Protein 1DBQ (pdb70)

Solvent-accessible surface area: 23986 Å² total; per-residue (Å²): 124,1,0,0,0,0,0,22,12,6,94,34,49,51,16,23,46,0,5,94,0,0,13,80,18,0,22,127,117,28,29,3,0,0,0,0,1,2,123,74,68,40,90,58,5,108,51,11,4,43,25,1,24,143,35,182,9,46,0,4,0,0,0,4,71,88,28,61,124,71,1,16,58,19,0,97,132,50,79,138,12,38,8,0,1,1,22,43,43,134,87,135,117,41,20,11,0,12,5,60,34,25,19,98,62,0,0,57,54,0,0,79,26,0,20,80,48,1,6,96,76,1,0,1,0,12,11,104,86,32,30,51,44,0,0,61,95,0,2,132,74,24,143,8,172,24,58,134,56,18,49,44,126,9,73,62,98,16,84,19,0,34,138,3,0,72,98,0,4,71,57,128,147,107,3,36,0,0,2,0,1,3,0,59,0,0,10,0,0,7,1,1,0,63,76,72,64,24,153,20,18,122,68,1,2,0,0,0,0,18,38,22,196,40,0,77,29,4,29,12,4,0,2,0,0,37,3,14,9,72,59,1,0,79,48,1,2,74,18,0,34,59,17,28,99,92,178,54,110,103,60,73,70,16,93,17,108,10,155,58,36,106,64,108,0,7,31,70,9,89,127,57,120,136,181,255,125,3,0,0,0,0,0,19,12,5,111,35,37,64,14,24,48,0,5,61,0,0,12,75,8,0,13,112,102,34,23,12,0,0,0,0,4,6,176,87,56,50,113,65,18,87,54,6,2,41,33,1,29,125,29,181,10,49,0,2,0,0,0,11,76,97,15,60,145,60,2,27,60,6,0,103,122,26,108,137,16,44,12,0,1,0,6,46,48,108,84,50,113,86,45,17,0,15,0,59,34,28,18,98,62,0,0,65,54,0,0,70,29,0,11,99,48,2,5,71,46,0,0,1,0,8,14,107,94,32,33,53,46,0,0,58,89,0,2,125,82,22,170,11,174,30,37,144,69,11,44,28,115,7,76,54,81,12,95,15,0,31,159,2,0,80,111,0,1,72,41,149,103,90,2,33,0,0,3,0,4,2,0,41,0,0,8,0,0,8,1,1,0,52,57,65,59,19,114,14,28,108,65,0,1,0,0,0,0,26,34,24,165,37,0,72,33,6,24,18,4,0,1,0,0,44,12,24,22,40,50,7,0,93,53,0,2,77,17,0,33,49,25,41,83,106,169,46,141,129,72,96,64,12,87,19,113,10,136,46,26,105,46,156,0,13,29,83,7,91,72,78,128,90,164,248

Structure (mmCIF, N/CA/C/O backbone):
data_1DBQ
#
_entry.id   1DBQ
#
_cell.length_a   38.040
_cell.length_b   125.260
_cell.length_c   61.290
_cell.angle_alpha   90.00
_cell.angle_beta   100.17
_cell.angle_gamma   90.00
#
_symmetry.space_group_name_H-M   'P 1 21 1'
#
loop_
_entity.id
_entity.type
_entity.pdbx_description
1 polymer 'PURINE REPRESSOR'
2 non-polymer 'MAGNESIUM ION'
3 water water
#
loop_
_atom_site.group_PDB
_atom_site.id
_atom_site.type_symbol
_atom_site.label_atom_id
_atom_site.label_alt_id
_atom_site.label_comp_id
_atom_site.label_asym_id
_atom_site.label_entity_id
_atom_site.label_seq_id
_atom_site.pdbx_PDB_ins_code
_atom_site.Cartn_x
_atom_site.Cartn_y
_atom_site.Cartn_z
_atom_site.occupancy
_atom_site.B_iso_or_equiv
_atom_site.auth_seq_id
_atom_site.auth_comp_id
_atom_site.auth_asym_id
_atom_site.auth_atom_id
_atom_site.pdbx_PDB_model_num
ATOM 1 N N . LYS A 1 8 ? 18.654 -7.516 33.754 1.00 27.41 60 LYS A N 1
ATOM 2 C CA . LYS A 1 8 ? 18.373 -8.697 34.611 1.00 27.09 60 LYS A CA 1
ATOM 3 C C . LYS A 1 8 ? 17.450 -8.432 35.832 1.00 22.72 60 LYS A C 1
ATOM 4 O O . LYS A 1 8 ? 17.679 -7.487 36.618 1.00 24.33 60 LYS A O 1
ATOM 10 N N . SER A 1 9 ? 16.417 -9.277 35.942 1.00 6.20 61 SER A N 1
ATOM 11 C CA . SER A 1 9 ? 15.398 -9.237 36.971 1.00 5.52 61 SER A CA 1
ATOM 12 C C . SER A 1 9 ? 15.510 -10.561 37.763 1.00 18.82 61 SER A C 1
ATOM 13 O O . SER A 1 9 ? 15.622 -11.662 37.208 1.00 25.70 61 SER A O 1
ATOM 16 N N . ILE A 1 10 ? 15.477 -10.451 39.062 1.00 5.66 62 ILE A N 1
ATOM 17 C CA . ILE A 1 10 ? 15.541 -11.600 39.901 1.00 8.48 62 ILE A CA 1
ATOM 18 C C . ILE A 1 10 ? 14.342 -11.599 40.815 1.00 18.84 62 ILE A C 1
ATOM 19 O O . ILE A 1 10 ? 13.904 -10.549 41.309 1.00 17.15 62 ILE A O 1
ATOM 24 N N . GLY A 1 11 ? 13.768 -12.781 40.968 1.00 15.49 63 GLY A N 1
ATOM 25 C CA . GLY A 1 11 ? 12.583 -12.939 41.767 1.00 13.68 63 GLY A CA 1
ATOM 26 C C . GLY A 1 11 ? 12.936 -13.602 43.108 1.00 22.02 63 GLY A C 1
ATOM 27 O O . GLY A 1 11 ? 13.860 -14.452 43.194 1.00 14.97 63 GLY A O 1
ATOM 28 N N . LEU A 1 12 ? 12.207 -13.181 44.149 1.00 21.29 64 LEU A N 1
ATOM 29 C CA . LEU A 1 12 ? 12.413 -13.718 45.493 1.00 17.54 64 LEU A CA 1
ATOM 30 C C . LEU A 1 12 ? 11.164 -14.033 46.199 1.00 12.38 64 LEU A C 1
ATOM 31 O O . LEU A 1 12 ? 10.401 -13.173 46.587 1.00 13.19 64 LEU A O 1
ATOM 36 N N . LEU A 1 13 ? 10.934 -15.315 46.372 1.00 19.10 65 LEU A N 1
ATOM 37 C CA . LEU A 1 13 ? 9.749 -15.686 47.106 1.00 20.62 65 LEU A CA 1
ATOM 38 C C . LEU A 1 13 ? 10.244 -16.065 48.507 1.00 26.34 65 LEU A C 1
ATOM 39 O O . LEU A 1 13 ? 11.230 -16.799 48.668 1.00 28.75 65 LEU A O 1
ATOM 44 N N . ALA A 1 14 ? 9.559 -15.527 49.506 1.00 24.73 66 ALA A N 1
ATOM 45 C CA . ALA A 1 14 ? 9.859 -15.756 50.942 1.00 23.51 66 ALA A CA 1
ATOM 46 C C . ALA A 1 14 ? 8.592 -15.712 51.734 1.00 34.33 66 ALA A C 1
ATOM 47 O O . ALA A 1 14 ? 7.640 -15.019 51.355 1.00 26.02 66 ALA A O 1
ATOM 49 N N . THR A 1 15 ? 8.597 -16.4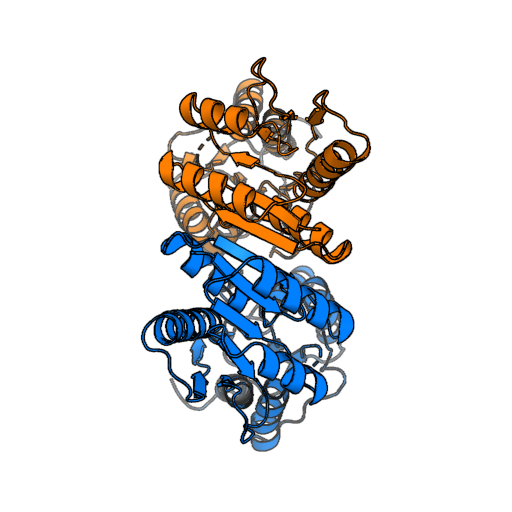61 52.845 1.00 46.27 67 THR A N 1
ATOM 50 C CA . THR A 1 15 ? 7.457 -16.516 53.769 1.00 51.25 67 THR A CA 1
ATOM 51 C C . THR A 1 15 ? 7.291 -15.057 54.289 1.00 59.65 67 THR A C 1
ATOM 52 O O . THR A 1 15 ? 6.196 -14.440 54.146 1.00 54.22 67 THR A O 1
ATOM 56 N N . SER A 1 16 ? 8.416 -14.536 54.835 1.00 57.54 68 SER A N 1
ATOM 57 C CA . SER A 1 16 ? 8.547 -13.189 55.385 1.00 58.39 68 SER A CA 1
ATOM 58 C C . SER A 1 16 ? 9.949 -12.539 55.280 1.00 59.97 68 SER A C 1
ATOM 59 O O . SER A 1 16 ? 10.916 -13.092 55.790 1.00 55.93 68 SER A O 1
ATOM 62 N N . SER A 1 17 ? 10.001 -11.357 54.644 1.00 59.73 69 SER A N 1
ATOM 63 C CA . SER A 1 17 ? 11.215 -10.560 54.428 1.00 60.73 69 SER A CA 1
ATOM 64 C C . SER A 1 17 ? 11.698 -9.969 55.748 1.00 74.38 69 SER A C 1
ATOM 65 O O . SER A 1 17 ? 12.900 -9.723 55.960 1.00 75.49 69 SER A O 1
ATOM 68 N N . GLU A 1 18 ? 10.731 -9.752 56.633 1.00 74.71 70 GLU A N 1
ATOM 69 C CA . GLU A 1 18 ? 10.987 -9.178 57.939 1.00 76.86 70 GLU A CA 1
ATOM 70 C C . GLU A 1 18 ? 11.096 -10.158 59.090 1.00 81.30 70 GLU A C 1
ATOM 71 O O . GLU A 1 18 ? 10.926 -9.756 60.240 1.00 83.10 70 GLU A O 1
ATOM 77 N N . ALA A 1 19 ? 11.348 -11.433 58.796 1.00 73.44 71 ALA A N 1
ATOM 78 C CA . ALA A 1 19 ? 11.486 -12.443 59.855 1.00 70.71 71 ALA A CA 1
ATOM 79 C C . ALA A 1 19 ? 12.936 -12.491 60.284 1.00 66.75 71 ALA A C 1
ATOM 80 O O . ALA A 1 19 ? 13.825 -12.298 59.415 1.00 62.75 71 ALA A O 1
ATOM 82 N N . ALA A 1 20 ? 13.152 -12.624 61.594 1.00 60.46 72 ALA A N 1
ATOM 83 C CA . ALA A 1 20 ? 14.477 -12.546 62.218 1.00 58.37 72 ALA A CA 1
ATOM 84 C C . ALA A 1 20 ? 15.560 -13.208 61.400 1.00 51.06 72 ALA A C 1
ATOM 85 O O . ALA A 1 20 ? 16.471 -12.551 60.914 1.00 49.00 72 ALA A O 1
ATOM 87 N N . TYR A 1 21 ? 15.412 -14.519 61.233 1.00 40.02 73 TYR A N 1
ATOM 88 C CA . TYR A 1 21 ? 16.366 -15.336 60.468 1.00 36.96 73 TYR A CA 1
ATOM 89 C C . TYR A 1 21 ? 16.599 -14.898 59.055 1.00 36.55 73 TYR A C 1
ATOM 90 O O . TYR A 1 21 ? 17.742 -14.723 58.637 1.00 37.45 73 TYR A O 1
ATOM 99 N N . PHE A 1 22 ? 15.509 -14.768 58.312 1.00 29.26 74 PHE A N 1
ATOM 100 C CA . PHE A 1 22 ? 15.592 -14.359 56.915 1.00 30.57 74 PHE A CA 1
ATOM 101 C C . PHE A 1 22 ? 16.108 -12.941 56.674 1.00 35.89 74 PHE A C 1
ATOM 102 O O . PHE A 1 22 ? 16.928 -12.753 55.785 1.00 33.81 74 PHE A O 1
ATOM 110 N N . ALA A 1 23 ? 15.627 -11.991 57.485 1.00 33.88 75 ALA A N 1
ATOM 111 C CA . ALA A 1 23 ? 15.997 -10.570 57.409 1.00 31.97 75 ALA A CA 1
ATOM 112 C C . ALA A 1 23 ? 17.415 -10.296 56.946 1.00 29.29 75 ALA A C 1
ATOM 113 O O . ALA A 1 23 ? 17.626 -9.693 55.884 1.00 33.96 75 ALA A O 1
ATOM 115 N N . GLU A 1 24 ? 18.381 -10.774 57.706 1.00 23.00 76 GLU A N 1
ATOM 116 C CA . GLU A 1 24 ? 19.806 -10.628 57.387 1.00 24.27 76 GLU A CA 1
ATOM 117 C C . GLU A 1 24 ? 20.199 -11.339 56.068 1.00 24.68 76 GLU A C 1
ATOM 118 O O . GLU A 1 24 ? 21.184 -10.975 55.467 1.00 27.42 76 GLU A O 1
ATOM 124 N N . ILE A 1 25 ? 19.443 -12.363 55.646 1.00 19.43 77 ILE A N 1
ATOM 125 C CA . ILE A 1 25 ? 19.731 -13.147 54.426 1.00 24.09 77 ILE A CA 1
ATOM 126 C C . ILE A 1 25 ? 19.241 -12.415 53.173 1.00 24.45 77 ILE A C 1
ATOM 127 O O . ILE A 1 25 ? 19.967 -12.340 52.183 1.00 22.69 77 ILE A O 1
ATOM 132 N N . ILE A 1 26 ? 18.026 -11.863 53.267 1.00 14.19 78 ILE A N 1
ATOM 133 C CA . ILE A 1 26 ? 17.410 -11.109 52.214 1.00 15.56 78 ILE A CA 1
ATOM 134 C C . ILE A 1 26 ? 18.206 -9.839 51.901 1.00 19.32 78 ILE A C 1
ATOM 135 O O . ILE A 1 26 ? 18.417 -9.459 50.736 1.00 24.18 78 ILE A O 1
ATOM 140 N N . GLU A 1 27 ? 18.704 -9.188 52.924 1.00 13.62 79 GLU A N 1
ATOM 141 C CA . GLU A 1 27 ? 19.501 -7.994 52.663 1.00 11.87 79 GLU A CA 1
ATOM 142 C C . GLU A 1 27 ? 20.827 -8.345 51.957 1.00 16.20 79 GLU A C 1
ATOM 143 O O . GLU A 1 27 ? 21.365 -7.562 51.166 1.00 20.20 79 GLU A O 1
ATOM 149 N N . ALA A 1 28 ? 21.398 -9.495 52.224 1.00 8.19 80 ALA A N 1
ATOM 150 C CA . ALA A 1 28 ? 22.630 -9.785 51.547 1.00 9.94 80 ALA A CA 1
ATOM 151 C C . ALA A 1 28 ? 22.290 -9.957 50.086 1.00 14.80 80 ALA A C 1
ATOM 152 O O . ALA A 1 28 ? 23.039 -9.497 49.224 1.00 17.83 80 ALA A O 1
ATOM 154 N N . VAL A 1 29 ? 21.172 -10.623 49.812 1.00 9.62 81 VAL A N 1
ATOM 155 C CA . VAL A 1 29 ? 20.736 -10.860 48.422 1.00 10.38 81 VAL A CA 1
ATOM 156 C C . VAL A 1 29 ? 20.621 -9.493 47.723 1.00 14.46 81 VAL A C 1
ATOM 157 O O . VAL A 1 29 ? 21.357 -9.210 46.751 1.00 12.07 81 VAL A O 1
ATOM 161 N N . GLU A 1 30 ? 19.714 -8.671 48.277 1.00 15.12 82 GLU A N 1
ATOM 162 C CA . GLU A 1 30 ? 19.449 -7.308 47.809 1.00 15.73 82 GLU A CA 1
ATOM 163 C C . GLU A 1 30 ? 20.761 -6.630 47.507 1.00 24.87 82 GLU A C 1
ATOM 164 O O . GLU A 1 30 ? 20.969 -6.106 46.438 1.00 25.15 82 GLU A O 1
ATOM 170 N N . LYS A 1 31 ? 21.671 -6.682 48.479 1.00 19.34 83 LYS A N 1
ATOM 171 C CA . LYS A 1 31 ? 22.954 -6.028 48.302 1.00 11.90 83 LYS A CA 1
ATOM 172 C C . LYS A 1 31 ? 23.736 -6.538 47.170 1.00 7.98 83 LYS A C 1
ATOM 173 O O . LYS A 1 31 ? 24.452 -5.798 46.522 1.00 12.48 83 LYS A O 1
ATOM 179 N N . ASN A 1 32 ? 23.603 -7.815 46.907 1.00 3.00 84 ASN A N 1
ATOM 180 C CA . ASN A 1 32 ? 24.335 -8.374 45.804 1.00 7.26 84 ASN A CA 1
ATOM 181 C C . ASN A 1 32 ? 23.640 -7.986 44.481 1.00 11.97 84 ASN A C 1
ATOM 182 O O . ASN A 1 32 ? 24.293 -7.809 43.477 1.00 10.16 84 ASN A O 1
ATOM 187 N N . CYS A 1 33 ? 22.324 -7.890 44.501 1.00 8.27 85 CYS A N 1
ATOM 188 C CA . CYS A 1 33 ? 21.584 -7.540 43.314 1.00 15.78 85 CYS A CA 1
ATOM 189 C C . CYS A 1 33 ? 22.006 -6.198 42.781 1.00 20.46 85 CYS A C 1
ATOM 190 O O . CYS A 1 33 ? 22.597 -6.100 41.696 1.00 15.31 85 CYS A O 1
ATOM 193 N N . PHE A 1 34 ? 21.690 -5.170 43.548 1.00 18.75 86 PHE A N 1
ATOM 194 C CA . PHE A 1 34 ? 22.045 -3.804 43.171 1.00 24.33 86 PHE A CA 1
ATOM 195 C C . PHE A 1 34 ? 23.517 -3.674 42.738 1.00 30.67 86 PHE A C 1
ATOM 196 O O . PHE A 1 34 ? 23.877 -2.893 41.825 1.00 29.13 86 PHE A O 1
ATOM 204 N N . GLN A 1 35 ? 24.382 -4.457 43.354 1.00 25.95 87 GLN A N 1
ATOM 205 C CA . GLN A 1 35 ? 25.779 -4.398 42.979 1.00 29.03 87 GLN A CA 1
ATOM 206 C C . GLN A 1 35 ? 25.987 -4.773 41.520 1.00 42.53 87 GLN A C 1
ATOM 207 O O . GLN A 1 35 ? 26.833 -4.190 40.863 1.00 46.88 87 GLN A O 1
ATOM 213 N N . LYS A 1 36 ? 25.234 -5.759 41.022 1.00 39.20 88 LYS A N 1
ATOM 214 C CA . LYS A 1 36 ? 25.364 -6.202 39.628 1.00 38.10 88 LYS A CA 1
ATOM 215 C C . LYS A 1 36 ? 24.468 -5.348 38.725 1.00 38.10 88 LYS A C 1
ATOM 216 O O . LYS A 1 36 ? 24.671 -5.233 37.525 1.00 42.30 88 LYS A O 1
ATOM 222 N N . GLY A 1 37 ? 23.465 -4.732 39.305 1.00 25.33 89 GLY A N 1
ATOM 223 C CA . GLY A 1 37 ? 22.590 -3.895 38.525 1.00 20.38 89 GLY A CA 1
ATOM 224 C C . GLY A 1 37 ? 21.276 -4.571 38.334 1.00 22.38 89 GLY A C 1
ATOM 225 O O . GLY A 1 37 ? 20.400 -4.066 37.636 1.00 17.44 89 GLY A O 1
ATOM 226 N N . TYR A 1 38 ? 21.114 -5.722 38.972 1.00 17.68 90 TYR A N 1
ATOM 227 C CA . TYR A 1 38 ? 19.870 -6.462 38.845 1.00 15.21 90 TYR A CA 1
ATOM 228 C C . TYR A 1 38 ? 18.751 -5.824 39.610 1.00 23.94 90 TYR A C 1
ATOM 229 O O . TYR A 1 38 ? 18.953 -5.094 40.580 1.00 28.65 90 TYR A O 1
ATOM 238 N N . THR A 1 39 ? 17.545 -6.128 39.168 1.00 19.76 91 THR A N 1
ATOM 239 C CA . THR A 1 39 ? 16.341 -5.619 39.759 1.00 20.23 91 THR A CA 1
ATOM 240 C C . THR A 1 39 ? 15.776 -6.773 40.612 1.00 31.32 91 THR A C 1
ATOM 241 O O . THR A 1 39 ? 15.976 -7.942 40.289 1.00 35.94 91 THR A O 1
ATOM 245 N N . LEU A 1 40 ? 15.092 -6.462 41.708 1.00 21.40 92 LEU A N 1
ATOM 246 C CA . LEU A 1 40 ? 14.553 -7.534 42.529 1.00 20.20 92 LEU A CA 1
ATOM 247 C C . LEU A 1 40 ? 13.032 -7.532 42.636 1.00 21.68 92 LEU A C 1
ATOM 248 O O . LEU A 1 40 ? 12.390 -6.536 42.941 1.00 29.69 92 LEU A O 1
ATOM 253 N N . ILE A 1 41 ? 12.451 -8.667 42.376 1.00 11.58 93 ILE A N 1
ATOM 254 C CA . ILE A 1 41 ? 11.002 -8.793 42.428 1.00 15.96 93 ILE A CA 1
ATOM 255 C C . ILE A 1 41 ? 10.610 -9.589 43.673 1.00 20.54 93 ILE A C 1
ATOM 256 O O . ILE A 1 41 ? 10.627 -10.830 43.717 1.00 25.31 93 ILE A O 1
ATOM 261 N N . LEU A 1 42 ? 10.291 -8.831 44.684 1.00 15.77 94 LEU A N 1
ATOM 262 C CA . LEU A 1 42 ? 9.954 -9.314 45.981 1.00 20.23 94 LEU A CA 1
ATOM 263 C C . LEU A 1 42 ? 8.511 -9.708 46.282 1.00 28.37 94 LEU A C 1
ATOM 264 O O . LEU A 1 42 ? 7.570 -8.944 46.046 1.00 29.64 94 LEU A O 1
ATOM 269 N N . GLY A 1 43 ? 8.346 -10.908 46.843 1.00 24.21 95 GLY A N 1
ATOM 270 C CA . GLY A 1 43 ? 7.034 -11.371 47.198 1.00 21.00 95 GLY A CA 1
ATOM 271 C C . GLY A 1 43 ? 7.069 -12.168 48.490 1.00 30.49 95 GLY A C 1
ATOM 272 O O . GLY A 1 43 ? 7.907 -13.028 48.648 1.00 25.27 95 GLY A O 1
ATOM 273 N N . ASN A 1 44 ? 6.147 -11.875 49.410 1.00 37.72 96 ASN A N 1
ATOM 274 C CA . ASN A 1 44 ? 6.049 -12.611 50.693 1.00 40.18 96 ASN A CA 1
ATOM 275 C C . ASN A 1 44 ? 4.691 -13.252 50.661 1.00 52.23 96 ASN A C 1
ATOM 276 O O . ASN A 1 44 ? 3.662 -12.570 50.645 1.00 50.07 96 ASN A O 1
ATOM 281 N N . ALA A 1 45 ? 4.739 -14.579 50.618 1.00 59.31 97 ALA A N 1
ATOM 282 C CA . ALA A 1 45 ? 3.589 -15.477 50.538 1.00 65.43 97 ALA A CA 1
ATOM 283 C C . ALA A 1 45 ? 2.999 -16.033 51.835 1.00 81.81 97 ALA A C 1
ATOM 284 O O . ALA A 1 45 ? 1.792 -16.342 51.924 1.00 83.53 97 ALA A O 1
ATOM 286 N N . TRP A 1 46 ? 3.814 -16.185 52.851 1.00 83.38 98 TRP A N 1
ATOM 287 C CA . TRP A 1 46 ? 3.261 -16.687 54.097 1.00 86.94 98 TRP A CA 1
ATOM 288 C C . TRP A 1 46 ? 2.615 -18.067 54.293 1.00 81.15 98 TRP A C 1
ATOM 289 O O . TRP A 1 46 ? 2.186 -18.313 55.408 1.00 84.88 98 TRP A O 1
ATOM 300 N N . ASN A 1 47 ? 2.538 -18.934 53.282 1.00 66.25 99 ASN A N 1
ATOM 301 C CA . ASN A 1 47 ? 1.941 -20.299 53.380 1.00 62.31 99 ASN A CA 1
ATOM 302 C C . ASN A 1 47 ? 0.638 -20.569 52.720 1.00 55.73 99 ASN A C 1
ATOM 303 O O . ASN A 1 47 ? -0.027 -21.583 53.011 1.00 54.98 99 ASN A O 1
ATOM 308 N N . ASN A 1 48 ? 0.251 -19.685 51.821 1.00 44.43 100 ASN A N 1
ATOM 309 C CA . ASN A 1 48 ? -0.989 -19.920 51.150 1.00 39.93 100 ASN A CA 1
ATOM 310 C C . ASN A 1 48 ? -0.620 -20.423 49.814 1.00 37.01 100 ASN A C 1
ATOM 311 O O . ASN A 1 48 ? -0.093 -19.647 49.019 1.00 29.24 100 ASN A O 1
ATOM 316 N N . LEU A 1 49 ? -0.891 -21.717 49.607 1.00 34.20 101 LEU A N 1
ATOM 317 C CA . LEU A 1 49 ? -0.607 -22.415 48.358 1.00 34.60 101 LEU A CA 1
ATOM 318 C C . LEU A 1 49 ? -1.004 -21.534 47.188 1.00 33.34 101 LEU A C 1
ATOM 319 O O . LEU A 1 49 ? -0.261 -21.332 46.244 1.00 36.54 101 LEU A O 1
ATOM 324 N N . GLU A 1 50 ? -2.186 -20.966 47.314 1.00 25.89 102 GLU A N 1
ATOM 325 C CA . GLU A 1 50 ? -2.772 -20.086 46.345 1.00 25.80 102 GLU A CA 1
ATOM 326 C C . GLU A 1 50 ? -2.001 -18.773 46.127 1.00 32.05 102 GLU A C 1
ATOM 327 O O . GLU A 1 50 ? -1.678 -18.402 44.994 1.00 38.31 102 GLU A O 1
ATOM 333 N N . LYS A 1 51 ? -1.691 -18.067 47.201 1.00 23.71 103 LYS A N 1
ATOM 334 C CA . LYS A 1 51 ? -0.955 -16.829 47.076 1.00 24.64 103 LYS A CA 1
ATOM 335 C C . LYS A 1 51 ? 0.434 -17.016 46.503 1.00 33.09 103 LYS A C 1
ATOM 336 O O . LYS A 1 51 ? 0.887 -16.200 45.742 1.00 40.98 103 LYS A O 1
ATOM 342 N N . GLN A 1 52 ? 1.125 -18.080 46.900 1.00 27.75 104 GLN A N 1
ATOM 343 C CA . GLN A 1 52 ? 2.481 -18.359 46.405 1.00 25.04 104 GLN A CA 1
ATOM 344 C C . GLN A 1 52 ? 2.313 -18.813 44.977 1.00 32.59 104 GLN A C 1
ATOM 345 O O . GLN A 1 52 ? 3.125 -18.548 44.105 1.00 36.95 104 GLN A O 1
ATOM 351 N N . ARG A 1 53 ? 1.211 -19.506 44.749 1.00 30.51 105 ARG A N 1
ATOM 352 C CA . ARG A 1 53 ? 0.889 -19.995 43.433 1.00 31.01 105 ARG A CA 1
ATOM 353 C C . ARG A 1 53 ? 0.582 -18.797 42.536 1.00 37.65 105 ARG A C 1
ATOM 354 O O . ARG A 1 53 ? 0.632 -18.901 41.323 1.00 37.46 105 ARG A O 1
ATOM 362 N N . ALA A 1 54 ? 0.262 -17.653 43.149 1.00 32.21 106 ALA A N 1
ATOM 363 C CA . ALA A 1 54 ? -0.029 -16.421 42.403 1.00 25.82 106 ALA A CA 1
ATOM 364 C C . ALA A 1 54 ? 1.277 -15.672 42.148 1.00 29.75 106 ALA A C 1
ATOM 365 O O . ALA A 1 54 ? 1.509 -15.106 41.069 1.00 36.45 106 ALA A O 1
ATOM 367 N N . TYR A 1 55 ? 2.157 -15.640 43.132 1.00 20.24 107 TYR A N 1
ATOM 368 C CA . TYR A 1 55 ? 3.389 -14.932 42.902 1.00 21.61 107 TYR A CA 1
ATOM 369 C C . TYR A 1 55 ? 4.179 -15.700 41.845 1.00 16.59 107 TYR A C 1
ATOM 370 O O . TYR A 1 55 ? 4.965 -15.141 41.077 1.00 24.55 107 TYR A O 1
ATOM 379 N N . LEU A 1 56 ? 3.981 -16.992 41.797 1.00 7.40 108 LEU A N 1
ATOM 380 C CA . LEU A 1 56 ? 4.744 -17.788 40.847 1.00 10.07 108 LEU A CA 1
ATOM 381 C C . LEU A 1 56 ? 4.419 -17.492 39.436 1.00 15.04 108 LEU A C 1
ATOM 382 O O . LEU A 1 56 ? 5.300 -17.234 38.647 1.00 11.04 108 LEU A O 1
ATOM 387 N N . SER A 1 57 ? 3.134 -17.558 39.136 1.00 16.72 109 SER A N 1
ATOM 388 C CA . SER A 1 57 ? 2.646 -17.319 37.788 1.00 19.89 109 SER A CA 1
ATOM 389 C C . SER A 1 57 ? 3.060 -15.968 37.271 1.00 29.21 109 SER A C 1
ATOM 390 O O . SER A 1 57 ? 3.435 -15.827 36.096 1.00 26.60 109 SER A O 1
ATOM 393 N N . MET A 1 58 ? 2.994 -14.977 38.154 1.00 32.27 110 MET A N 1
ATOM 394 C CA . MET A 1 58 ? 3.324 -13.624 37.785 1.00 36.57 110 MET A CA 1
ATOM 395 C C . MET A 1 58 ? 4.791 -13.439 37.535 1.00 26.28 110 MET A C 1
ATOM 396 O O . MET A 1 58 ? 5.219 -12.645 36.710 1.00 22.02 110 MET A O 1
ATOM 401 N N . MET A 1 59 ? 5.604 -14.153 38.273 1.00 22.07 111 MET A N 1
ATOM 402 C CA . MET A 1 59 ? 7.017 -13.985 38.064 1.00 18.62 111 MET A CA 1
ATOM 403 C C . MET A 1 59 ? 7.443 -14.608 36.743 1.00 16.77 111 MET A C 1
ATOM 404 O O . MET A 1 59 ? 8.418 -14.177 36.087 1.00 11.24 111 MET A O 1
ATOM 409 N N . ALA A 1 60 ? 6.706 -15.643 36.377 1.00 10.33 112 ALA A N 1
ATOM 410 C CA . ALA A 1 60 ? 6.929 -16.371 35.160 1.00 16.21 112 ALA A CA 1
ATOM 411 C C . ALA A 1 60 ? 6.426 -15.352 34.120 1.00 24.83 112 ALA A C 1
ATOM 412 O O . ALA A 1 60 ? 7.079 -15.084 33.093 1.00 17.87 112 ALA A O 1
ATOM 414 N N . GLN A 1 61 ? 5.266 -14.765 34.430 1.00 21.10 113 GLN A N 1
ATOM 415 C CA . GLN A 1 61 ? 4.687 -13.777 33.548 1.00 22.09 113 GLN A CA 1
ATOM 416 C C . GLN A 1 61 ? 5.587 -12.579 33.343 1.00 32.05 113 GLN A C 1
ATOM 417 O O . GLN A 1 61 ? 5.561 -11.989 32.265 1.00 40.74 113 GLN A O 1
ATOM 423 N N . LYS A 1 62 ? 6.391 -12.213 34.349 1.00 20.69 114 LYS A N 1
ATOM 424 C CA . LYS A 1 62 ? 7.256 -11.060 34.187 1.00 15.31 114 LYS A CA 1
ATOM 425 C C . LYS A 1 62 ? 8.554 -11.535 33.663 1.00 18.55 114 LYS A C 1
ATOM 426 O O . LYS A 1 62 ? 9.525 -10.795 33.551 1.00 22.46 114 LYS A O 1
ATOM 432 N N . ARG A 1 63 ? 8.605 -12.797 33.359 1.00 17.95 115 ARG A N 1
ATOM 433 C CA . ARG A 1 63 ? 9.844 -13.283 32.817 1.00 20.70 115 ARG A CA 1
ATOM 434 C C . ARG A 1 63 ? 11.160 -13.036 33.595 1.00 22.81 115 ARG A C 1
ATOM 435 O O . ARG A 1 63 ? 12.209 -12.639 33.008 1.00 24.05 115 ARG A O 1
ATOM 443 N N . VAL A 1 64 ? 11.121 -13.282 34.901 1.00 7.21 116 VAL A N 1
ATOM 444 C CA . VAL A 1 64 ? 12.316 -13.111 35.680 1.00 7.38 116 VAL A CA 1
ATOM 445 C C . VAL A 1 64 ? 13.328 -14.087 35.126 1.00 11.38 116 VAL A C 1
ATOM 446 O O . VAL A 1 64 ? 13.005 -15.232 34.727 1.00 17.36 116 VAL A O 1
ATOM 450 N N . ASP A 1 65 ? 14.555 -13.642 35.109 1.00 4.80 117 ASP A N 1
ATOM 451 C CA . ASP A 1 65 ? 15.676 -14.464 34.674 1.00 5.78 117 ASP A CA 1
ATOM 452 C C . ASP A 1 65 ? 16.005 -15.609 35.634 1.00 17.22 117 ASP A C 1
ATOM 453 O O . ASP A 1 65 ? 16.608 -16.617 35.246 1.00 20.87 117 ASP A O 1
ATOM 458 N N . GLY A 1 66 ? 15.641 -15.439 36.900 1.00 12.13 118 GLY A N 1
ATOM 459 C CA . GLY A 1 66 ? 15.929 -16.439 37.907 1.00 10.76 118 GLY A CA 1
ATOM 460 C C . GLY A 1 66 ? 15.115 -16.251 39.164 1.00 14.52 118 GLY A C 1
ATOM 461 O O . GLY A 1 66 ? 14.606 -15.163 39.430 1.00 17.34 118 GLY A O 1
ATOM 462 N N . LEU A 1 67 ? 15.013 -17.327 39.937 1.00 9.56 119 LEU A N 1
ATOM 463 C CA . LEU A 1 67 ? 14.243 -17.343 41.172 1.00 10.05 119 LEU A CA 1
ATOM 464 C C . LEU A 1 67 ? 14.946 -17.860 42.420 1.00 14.51 119 LEU A C 1
ATOM 465 O O . LEU A 1 67 ? 15.587 -18.928 42.401 1.00 9.42 119 LEU A O 1
ATOM 470 N N . LEU A 1 68 ? 14.780 -17.110 43.519 1.00 15.83 120 LEU A N 1
ATOM 471 C CA . LEU A 1 68 ? 15.321 -17.508 44.839 1.00 11.20 120 LEU A CA 1
ATOM 472 C C . LEU A 1 68 ? 14.103 -17.837 45.675 1.00 7.30 120 LEU A C 1
ATOM 473 O O . LEU A 1 68 ? 13.181 -17.073 45.751 1.00 12.26 120 LEU A O 1
ATOM 478 N N . VAL A 1 69 ? 14.081 -19.028 46.245 1.00 5.43 121 VAL A N 1
ATOM 479 C CA . VAL A 1 69 ? 12.997 -19.472 47.101 1.00 5.34 121 VAL A CA 1
ATOM 480 C C . VAL A 1 69 ? 13.540 -19.893 48.475 1.00 12.83 121 VAL A C 1
ATOM 481 O O . VAL A 1 69 ? 14.467 -20.659 48.610 1.00 17.47 121 VAL A O 1
ATOM 485 N N . MET A 1 70 ? 12.935 -19.363 49.504 1.00 11.95 122 MET A N 1
ATOM 486 C CA . MET A 1 70 ? 13.302 -19.675 50.886 1.00 16.56 122 MET A CA 1
ATOM 487 C C . MET A 1 70 ? 11.953 -19.739 51.630 1.00 24.26 122 MET A C 1
ATOM 488 O O . MET A 1 70 ? 11.286 -18.716 51.770 1.00 25.55 122 MET A O 1
ATOM 493 N N . CYS A 1 71 ? 11.527 -20.906 52.104 1.00 27.04 123 CYS A N 1
ATOM 494 C CA . CYS A 1 71 ? 10.206 -20.967 52.768 1.00 28.91 123 CYS A CA 1
ATOM 495 C C . CYS A 1 71 ? 9.933 -21.629 54.142 1.00 27.49 123 CYS A C 1
ATOM 496 O O . CYS A 1 71 ? 8.799 -21.882 54.465 1.00 29.88 123 CYS A O 1
ATOM 499 N N . SER A 1 72 ? 10.928 -21.928 54.939 1.00 27.34 124 SER A N 1
ATOM 500 C CA . SER A 1 72 ? 10.623 -22.566 56.267 1.00 29.14 124 SER A CA 1
ATOM 501 C C . SER A 1 72 ? 9.932 -23.957 56.257 1.00 29.76 124 SER A C 1
ATOM 502 O O . SER A 1 72 ? 10.157 -24.802 57.128 1.00 33.27 124 SER A O 1
ATOM 505 N N . GLU A 1 73 ? 9.083 -24.152 55.256 1.00 23.62 125 GLU A N 1
ATOM 506 C CA . GLU A 1 73 ? 8.339 -25.389 55.035 1.00 25.33 125 GLU A CA 1
ATOM 507 C C . GLU A 1 73 ? 7.970 -25.482 53.566 1.00 27.62 125 GLU A C 1
ATOM 508 O O . GLU A 1 73 ? 7.535 -24.501 52.975 1.00 29.82 125 GLU A O 1
ATOM 514 N N . TYR A 1 74 ? 8.129 -26.679 53.001 1.00 19.19 126 TYR A N 1
ATOM 515 C CA . TYR A 1 74 ? 7.824 -26.941 51.605 1.00 15.84 126 TYR A CA 1
ATOM 516 C C . TYR A 1 74 ? 6.932 -28.171 51.543 1.00 25.79 126 TYR A C 1
ATOM 517 O O . TYR A 1 74 ? 7.417 -29.299 51.423 1.00 24.60 126 TYR A O 1
ATOM 526 N N . PRO A 1 75 ? 5.625 -27.990 51.624 1.00 21.22 127 PRO A N 1
ATOM 527 C CA . PRO A 1 75 ? 4.730 -29.162 51.525 1.00 18.02 127 PRO A CA 1
ATOM 528 C C . PRO A 1 75 ? 4.696 -29.585 50.070 1.00 19.79 127 PRO A C 1
ATOM 529 O O . PRO A 1 75 ? 4.912 -28.764 49.168 1.00 22.33 127 PRO A O 1
ATOM 533 N N . GLU A 1 76 ? 4.447 -30.869 49.891 1.00 9.96 128 GLU A N 1
ATOM 534 C CA . GLU A 1 76 ? 4.370 -31.531 48.618 1.00 12.45 128 GLU A CA 1
ATOM 535 C C . GLU A 1 76 ? 3.725 -30.688 47.574 1.00 23.13 128 GLU A C 1
ATOM 536 O O . GLU A 1 76 ? 4.191 -30.569 46.418 1.00 21.38 128 GLU A O 1
ATOM 542 N N . PRO A 1 77 ? 2.634 -30.066 47.961 1.00 23.01 129 PRO A N 1
ATOM 543 C CA . PRO A 1 77 ? 1.954 -29.254 46.976 1.00 23.66 129 PRO A CA 1
ATOM 544 C C . PRO A 1 77 ? 2.748 -28.020 46.519 1.00 25.67 129 PRO A C 1
ATOM 545 O O . PRO A 1 77 ? 2.597 -27.563 45.403 1.00 25.93 129 PRO A O 1
ATOM 549 N N . LEU A 1 78 ? 3.619 -27.495 47.362 1.00 18.27 130 LEU A N 1
ATOM 550 C CA . LEU A 1 78 ? 4.409 -26.317 46.983 1.00 13.63 130 LEU A CA 1
ATOM 551 C C . LEU A 1 78 ? 5.445 -26.768 45.999 1.00 10.51 130 LEU A C 1
ATOM 552 O O . LEU A 1 78 ? 5.747 -26.122 44.961 1.00 7.24 130 LEU A O 1
ATOM 557 N N . LEU A 1 79 ? 6.034 -27.880 46.384 1.00 3.07 131 LEU A N 1
ATOM 558 C CA . LEU A 1 79 ? 7.078 -28.534 45.620 1.00 12.16 131 LEU A CA 1
ATOM 559 C C . LEU A 1 79 ? 6.563 -28.910 44.202 1.00 16.33 131 LEU A C 1
ATOM 560 O O . LEU A 1 79 ? 7.240 -28.742 43.225 1.00 15.39 131 LEU A O 1
ATOM 565 N N . ALA A 1 80 ? 5.353 -29.419 44.129 1.00 16.75 132 ALA A N 1
ATOM 566 C CA . ALA A 1 80 ? 4.770 -29.788 42.856 1.00 20.71 132 ALA A CA 1
ATOM 567 C C . ALA A 1 80 ? 4.652 -28.550 41.985 1.00 27.42 132 ALA A C 1
ATOM 568 O O . ALA A 1 80 ? 5.152 -28.553 40.840 1.00 31.25 132 ALA A O 1
ATOM 570 N N . MET A 1 81 ? 4.016 -27.491 42.502 1.00 19.61 133 MET A N 1
ATOM 571 C CA . MET A 1 81 ? 3.929 -26.304 41.669 1.00 21.29 133 MET A CA 1
ATOM 572 C C . MET A 1 81 ? 5.287 -25.804 41.264 1.00 20.70 133 MET A C 1
ATOM 573 O O . MET A 1 81 ? 5.457 -25.395 40.131 1.00 20.31 133 MET A O 1
ATOM 578 N N . LEU A 1 82 ? 6.272 -25.866 42.156 1.00 11.67 134 LEU A N 1
ATOM 579 C CA . LEU A 1 82 ? 7.601 -25.409 41.768 1.00 7.50 134 LEU A CA 1
ATOM 580 C C . LEU A 1 82 ? 8.076 -26.236 40.626 1.00 22.68 134 LEU A C 1
ATOM 581 O O . LEU A 1 82 ? 8.755 -25.680 39.728 1.00 28.51 134 LEU A O 1
ATOM 586 N N . GLU A 1 83 ? 7.754 -27.547 40.628 1.00 13.01 135 GLU A N 1
ATOM 587 C CA . GLU A 1 83 ? 8.204 -28.383 39.512 1.00 13.43 135 GLU A CA 1
ATOM 588 C C . GLU A 1 83 ? 7.678 -27.944 38.159 1.00 18.49 135 GLU A C 1
ATOM 589 O O . GLU A 1 83 ? 8.285 -28.157 37.143 1.00 15.53 135 GLU A O 1
ATOM 595 N N . GLU A 1 84 ? 6.546 -27.296 38.130 1.00 21.63 136 GLU A N 1
ATOM 596 C CA . GLU A 1 84 ? 6.071 -26.845 36.832 1.00 24.36 136 GLU A CA 1
ATOM 597 C C . GLU A 1 84 ? 6.957 -25.737 36.274 1.00 27.16 136 GLU A C 1
ATOM 598 O O . GLU A 1 84 ? 7.149 -25.670 35.061 1.00 33.19 136 GLU A O 1
ATOM 604 N N . TYR A 1 85 ? 7.494 -24.881 37.155 1.00 16.71 137 TYR A N 1
ATOM 605 C CA . TYR A 1 85 ? 8.352 -23.756 36.766 1.00 8.67 137 TYR A CA 1
ATOM 606 C C . TYR A 1 85 ? 9.795 -23.969 36.640 1.00 11.41 137 TYR A C 1
ATOM 607 O O . TYR A 1 85 ? 10.593 -22.993 36.657 1.00 12.35 137 TYR A O 1
ATOM 616 N N . ARG A 1 86 ? 10.171 -25.220 36.474 1.00 5.86 138 ARG A N 1
ATOM 617 C CA . ARG A 1 86 ? 11.590 -25.532 36.354 1.00 6.85 138 ARG A CA 1
ATOM 618 C C . ARG A 1 86 ? 12.336 -25.065 35.133 1.00 15.73 138 ARG A C 1
ATOM 619 O O . ARG A 1 86 ? 13.535 -25.305 35.031 1.00 10.99 138 ARG A O 1
ATOM 627 N N . HIS A 1 87 ? 11.637 -24.400 34.206 1.00 13.89 139 HIS A N 1
ATOM 628 C CA . HIS A 1 87 ? 12.329 -23.883 33.011 1.00 10.52 139 HIS A CA 1
ATOM 629 C C . HIS A 1 87 ? 12.998 -22.620 33.463 1.00 12.39 139 HIS A C 1
ATOM 630 O O . HIS A 1 87 ? 13.874 -22.122 32.773 1.00 12.86 139 HIS A O 1
ATOM 637 N N . ILE A 1 88 ? 12.568 -22.100 34.635 1.00 12.27 140 ILE A N 1
ATOM 638 C CA . ILE A 1 88 ? 13.183 -20.907 35.182 1.00 10.95 140 ILE A CA 1
ATOM 639 C C . ILE A 1 88 ? 14.200 -21.299 36.276 1.00 16.72 140 ILE A C 1
ATOM 640 O O . ILE A 1 88 ? 13.879 -21.961 37.267 1.00 21.47 140 ILE A O 1
ATOM 645 N N . PRO A 1 89 ? 15.441 -20.897 36.068 1.00 10.61 141 PRO A N 1
ATOM 646 C CA . PRO A 1 89 ? 16.547 -21.177 36.999 1.00 9.25 141 PRO A CA 1
ATOM 647 C C . PRO A 1 89 ? 16.191 -20.696 38.393 1.00 10.39 141 PRO A C 1
ATOM 648 O O . PRO A 1 89 ? 15.757 -19.537 38.604 1.00 1.97 141 PRO A O 1
ATOM 652 N N . MET A 1 90 ? 16.335 -21.632 39.328 1.00 10.72 142 MET A N 1
ATOM 653 C CA . MET A 1 90 ? 16.012 -21.420 40.742 1.00 8.27 142 MET A CA 1
ATOM 654 C C . MET A 1 90 ? 16.947 -22.044 41.763 1.00 11.39 142 MET A C 1
ATOM 655 O O . MET A 1 90 ? 17.685 -22.974 41.472 1.00 7.05 142 MET A O 1
ATOM 660 N N . VAL A 1 91 ? 16.874 -21.474 42.966 1.00 7.64 143 VAL A N 1
ATOM 661 C CA . VAL A 1 91 ? 17.620 -21.911 44.168 1.00 2.04 143 VAL A CA 1
ATOM 662 C C . VAL A 1 91 ? 16.447 -21.939 45.168 1.00 9.07 143 VAL A C 1
ATOM 663 O O . VAL A 1 91 ? 15.803 -20.941 45.433 1.00 8.16 143 VAL A O 1
ATOM 667 N N . VAL A 1 92 ? 16.117 -23.140 45.631 1.00 10.23 144 VAL A N 1
ATOM 668 C CA . VAL A 1 92 ? 15.023 -23.365 46.588 1.00 11.49 144 VAL A CA 1
ATOM 669 C C . VAL A 1 92 ? 15.722 -23.903 47.897 1.00 15.11 144 VAL A C 1
ATOM 670 O O . VAL A 1 92 ? 16.082 -25.085 48.062 1.00 11.97 144 VAL A O 1
ATOM 674 N N . MET A 1 93 ? 15.973 -22.954 48.782 1.00 8.30 145 MET A N 1
ATOM 675 C CA . MET A 1 93 ? 16.672 -23.204 50.037 1.00 6.90 145 MET A CA 1
ATOM 676 C C . MET A 1 93 ? 15.830 -23.923 51.011 1.00 3.82 145 MET A C 1
ATOM 677 O O . MET A 1 93 ? 14.723 -23.515 51.331 1.00 3.55 145 MET A O 1
ATOM 682 N N . ASP A 1 94 ? 16.350 -25.037 51.494 1.00 8.96 146 ASP A N 1
ATOM 683 C CA . ASP A 1 94 ? 15.595 -25.837 52.451 1.00 6.10 146 ASP A CA 1
ATOM 684 C C . ASP A 1 94 ? 16.366 -26.045 53.751 1.00 8.45 146 ASP A C 1
ATOM 685 O O . ASP A 1 94 ? 17.425 -26.677 53.753 1.00 2.90 146 ASP A O 1
ATOM 690 N N . TRP A 1 95 ? 15.842 -25.503 54.860 1.00 10.34 147 TRP A N 1
ATOM 691 C CA . TRP A 1 95 ? 16.516 -25.702 56.148 1.00 12.49 147 TRP A CA 1
ATOM 692 C C . TRP A 1 95 ? 15.871 -27.044 56.486 1.00 22.81 147 TRP A C 1
ATOM 693 O O . TRP A 1 95 ? 14.993 -27.537 55.748 1.00 32.41 147 TRP A O 1
ATOM 704 N N . GLY A 1 96 ? 16.228 -27.731 57.508 1.00 14.08 148 GLY A N 1
ATOM 705 C CA . GLY A 1 96 ? 15.420 -28.950 57.509 1.00 16.81 148 GLY A CA 1
ATOM 706 C C . GLY A 1 96 ? 16.200 -30.082 56.857 1.00 14.16 148 GLY A C 1
ATOM 707 O O . GLY A 1 96 ? 17.140 -29.890 56.086 1.00 14.70 148 GLY A O 1
ATOM 708 N N . GLU A 1 97 ? 15.778 -31.249 57.256 1.00 12.16 149 GLU A N 1
ATOM 709 C CA . GLU A 1 97 ? 16.281 -32.570 56.916 1.00 16.60 149 GLU A CA 1
ATOM 710 C C . GLU A 1 97 ? 16.369 -32.741 55.427 1.00 12.76 149 GLU A C 1
ATOM 711 O O . GLU A 1 97 ? 15.355 -32.613 54.732 1.00 3.80 149 GLU A O 1
ATOM 717 N N . ALA A 1 98 ? 17.585 -33.015 54.970 1.00 4.69 150 ALA A N 1
ATOM 718 C CA . ALA A 1 98 ? 17.823 -33.197 53.536 1.00 8.56 150 ALA A CA 1
ATOM 719 C C . ALA A 1 98 ? 16.972 -34.354 52.986 1.00 15.85 150 ALA A C 1
ATOM 720 O O . ALA A 1 98 ? 16.969 -35.429 53.540 1.00 19.07 150 ALA A O 1
ATOM 722 N N . LYS A 1 99 ? 16.252 -34.097 51.894 1.00 16.08 151 LYS A N 1
ATOM 723 C CA . LYS A 1 99 ? 15.366 -35.065 51.203 1.00 9.64 151 LYS A CA 1
ATOM 724 C C . LYS A 1 99 ? 15.914 -35.303 49.852 1.00 7.19 151 LYS A C 1
ATOM 725 O O . LYS A 1 99 ? 16.796 -34.603 49.423 1.00 10.06 151 LYS A O 1
ATOM 731 N N . ALA A 1 100 ? 15.428 -36.325 49.201 1.00 9.99 152 ALA A N 1
ATOM 732 C CA . ALA A 1 100 ? 15.898 -36.661 47.863 1.00 16.90 152 ALA A CA 1
ATOM 733 C C . ALA A 1 100 ? 14.924 -36.009 46.861 1.00 21.53 152 ALA A C 1
ATOM 734 O O . ALA A 1 100 ? 14.121 -36.700 46.295 1.00 20.17 152 ALA A O 1
ATOM 736 N N . ASP A 1 101 ? 15.002 -34.677 46.691 1.00 16.39 153 ASP A N 1
ATOM 737 C CA . ASP A 1 101 ? 14.141 -33.912 45.773 1.00 12.15 153 ASP A CA 1
ATOM 738 C C . ASP A 1 101 ? 15.076 -32.929 45.173 1.00 11.60 153 ASP A C 1
ATOM 739 O O . ASP A 1 101 ? 16.238 -33.093 45.364 1.00 11.13 153 ASP A O 1
ATOM 744 N N . PHE A 1 102 ? 14.591 -31.897 44.478 1.00 6.91 154 PHE A N 1
ATOM 745 C CA . PHE A 1 102 ? 15.494 -30.904 43.863 1.00 6.86 154 PHE A CA 1
ATOM 746 C C . PHE A 1 102 ? 15.833 -29.695 44.803 1.00 8.53 154 PHE A C 1
ATOM 747 O O . PHE A 1 102 ? 16.551 -28.777 44.401 1.00 4.32 154 PHE A O 1
ATOM 755 N N . THR A 1 103 ? 15.347 -29.682 46.043 1.00 6.54 155 THR A N 1
ATOM 756 C CA . THR A 1 103 ? 15.681 -28.544 46.957 1.00 7.77 155 THR A CA 1
ATOM 757 C C . THR A 1 103 ? 17.177 -28.476 47.327 1.00 14.95 155 THR A C 1
ATOM 758 O O . THR A 1 103 ? 17.832 -29.498 47.444 1.00 17.95 155 THR A O 1
ATOM 762 N N . ASP A 1 104 ? 17.710 -27.267 47.533 1.00 8.10 156 ASP A N 1
ATOM 763 C CA . ASP A 1 104 ? 19.123 -27.080 47.980 1.00 2.69 156 ASP A CA 1
ATOM 764 C C . ASP A 1 104 ? 19.050 -27.157 49.501 1.00 7.23 156 ASP A C 1
ATOM 765 O O . ASP A 1 104 ? 18.111 -26.658 50.154 1.00 6.30 156 ASP A O 1
ATOM 770 N N . ALA A 1 105 ? 20.024 -27.801 50.087 1.00 3.10 157 ALA A N 1
ATOM 771 C CA . ALA A 1 105 ? 19.963 -27.944 51.514 1.00 4.93 157 ALA A CA 1
ATOM 772 C C . ALA A 1 105 ? 20.681 -26.887 52.280 1.00 2.72 157 ALA A C 1
ATOM 773 O O . ALA A 1 105 ? 21.791 -26.517 51.976 1.00 6.64 157 ALA A O 1
ATOM 775 N N . VAL A 1 106 ? 20.040 -26.420 53.306 1.00 1.02 158 VAL A N 1
ATOM 776 C CA . VAL A 1 106 ? 20.744 -25.459 54.120 1.00 8.60 158 VAL A CA 1
ATOM 777 C C . VAL A 1 106 ? 21.071 -25.981 55.525 1.00 9.15 158 VAL A C 1
ATOM 778 O O . VAL A 1 106 ? 20.199 -26.372 56.274 1.00 1.00 158 VAL A O 1
ATOM 782 N N . ILE A 1 107 ? 22.348 -25.990 55.835 1.00 7.93 159 ILE A N 1
ATOM 783 C CA . ILE A 1 107 ? 22.783 -26.400 57.126 1.00 10.69 159 ILE A CA 1
ATOM 784 C C . ILE A 1 107 ? 23.506 -25.312 57.928 1.00 8.44 159 ILE A C 1
ATOM 785 O O . ILE A 1 107 ? 24.679 -24.968 57.729 1.00 1.00 159 ILE A O 1
ATOM 790 N N . ASP A 1 108 ? 22.759 -24.775 58.862 1.00 12.15 160 ASP A N 1
ATOM 791 C CA . ASP A 1 108 ? 23.302 -23.768 59.730 1.00 17.08 160 ASP A CA 1
ATOM 792 C C . ASP A 1 108 ? 23.662 -24.666 60.905 1.00 30.24 160 ASP A C 1
ATOM 793 O O . ASP A 1 108 ? 22.966 -25.666 61.215 1.00 36.01 160 ASP A O 1
ATOM 798 N N . ASN A 1 109 ? 24.735 -24.413 61.567 1.00 20.38 161 ASN A N 1
ATOM 799 C CA . ASN A 1 109 ? 24.994 -25.382 62.609 1.00 15.23 161 ASN A CA 1
ATOM 800 C C . ASN A 1 109 ? 24.622 -24.749 63.953 1.00 13.77 161 ASN A C 1
ATOM 801 O O . ASN A 1 109 ? 25.464 -24.455 64.739 1.00 16.85 161 ASN A O 1
ATOM 806 N N . ALA A 1 110 ? 23.336 -24.530 64.175 1.00 11.41 162 ALA A N 1
ATOM 807 C CA . ALA A 1 110 ? 22.823 -23.873 65.395 1.00 14.93 162 ALA A CA 1
ATOM 808 C C . ALA A 1 110 ? 23.064 -24.599 66.701 1.00 23.14 162 ALA A C 1
ATOM 809 O O . ALA A 1 110 ? 23.446 -23.974 67.706 1.00 23.15 162 ALA A O 1
ATOM 811 N N . PHE A 1 111 ? 22.857 -25.914 66.676 1.00 16.45 163 PHE A N 1
ATOM 812 C CA . PHE A 1 111 ? 23.051 -26.736 67.843 1.00 16.37 163 PHE A CA 1
ATOM 813 C C . PHE A 1 111 ? 24.503 -26.543 68.229 1.00 18.55 163 PHE A C 1
ATOM 814 O O . PHE A 1 111 ? 24.830 -26.473 69.405 1.00 18.20 163 PHE A O 1
ATOM 822 N N . GLU A 1 112 ? 25.382 -26.423 67.233 1.00 12.99 164 GLU A N 1
ATOM 823 C CA . GLU A 1 112 ? 26.783 -26.195 67.568 1.00 8.92 164 GLU A CA 1
ATOM 824 C C . GLU A 1 112 ? 27.064 -24.814 68.177 1.00 17.57 164 GLU A C 1
ATOM 825 O O . GLU A 1 112 ? 27.906 -24.712 69.103 1.00 20.91 164 GLU A O 1
ATOM 831 N N . GLY A 1 113 ? 26.356 -23.773 67.690 1.00 6.16 165 GLY A N 1
ATOM 832 C CA . GLY A 1 113 ? 26.559 -22.421 68.221 1.00 4.54 165 GLY A CA 1
ATOM 833 C C . GLY A 1 113 ? 26.073 -22.392 69.676 1.00 5.89 165 GLY A C 1
ATOM 834 O O . GLY A 1 113 ? 26.774 -21.903 70.551 1.00 2.94 165 GLY A O 1
ATOM 835 N N . GLY A 1 114 ? 24.872 -22.920 69.902 1.00 6.01 166 GLY A N 1
ATOM 836 C CA . GLY A 1 114 ? 24.253 -22.997 71.231 1.00 10.10 166 GLY A CA 1
ATOM 837 C C . GLY A 1 114 ? 25.255 -23.610 72.285 1.00 23.00 166 GLY A C 1
ATOM 838 O O . GLY A 1 114 ? 25.486 -23.067 73.401 1.00 26.56 166 GLY A O 1
ATOM 839 N N . TYR A 1 115 ? 25.835 -24.742 71.910 1.00 19.78 167 TYR A N 1
ATOM 840 C CA . TYR A 1 115 ? 26.795 -25.525 72.721 1.00 14.70 167 TYR A CA 1
ATOM 841 C C . TYR A 1 115 ? 28.019 -24.696 73.019 1.00 15.31 167 TYR A C 1
ATOM 842 O O . TYR A 1 115 ? 28.450 -24.639 74.176 1.00 14.86 167 TYR A O 1
ATOM 851 N N . MET A 1 116 ? 28.586 -24.061 71.981 1.00 9.50 168 MET A N 1
ATOM 852 C CA . MET A 1 116 ? 29.780 -23.253 72.168 1.00 12.73 168 MET A CA 1
ATOM 853 C C . MET A 1 116 ? 29.467 -22.135 73.193 1.00 14.24 168 MET A C 1
ATOM 854 O O . MET A 1 116 ? 30.264 -21.713 74.013 1.00 8.93 168 MET A O 1
ATOM 859 N N . ALA A 1 117 ? 28.259 -21.651 73.107 1.00 8.32 169 ALA A N 1
ATOM 860 C CA . ALA A 1 117 ? 27.848 -20.620 73.972 1.00 7.28 169 ALA A CA 1
ATOM 861 C C . ALA A 1 117 ? 27.879 -21.142 75.419 1.00 18.93 169 ALA A C 1
ATOM 862 O O . ALA A 1 117 ? 28.538 -20.533 76.274 1.00 23.57 169 ALA A O 1
ATOM 864 N N . GLY A 1 118 ? 27.152 -22.250 75.674 1.00 13.67 170 GLY A N 1
ATOM 865 C CA . GLY A 1 118 ? 27.061 -22.880 77.010 1.00 10.22 170 GLY A CA 1
ATOM 866 C C . GLY A 1 118 ? 28.458 -23.154 77.562 1.00 12.49 170 GLY A C 1
ATOM 867 O O . GLY A 1 118 ? 28.847 -22.739 78.656 1.00 8.39 170 GLY A O 1
ATOM 868 N N . ARG A 1 119 ? 29.232 -23.831 76.758 1.00 8.62 171 ARG A N 1
ATOM 869 C CA . ARG A 1 119 ? 30.582 -24.207 77.109 1.00 7.55 171 ARG A CA 1
ATOM 870 C C . ARG A 1 119 ? 31.460 -23.038 77.486 1.00 15.75 171 ARG A C 1
ATOM 871 O O . ARG A 1 119 ? 32.287 -23.115 78.441 1.00 16.85 171 ARG A O 1
ATOM 879 N N . TYR A 1 120 ? 31.325 -21.946 76.729 1.00 4.23 172 TYR A N 1
ATOM 880 C CA . TYR A 1 120 ? 32.149 -20.793 77.017 1.00 3.90 172 TYR A CA 1
ATOM 881 C C . TYR A 1 120 ? 31.800 -20.272 78.399 1.00 10.56 172 TYR A C 1
ATOM 882 O O . TYR A 1 120 ? 32.663 -19.899 79.186 1.00 7.24 172 TYR A O 1
ATOM 891 N N . LEU A 1 121 ? 30.506 -20.230 78.662 1.00 9.41 173 LEU A N 1
ATOM 892 C CA . LEU A 1 121 ? 30.043 -19.723 79.946 1.00 12.53 173 LEU A CA 1
ATOM 893 C C . LEU A 1 121 ? 30.641 -20.572 81.069 1.00 18.78 173 LEU A C 1
ATOM 894 O O . LEU A 1 121 ? 31.220 -20.053 82.036 1.00 14.18 173 LEU A O 1
ATOM 899 N N . ILE A 1 122 ? 30.509 -21.875 80.913 1.00 19.82 174 ILE A N 1
ATOM 900 C CA . ILE A 1 122 ? 30.978 -22.841 81.872 1.00 18.36 174 ILE A CA 1
ATOM 901 C C . ILE A 1 122 ? 32.455 -22.781 82.069 1.00 24.29 174 ILE A C 1
ATOM 902 O O . ILE A 1 122 ? 32.950 -23.009 83.198 1.00 30.44 174 ILE A O 1
ATOM 907 N N . GLU A 1 123 ? 33.168 -22.479 80.998 1.00 10.69 175 GLU A N 1
ATOM 908 C CA . GLU A 1 123 ? 34.635 -22.401 81.046 1.00 10.66 175 GLU A CA 1
ATOM 909 C C . GLU A 1 123 ? 35.065 -21.104 81.803 1.00 20.21 175 GLU A C 1
ATOM 910 O O . GLU A 1 123 ? 36.073 -21.045 82.518 1.00 18.96 175 GLU A O 1
ATOM 916 N N . ARG A 1 124 ? 34.296 -20.042 81.599 1.00 15.04 176 ARG A N 1
ATOM 917 C CA . ARG A 1 124 ? 34.599 -18.762 82.214 1.00 13.78 176 ARG A CA 1
ATOM 918 C C . ARG A 1 124 ? 34.270 -18.766 83.694 1.00 17.54 176 ARG A C 1
ATOM 919 O O . ARG A 1 124 ? 34.397 -17.745 84.363 1.00 18.31 176 ARG A O 1
ATOM 927 N N . GLY A 1 125 ? 33.821 -19.912 84.195 1.00 9.83 177 GLY A N 1
ATOM 928 C CA . GLY A 1 125 ? 33.519 -19.995 85.598 1.00 9.62 177 GLY A CA 1
ATOM 929 C C . GLY A 1 125 ? 32.125 -19.772 86.061 1.00 16.99 177 GLY A C 1
ATOM 930 O O . GLY A 1 125 ? 31.905 -19.653 87.245 1.00 22.02 177 GLY A O 1
ATOM 931 N N . HIS A 1 126 ? 31.140 -19.740 85.191 1.00 10.04 178 HIS A N 1
ATOM 932 C CA . HIS A 1 126 ? 29.824 -19.544 85.785 1.00 6.63 178 HIS A CA 1
ATOM 933 C C . HIS A 1 126 ? 29.139 -20.854 85.970 1.00 9.58 178 HIS A C 1
ATOM 934 O O . HIS A 1 126 ? 29.480 -21.772 85.258 1.00 16.29 178 HIS A O 1
ATOM 941 N N . ARG A 1 127 ? 28.187 -20.938 86.923 1.00 4.65 179 ARG A N 1
ATOM 942 C CA . ARG A 1 127 ? 27.448 -22.159 87.191 1.00 2.61 179 ARG A CA 1
ATOM 943 C C . ARG A 1 127 ? 25.972 -21.854 87.425 1.00 7.83 179 ARG A C 1
ATOM 944 O O . ARG A 1 127 ? 25.111 -22.707 87.305 1.00 12.81 179 ARG A O 1
ATOM 952 N N . GLU A 1 128 ? 25.675 -20.615 87.757 1.00 6.29 180 GLU A N 1
ATOM 953 C CA . GLU A 1 128 ? 24.276 -20.234 87.925 1.00 9.07 180 GLU A CA 1
ATOM 954 C C . GLU A 1 128 ? 24.003 -19.329 86.710 1.00 16.53 180 GLU A C 1
ATOM 955 O O . GLU A 1 128 ? 24.341 -18.120 86.709 1.00 15.63 180 GLU A O 1
ATOM 961 N N . ILE A 1 129 ? 23.414 -19.976 85.690 1.00 12.58 181 ILE A N 1
ATOM 962 C CA . ILE A 1 129 ? 23.081 -19.418 84.381 1.00 9.17 181 ILE A CA 1
ATOM 963 C C . ILE A 1 129 ? 21.611 -19.221 84.118 1.00 13.58 181 ILE A C 1
ATOM 964 O O . ILE A 1 129 ? 20.748 -19.981 84.570 1.00 17.09 181 ILE A O 1
ATOM 969 N N . GLY A 1 130 ? 21.303 -18.172 83.385 1.00 8.43 182 GLY A N 1
ATOM 970 C CA . GLY A 1 130 ? 19.922 -17.901 83.056 1.00 6.87 182 GLY A CA 1
ATOM 971 C C . GLY A 1 130 ? 19.754 -17.979 81.542 1.00 5.05 182 GLY A C 1
ATOM 972 O O . GLY A 1 130 ? 20.735 -17.923 80.763 1.00 1.90 182 GLY A O 1
ATOM 973 N N . VAL A 1 131 ? 18.507 -18.089 81.110 1.00 8.39 183 VAL A N 1
ATOM 974 C CA . VAL A 1 131 ? 18.244 -18.147 79.660 1.00 3.49 183 VAL A CA 1
ATOM 975 C C . VAL A 1 131 ? 17.078 -17.353 79.120 1.00 5.54 183 VAL A C 1
ATOM 976 O O . VAL A 1 131 ? 15.967 -17.255 79.747 1.00 4.51 183 VAL A O 1
ATOM 980 N N . ILE A 1 132 ? 17.349 -16.777 77.945 1.00 3.67 184 ILE A N 1
ATOM 981 C CA . ILE A 1 132 ? 16.376 -15.994 77.184 1.00 9.85 184 ILE A CA 1
ATOM 982 C C . ILE A 1 132 ? 16.423 -16.515 75.763 1.00 21.05 184 ILE A C 1
ATOM 983 O O . ILE A 1 132 ? 17.132 -16.042 74.826 1.00 17.89 184 ILE A O 1
ATOM 988 N N . PRO A 1 133 ? 15.666 -17.559 75.656 1.00 16.08 185 PRO A N 1
ATOM 989 C CA . PRO A 1 133 ? 15.502 -18.269 74.439 1.00 10.88 185 PRO A CA 1
ATOM 990 C C . PRO A 1 133 ? 14.563 -17.479 73.528 1.00 13.62 185 PRO A C 1
ATOM 991 O O . PRO A 1 133 ? 13.753 -16.657 73.997 1.00 15.23 185 PRO A O 1
ATOM 995 N N . GLY A 1 134 ? 14.679 -17.767 72.238 1.00 11.38 186 GLY A N 1
ATOM 996 C CA . GLY A 1 134 ? 13.887 -17.163 71.170 1.00 14.17 186 GLY A CA 1
ATOM 997 C C . GLY A 1 134 ? 12.618 -17.959 71.132 1.00 23.76 186 GLY A C 1
ATOM 998 O O . GLY A 1 134 ? 12.446 -18.872 71.935 1.00 19.67 186 GLY A O 1
ATOM 999 N N . PRO A 1 135 ? 11.692 -17.660 70.225 1.00 29.93 187 PRO A N 1
ATOM 1000 C CA . PRO A 1 135 ? 10.464 -18.474 70.258 1.00 31.77 187 PRO A CA 1
ATOM 1001 C C . PRO A 1 135 ? 10.763 -19.895 69.831 1.00 46.06 187 PRO A C 1
ATOM 1002 O O . PRO A 1 135 ? 11.636 -20.095 68.974 1.00 53.03 187 PRO A O 1
ATOM 1006 N N . ALA A 1 142 ? 16.100 -22.724 70.202 1.00 90.21 194 ALA A N 1
ATOM 1007 C CA . ALA A 1 142 ? 15.846 -23.704 69.149 1.00 92.36 194 ALA A CA 1
ATOM 1008 C C . ALA A 1 142 ? 16.627 -24.993 69.392 1.00 78.02 194 ALA A C 1
ATOM 1009 O O . ALA A 1 142 ? 16.465 -25.679 70.406 1.00 79.07 194 ALA A O 1
ATOM 1011 N N . GLY A 1 143 ? 17.464 -25.276 68.381 1.00 56.35 195 GLY A N 1
ATOM 1012 C CA . GLY A 1 143 ? 18.395 -26.376 68.231 1.00 45.17 195 GLY A CA 1
ATOM 1013 C C . GLY A 1 143 ? 19.627 -25.750 68.881 1.00 29.01 195 GLY A C 1
ATOM 1014 O O . GLY A 1 143 ? 20.509 -26.427 69.344 1.00 24.56 195 GLY A O 1
ATOM 1015 N N . ARG A 1 144 ? 19.660 -24.409 68.927 1.00 18.41 196 ARG A N 1
ATOM 1016 C CA . ARG A 1 144 ? 20.772 -23.709 69.565 1.00 16.79 196 ARG A CA 1
ATOM 1017 C C . ARG A 1 144 ? 20.493 -23.867 71.057 1.00 12.10 196 ARG A C 1
ATOM 1018 O O . ARG A 1 144 ? 21.382 -24.122 71.801 1.00 19.12 196 ARG A O 1
ATOM 1026 N N . LEU A 1 145 ? 19.240 -23.689 71.454 1.00 4.50 197 LEU A N 1
ATOM 1027 C CA . LEU A 1 145 ? 18.823 -23.795 72.854 1.00 6.20 197 LEU A CA 1
ATOM 1028 C C . LEU A 1 145 ? 19.133 -25.140 73.331 1.00 16.55 197 LEU A C 1
ATOM 1029 O O . LEU A 1 145 ? 19.548 -25.324 74.447 1.00 18.90 197 LEU A O 1
ATOM 1034 N N . ALA A 1 146 ? 18.910 -26.072 72.427 1.00 16.71 198 ALA A N 1
ATOM 1035 C CA . ALA A 1 146 ? 19.116 -27.494 72.654 1.00 16.17 198 ALA A CA 1
ATOM 1036 C C . ALA A 1 146 ? 20.562 -27.816 72.779 1.00 18.48 198 ALA A C 1
ATOM 1037 O O . ALA A 1 146 ? 20.961 -28.700 73.549 1.00 17.64 198 ALA A O 1
ATOM 1039 N N . GLY A 1 147 ? 21.384 -27.135 71.987 1.00 10.01 199 GLY A N 1
ATOM 1040 C CA . GLY A 1 147 ? 22.793 -27.421 72.033 1.00 7.94 199 GLY A CA 1
ATOM 1041 C C . GLY A 1 147 ? 23.356 -26.738 73.295 1.00 18.28 199 GLY A C 1
ATOM 1042 O O . GLY A 1 147 ? 24.424 -27.115 73.822 1.00 17.50 199 GLY A O 1
ATOM 1043 N N . PHE A 1 148 ? 22.630 -25.717 73.759 1.00 12.61 200 PHE A N 1
ATOM 1044 C CA . PHE A 1 148 ? 23.006 -24.963 74.930 1.00 11.90 200 PHE A CA 1
ATOM 1045 C C . PHE A 1 148 ? 22.782 -25.849 76.186 1.00 17.21 200 PHE A C 1
ATOM 1046 O O . PHE A 1 148 ? 23.627 -25.996 77.079 1.00 17.92 200 PHE A O 1
ATOM 1054 N N . MET A 1 149 ? 21.594 -26.408 76.237 1.00 11.47 201 MET A N 1
ATOM 1055 C CA . MET A 1 149 ? 21.213 -27.295 77.320 1.00 15.22 201 MET A CA 1
ATOM 1056 C C . MET A 1 149 ? 22.156 -28.539 77.382 1.00 21.01 201 MET A C 1
ATOM 1057 O O . MET A 1 149 ? 22.404 -29.091 78.455 1.00 20.14 201 MET A O 1
ATOM 1062 N N . LYS A 1 150 ? 22.710 -28.987 76.254 1.00 19.44 202 LYS A N 1
ATOM 1063 C CA . LYS A 1 150 ? 23.588 -30.149 76.357 1.00 17.94 202 LYS A CA 1
ATOM 1064 C C . LYS A 1 150 ? 24.871 -29.797 77.039 1.00 20.26 202 LYS A C 1
ATOM 1065 O O . LYS A 1 150 ? 25.368 -30.597 77.837 1.00 24.27 202 LYS A O 1
ATOM 1071 N N . ALA A 1 151 ? 25.420 -28.610 76.762 1.00 9.99 203 ALA A N 1
ATOM 1072 C CA . ALA A 1 151 ? 26.673 -28.225 77.441 1.00 13.51 203 ALA A CA 1
ATOM 1073 C C . ALA A 1 151 ? 26.321 -28.093 78.989 1.00 17.84 203 ALA A C 1
ATOM 1074 O O . ALA A 1 151 ? 27.132 -28.391 79.838 1.00 16.60 203 ALA A O 1
ATOM 1076 N N . MET A 1 152 ? 25.092 -27.697 79.298 1.00 10.65 204 MET A N 1
ATOM 1077 C CA . MET A 1 152 ? 24.641 -27.572 80.697 1.00 19.33 204 MET A CA 1
ATOM 1078 C C . MET A 1 152 ? 24.545 -28.953 81.378 1.00 23.07 204 MET A C 1
ATOM 1079 O O . MET A 1 152 ? 25.195 -29.233 82.361 1.00 14.04 204 MET A O 1
ATOM 1084 N N . GLU A 1 153 ? 23.696 -29.785 80.812 1.00 24.53 205 GLU A N 1
ATOM 1085 C CA . GLU A 1 153 ? 23.483 -31.134 81.282 1.00 26.88 205 GLU A CA 1
ATOM 1086 C C . GLU A 1 153 ? 24.815 -31.838 81.430 1.00 31.38 205 GLU A C 1
ATOM 1087 O O . GLU A 1 153 ? 25.032 -32.559 82.408 1.00 41.15 205 GLU A O 1
ATOM 1093 N N . GLU A 1 154 ? 25.718 -31.651 80.479 1.00 18.58 206 GLU A N 1
ATOM 1094 C CA . GLU A 1 154 ? 26.998 -32.316 80.584 1.00 18.18 206 GLU A CA 1
ATOM 1095 C C . GLU A 1 154 ? 27.959 -31.862 81.711 1.00 38.03 206 GLU A C 1
ATOM 1096 O O . GLU A 1 154 ? 28.862 -32.616 82.116 1.00 39.68 206 GLU A O 1
ATOM 1102 N N . ALA A 1 155 ? 27.744 -30.644 82.235 1.00 37.63 207 ALA A N 1
ATOM 1103 C CA . ALA A 1 155 ? 28.553 -30.084 83.338 1.00 36.32 207 ALA A CA 1
ATOM 1104 C C . ALA A 1 155 ? 27.750 -30.149 84.663 1.00 41.01 207 ALA A C 1
ATOM 1105 O O . ALA A 1 155 ? 28.043 -29.442 85.616 1.00 42.46 207 ALA A O 1
ATOM 1107 N N . MET A 1 156 ? 26.734 -31.003 84.690 1.00 37.04 208 MET A N 1
ATOM 1108 C CA . MET A 1 156 ? 25.867 -31.201 85.819 1.00 37.61 208 MET A CA 1
ATOM 1109 C C . MET A 1 156 ? 25.034 -29.996 86.217 1.00 37.34 208 MET A C 1
ATOM 1110 O O . MET A 1 156 ? 24.268 -30.060 87.193 1.00 41.66 208 MET A O 1
ATOM 1115 N N . ILE A 1 157 ? 25.157 -28.897 85.461 1.00 21.04 209 ILE A N 1
ATOM 1116 C CA . ILE A 1 157 ? 24.385 -27.706 85.795 1.00 17.12 209 ILE A CA 1
ATOM 1117 C C . ILE A 1 157 ? 22.879 -27.863 85.519 1.00 26.21 209 ILE A C 1
ATOM 1118 O O . ILE A 1 157 ? 22.445 -28.379 84.500 1.00 32.90 209 ILE A O 1
ATOM 1123 N N . LYS A 1 158 ? 22.095 -27.393 86.447 1.00 17.66 210 LYS A N 1
ATOM 1124 C CA . LYS A 1 158 ? 20.659 -27.411 86.359 1.00 21.22 210 LYS A CA 1
ATOM 1125 C C . LYS A 1 158 ? 20.161 -25.952 86.204 1.00 24.73 210 LYS A C 1
ATOM 1126 O O . LYS A 1 158 ? 20.521 -25.068 86.967 1.00 25.32 210 LYS A O 1
ATOM 1132 N N . VAL A 1 159 ? 19.329 -25.677 85.223 1.00 18.27 211 VAL A N 1
ATOM 1133 C CA . VAL A 1 159 ? 18.907 -24.332 85.146 1.00 18.35 211 VAL A CA 1
ATOM 1134 C C . VAL A 1 159 ? 17.460 -24.224 85.530 1.00 17.41 211 VAL A C 1
ATOM 1135 O O . VAL A 1 159 ? 16.609 -24.671 84.840 1.00 19.55 211 VAL A O 1
ATOM 1139 N N . PRO A 1 160 ? 17.194 -23.620 86.671 1.00 13.68 212 PRO A N 1
ATOM 1140 C CA . PRO A 1 160 ? 15.811 -23.457 87.155 1.00 12.21 212 PRO A CA 1
ATOM 1141 C C . PRO A 1 160 ? 14.844 -22.733 86.189 1.00 16.79 212 PRO A C 1
ATOM 1142 O O . PRO A 1 160 ? 15.250 -21.896 85.413 1.00 16.47 212 PRO A O 1
ATOM 1146 N N . GLU A 1 161 ? 13.550 -23.040 86.293 1.00 11.87 213 GLU A N 1
ATOM 1147 C CA . GLU A 1 161 ? 12.532 -22.432 85.448 1.00 14.36 213 GLU A CA 1
ATOM 1148 C C . GLU A 1 161 ? 12.414 -20.938 85.637 1.00 24.06 213 GLU A C 1
ATOM 1149 O O . GLU A 1 161 ? 12.127 -20.180 84.706 1.00 24.27 213 GLU A O 1
ATOM 1155 N N . SER A 1 162 ? 12.620 -20.524 86.877 1.00 21.08 214 SER A N 1
ATOM 1156 C CA . SER A 1 162 ? 12.529 -19.118 87.220 1.00 22.88 214 SER A CA 1
ATOM 1157 C C . SER A 1 162 ? 13.646 -18.351 86.515 1.00 21.04 214 SER A C 1
ATOM 1158 O O . SER A 1 162 ? 13.653 -17.147 86.517 1.00 18.15 214 SER A O 1
ATOM 1161 N N . TRP A 1 163 ? 14.598 -19.062 85.940 1.00 17.71 215 TRP A N 1
ATOM 1162 C CA . TRP A 1 163 ? 15.686 -18.360 85.279 1.00 17.26 215 TRP A CA 1
ATOM 1163 C C . TRP A 1 163 ? 15.625 -18.517 83.803 1.00 18.43 215 TRP A C 1
ATOM 1164 O O . TRP A 1 163 ? 16.623 -18.169 83.112 1.00 9.52 215 TRP A O 1
ATOM 1175 N N . ILE A 1 164 ? 14.483 -19.038 83.321 1.00 12.32 216 ILE A N 1
ATOM 1176 C CA . ILE A 1 164 ? 14.326 -19.217 81.882 1.00 9.22 216 ILE A CA 1
ATOM 1177 C C . ILE A 1 164 ? 13.154 -18.381 81.487 1.00 10.41 216 ILE A C 1
ATOM 1178 O O . ILE A 1 164 ? 12.074 -18.618 81.939 1.00 16.36 216 ILE A O 1
ATOM 1183 N N . VAL A 1 165 ? 13.358 -17.387 80.672 1.00 6.22 217 VAL A N 1
ATOM 1184 C CA . VAL A 1 165 ? 12.203 -16.576 80.261 1.00 12.39 217 VAL A CA 1
ATOM 1185 C C . VAL A 1 165 ? 12.361 -16.286 78.761 1.00 24.58 217 VAL A C 1
ATOM 1186 O O . VAL A 1 165 ? 13.406 -15.805 78.296 1.00 21.60 217 VAL A O 1
ATOM 1190 N N . GLN A 1 166 ? 11.354 -16.609 77.976 1.00 21.82 218 GLN A N 1
ATOM 1191 C CA . GLN A 1 166 ? 11.533 -16.360 76.567 1.00 23.38 218 GLN A CA 1
ATOM 1192 C C . GLN A 1 166 ? 11.157 -15.037 75.983 1.00 15.52 218 GLN A C 1
ATOM 1193 O O . GLN A 1 166 ? 10.422 -14.273 76.519 1.00 8.79 218 GLN A O 1
ATOM 1199 N N . GLY A 1 167 ? 11.703 -14.788 74.826 1.00 18.28 219 GLY A N 1
ATOM 1200 C CA . GLY A 1 167 ? 11.443 -13.560 74.143 1.00 20.46 219 GLY A CA 1
ATOM 1201 C C . GLY A 1 167 ? 10.960 -13.929 72.767 1.00 22.92 219 GLY A C 1
ATOM 1202 O O . GLY A 1 167 ? 10.609 -15.102 72.512 1.00 7.31 219 GLY A O 1
ATOM 1203 N N . ASP A 1 168 ? 10.957 -12.915 71.901 1.00 22.12 220 ASP A N 1
ATOM 1204 C CA . ASP A 1 168 ? 10.513 -13.060 70.534 1.00 20.59 220 ASP A CA 1
ATOM 1205 C C . ASP A 1 168 ? 11.375 -12.318 69.540 1.00 23.68 220 ASP A C 1
ATOM 1206 O O . ASP A 1 168 ? 10.872 -11.822 68.532 1.00 24.36 220 ASP A O 1
ATOM 1211 N N . PHE A 1 169 ? 12.663 -12.233 69.823 1.00 17.97 221 PHE A N 1
ATOM 1212 C CA . PHE A 1 169 ? 13.588 -11.560 68.924 1.00 18.44 221 PHE A CA 1
ATOM 1213 C C . PHE A 1 169 ? 13.720 -10.068 69.055 1.00 17.54 221 PHE A C 1
ATOM 1214 O O . PHE A 1 169 ? 14.780 -9.514 68.809 1.00 22.15 221 PHE A O 1
ATOM 1222 N N . GLU A 1 170 ? 12.670 -9.422 69.501 1.00 7.04 222 GLU A N 1
ATOM 1223 C CA . GLU A 1 170 ? 12.716 -7.985 69.659 1.00 10.16 222 GLU A CA 1
ATOM 1224 C C . GLU A 1 170 ? 13.185 -7.536 71.041 1.00 11.83 222 GLU A C 1
ATOM 1225 O O . GLU A 1 170 ? 13.025 -8.231 72.011 1.00 4.39 222 GLU A O 1
ATOM 1231 N N . PRO A 1 171 ? 13.736 -6.341 71.070 1.00 15.17 223 PRO A N 1
ATOM 1232 C CA . PRO A 1 171 ? 14.280 -5.686 72.273 1.00 14.41 223 PRO A CA 1
ATOM 1233 C C . PRO A 1 171 ? 13.424 -5.594 73.502 1.00 8.79 223 PRO A C 1
ATOM 1234 O O . PRO A 1 171 ? 13.905 -5.931 74.548 1.00 6.46 223 PRO A O 1
ATOM 1238 N N . GLU A 1 172 ? 12.180 -5.126 73.397 1.00 5.90 224 GLU A N 1
ATOM 1239 C CA . GLU A 1 172 ? 11.357 -5.056 74.599 1.00 12.66 224 GLU A CA 1
ATOM 1240 C C . GLU A 1 172 ? 11.236 -6.438 75.313 1.00 17.14 224 GLU A C 1
ATOM 1241 O O . GLU A 1 172 ? 11.158 -6.534 76.559 1.00 14.62 224 GLU A O 1
ATOM 1247 N N . SER A 1 173 ? 11.204 -7.489 74.495 1.00 15.92 225 SER A N 1
ATOM 1248 C CA . SER A 1 173 ? 11.084 -8.871 74.956 1.00 12.65 225 SER A CA 1
ATOM 1249 C C . SER A 1 173 ? 12.350 -9.197 75.741 1.00 20.61 225 SER A C 1
ATOM 1250 O O . SER A 1 173 ? 12.249 -9.762 76.841 1.00 24.63 225 SER A O 1
ATOM 1253 N N . GLY A 1 174 ? 13.529 -8.810 75.221 1.00 12.39 226 GLY A N 1
ATOM 1254 C CA . GLY A 1 174 ? 14.788 -9.071 75.955 1.00 8.68 226 GLY A CA 1
ATOM 1255 C C . GLY A 1 174 ? 14.801 -8.200 77.289 1.00 12.17 226 GLY A C 1
ATOM 1256 O O . GLY A 1 174 ? 15.367 -8.558 78.332 1.00 7.25 226 GLY A O 1
ATOM 1257 N N . TYR A 1 175 ? 14.173 -7.039 77.233 1.00 7.43 227 TYR A N 1
ATOM 1258 C CA . TYR A 1 175 ? 14.156 -6.144 78.364 1.00 11.58 227 TYR A CA 1
ATOM 1259 C C . TYR A 1 175 ? 13.330 -6.748 79.460 1.00 16.80 227 TYR A C 1
ATOM 1260 O O . TYR A 1 175 ? 13.778 -6.885 80.582 1.00 17.03 227 TYR A O 1
ATOM 1269 N N . ARG A 1 176 ? 12.116 -7.114 79.102 1.00 16.91 228 ARG A N 1
ATOM 1270 C CA . ARG A 1 176 ? 11.188 -7.690 80.051 1.00 18.61 228 ARG A CA 1
ATOM 1271 C C . ARG A 1 176 ? 11.690 -9.013 80.678 1.00 13.10 228 ARG A C 1
ATOM 1272 O O . ARG A 1 176 ? 11.572 -9.231 81.855 1.00 4.06 228 ARG A O 1
ATOM 1280 N N . ALA A 1 177 ? 12.259 -9.890 79.873 1.00 7.62 229 ALA A N 1
ATOM 1281 C CA . ALA A 1 177 ? 12.747 -11.143 80.432 1.00 5.59 229 ALA A CA 1
ATOM 1282 C C . ALA A 1 177 ? 13.908 -10.932 81.359 1.00 10.52 229 ALA A C 1
ATOM 1283 O O . ALA A 1 177 ? 14.013 -11.604 82.343 1.00 18.36 229 ALA A O 1
ATOM 1285 N N . MET A 1 178 ? 14.793 -10.004 81.023 1.00 11.06 230 MET A N 1
ATOM 1286 C CA . MET A 1 178 ? 15.989 -9.697 81.844 1.00 9.57 230 MET A CA 1
ATOM 1287 C C . MET A 1 178 ? 15.557 -9.116 83.198 1.00 18.57 230 MET A C 1
ATOM 1288 O O . MET A 1 178 ? 16.092 -9.392 84.257 1.00 18.75 230 MET A O 1
ATOM 1293 N N . GLN A 1 179 ? 14.586 -8.248 83.150 1.00 16.74 231 GLN A N 1
ATOM 1294 C CA . GLN A 1 179 ? 14.083 -7.634 84.345 1.00 18.48 231 GLN A CA 1
ATOM 1295 C C . GLN A 1 179 ? 13.480 -8.800 85.227 1.00 19.15 231 GLN A C 1
ATOM 1296 O O . GLN A 1 179 ? 13.827 -8.963 86.403 1.00 18.71 231 GLN A O 1
ATOM 1302 N N . GLN A 1 180 ? 12.645 -9.627 84.626 1.00 10.34 232 GLN A N 1
ATOM 1303 C CA . GLN A 1 180 ? 12.000 -10.760 85.324 1.00 14.60 232 GLN A CA 1
ATOM 1304 C C . GLN A 1 180 ? 12.985 -11.656 86.019 1.00 15.90 232 GLN A C 1
ATOM 1305 O O . GLN A 1 180 ? 12.803 -11.956 87.168 1.00 21.38 232 GLN A O 1
ATOM 1311 N N . ILE A 1 181 ? 14.044 -12.053 85.313 1.00 15.17 233 ILE A N 1
ATOM 1312 C CA . ILE A 1 181 ? 15.092 -12.919 85.857 1.00 11.50 233 ILE A CA 1
ATOM 1313 C C . ILE A 1 181 ? 15.925 -12.209 86.931 1.00 23.05 233 ILE A C 1
ATOM 1314 O O . ILE A 1 181 ? 16.286 -12.803 87.965 1.00 24.04 233 ILE A O 1
ATOM 1319 N N . LEU A 1 182 ? 16.241 -10.940 86.679 1.00 20.30 234 LEU A N 1
ATOM 1320 C CA . LEU A 1 182 ? 17.037 -10.122 87.598 1.00 18.30 234 LEU A CA 1
ATOM 1321 C C . LEU A 1 182 ? 16.267 -9.749 88.891 1.00 16.11 234 LEU A C 1
ATOM 1322 O O . LEU A 1 182 ? 16.836 -9.583 89.896 1.00 11.92 234 LEU A O 1
ATOM 1327 N N . SER A 1 183 ? 14.949 -9.683 88.827 1.00 12.87 235 SER A N 1
ATOM 1328 C CA . SER A 1 183 ? 14.152 -9.392 89.983 1.00 10.59 235 SER A CA 1
ATOM 1329 C C . SER A 1 183 ? 13.892 -10.631 90.883 1.00 21.47 235 SER A C 1
ATOM 1330 O O . SER A 1 183 ? 12.962 -10.615 91.718 1.00 19.08 235 SER A O 1
ATOM 1333 N N . GLN A 1 184 ? 14.680 -11.695 90.723 1.00 20.28 236 GLN A N 1
ATOM 1334 C CA . GLN A 1 184 ? 14.491 -12.941 91.544 1.00 16.58 236 GLN A CA 1
ATOM 1335 C C . GLN A 1 184 ? 15.267 -12.897 92.849 1.00 18.89 236 GLN A C 1
ATOM 1336 O O . GLN A 1 184 ? 16.420 -12.477 92.778 1.00 16.78 236 GLN A O 1
ATOM 1342 N N . PRO A 1 185 ? 14.678 -13.350 93.995 1.00 13.62 237 PRO A N 1
ATOM 1343 C CA . PRO A 1 185 ? 15.395 -13.334 95.295 1.00 9.68 237 PRO A CA 1
ATOM 1344 C C . PRO A 1 185 ? 16.803 -13.821 95.145 1.00 15.44 237 PRO A C 1
ATOM 1345 O O . PRO A 1 185 ? 17.694 -13.278 95.787 1.00 15.46 237 PRO A O 1
ATOM 1349 N N . HIS A 1 186 ? 16.994 -14.775 94.235 1.00 19.72 238 HIS A N 1
ATOM 1350 C CA . HIS A 1 186 ? 18.301 -15.364 93.885 1.00 27.78 238 HIS A CA 1
ATOM 1351 C C . HIS A 1 186 ? 18.482 -15.217 92.362 1.00 25.94 238 HIS A C 1
ATOM 1352 O O . HIS A 1 186 ? 17.537 -15.472 91.609 1.00 11.58 238 HIS A O 1
ATOM 1359 N N . ARG A 1 187 ? 19.669 -14.787 91.914 1.00 27.22 239 ARG A N 1
ATOM 1360 C CA . ARG A 1 187 ? 19.870 -14.621 90.477 1.00 27.84 239 ARG A CA 1
ATOM 1361 C C . ARG A 1 187 ? 21.109 -15.252 89.855 1.00 26.96 239 ARG A C 1
ATOM 1362 O O . ARG A 1 187 ? 22.107 -15.476 90.562 1.00 22.84 239 ARG A O 1
ATOM 1370 N N . PRO A 1 188 ? 21.025 -15.563 88.544 1.00 14.96 240 PRO A N 1
ATOM 1371 C CA . PRO A 1 188 ? 22.153 -16.174 87.869 1.00 12.68 240 PRO A CA 1
ATOM 1372 C C . PRO A 1 188 ? 23.245 -15.161 87.810 1.00 13.95 240 PRO A C 1
ATOM 1373 O O . PRO A 1 188 ? 22.996 -13.956 87.993 1.00 14.57 240 PRO A O 1
ATOM 1377 N N . THR A 1 189 ? 24.436 -15.656 87.539 1.00 10.54 241 THR A N 1
ATOM 1378 C CA . THR A 1 189 ? 25.591 -14.784 87.423 1.00 16.42 241 THR A CA 1
ATOM 1379 C C . THR A 1 189 ? 25.872 -14.495 85.952 1.00 16.45 241 THR A C 1
ATOM 1380 O O . THR A 1 189 ? 26.716 -13.643 85.639 1.00 9.77 241 THR A O 1
ATOM 1384 N N . ALA A 1 190 ? 25.201 -15.211 85.054 1.00 7.91 242 ALA A N 1
ATOM 1385 C CA . ALA A 1 190 ? 25.447 -14.952 83.613 1.00 6.26 242 ALA A CA 1
ATOM 1386 C C . ALA A 1 190 ? 24.209 -15.270 82.889 1.00 7.25 242 ALA A C 1
ATOM 1387 O O . ALA A 1 190 ? 23.421 -16.098 83.361 1.00 13.19 242 ALA A O 1
ATOM 1389 N N . VAL A 1 191 ? 23.992 -14.648 81.746 1.00 1.96 243 VAL A N 1
ATOM 1390 C CA . VAL A 1 191 ? 22.757 -15.016 81.039 1.00 4.90 243 VAL A CA 1
ATOM 1391 C C . VAL A 1 191 ? 23.041 -15.363 79.581 1.00 4.71 243 VAL A C 1
ATOM 1392 O O . VAL A 1 191 ? 23.931 -14.788 78.991 1.00 1.00 243 VAL A O 1
ATOM 1396 N N . PHE A 1 192 ? 22.278 -16.313 79.010 1.00 12.03 244 PHE A N 1
ATOM 1397 C CA . PHE A 1 192 ? 22.439 -16.676 77.565 1.00 9.55 244 PHE A CA 1
ATOM 1398 C C . PHE A 1 192 ? 21.198 -16.112 76.861 1.00 5.58 244 PHE A C 1
ATOM 1399 O O . PHE A 1 192 ? 20.076 -16.484 77.200 1.00 3.29 244 PHE A O 1
ATOM 1407 N N . CYS A 1 193 ? 21.424 -15.171 75.904 1.00 5.80 245 CYS A N 1
ATOM 1408 C CA . CYS A 1 193 ? 20.326 -14.528 75.170 1.00 9.64 245 CYS A CA 1
ATOM 1409 C C . CYS A 1 193 ? 20.336 -15.066 73.745 1.00 15.44 245 CYS A C 1
ATOM 1410 O O . CYS A 1 193 ? 21.287 -14.876 72.994 1.00 13.63 245 CYS A O 1
ATOM 1413 N N . GLY A 1 194 ? 19.292 -15.748 73.353 1.00 9.24 246 GLY A N 1
ATOM 1414 C CA . GLY A 1 194 ? 19.356 -16.286 71.995 1.00 13.10 246 GLY A CA 1
ATOM 1415 C C . GLY A 1 194 ? 19.148 -15.327 70.856 1.00 18.47 246 GLY A C 1
ATOM 1416 O O . GLY A 1 194 ? 18.461 -15.661 69.925 1.00 15.68 246 GLY A O 1
ATOM 1417 N N . GLY A 1 195 ? 19.756 -14.151 70.916 1.00 13.37 247 GLY A N 1
ATOM 1418 C CA . GLY A 1 195 ? 19.575 -13.171 69.870 1.00 8.86 247 GLY A CA 1
ATOM 1419 C C . GLY A 1 195 ? 20.014 -11.790 70.334 1.00 14.33 247 GLY A C 1
ATOM 1420 O O . GLY A 1 195 ? 19.430 -11.167 71.253 1.00 16.81 247 GLY A O 1
ATOM 1421 N N . ASP A 1 196 ? 21.059 -11.312 69.705 1.00 1.00 248 ASP A N 1
ATOM 1422 C CA . ASP A 1 196 ? 21.610 -10.047 69.993 1.00 1.00 248 ASP A CA 1
ATOM 1423 C C . ASP A 1 196 ? 20.606 -8.903 70.141 1.00 10.68 248 ASP A C 1
ATOM 1424 O O . ASP A 1 196 ? 20.738 -8.116 71.027 1.00 8.57 248 ASP A O 1
ATOM 1429 N N . ILE A 1 197 ? 19.645 -8.788 69.230 1.00 11.73 249 ILE A N 1
ATOM 1430 C CA . ILE A 1 197 ? 18.671 -7.679 69.310 1.00 8.94 249 ILE A CA 1
ATOM 1431 C C . ILE A 1 197 ? 18.017 -7.682 70.686 1.00 10.05 249 ILE A C 1
ATOM 1432 O O . ILE A 1 197 ? 17.951 -6.676 71.337 1.00 3.22 249 ILE A O 1
ATOM 1437 N N . MET A 1 198 ? 17.583 -8.877 71.078 1.00 9.07 250 MET A N 1
ATOM 1438 C CA . MET A 1 198 ? 16.951 -9.196 72.327 1.00 3.15 250 MET A CA 1
ATOM 1439 C C . MET A 1 198 ? 17.952 -8.854 73.399 1.00 3.41 250 MET A C 1
ATOM 1440 O O . MET A 1 198 ? 17.599 -8.262 74.369 1.00 13.30 250 MET A O 1
ATOM 1445 N N . ALA A 1 199 ? 19.220 -9.202 73.198 1.00 3.47 251 ALA A N 1
ATOM 1446 C CA . ALA A 1 199 ? 20.275 -8.896 74.162 1.00 2.65 251 ALA A CA 1
ATOM 1447 C C . ALA A 1 199 ? 20.423 -7.366 74.325 1.00 17.92 251 ALA A C 1
ATOM 1448 O O . ALA A 1 199 ? 20.857 -6.869 75.375 1.00 17.06 251 ALA A O 1
ATOM 1450 N N . MET A 1 200 ? 20.079 -6.629 73.282 1.00 18.46 252 MET A N 1
ATOM 1451 C CA . MET A 1 200 ? 20.219 -5.195 73.342 1.00 16.85 252 MET A CA 1
ATOM 1452 C C . MET A 1 200 ? 19.317 -4.759 74.475 1.00 8.19 252 MET A C 1
ATOM 1453 O O . MET A 1 200 ? 19.720 -3.984 75.294 1.00 3.92 252 MET A O 1
ATOM 1458 N N . GLY A 1 201 ? 18.127 -5.334 74.522 1.00 1.00 253 GLY A N 1
ATOM 1459 C CA . GLY A 1 201 ? 17.146 -5.012 75.537 1.00 1.00 253 GLY A CA 1
ATOM 1460 C C . GLY A 1 201 ? 17.520 -5.478 76.895 1.00 8.17 253 GLY A C 1
ATOM 1461 O O . GLY A 1 201 ? 17.280 -4.788 77.855 1.00 14.68 253 GLY A O 1
ATOM 1462 N N . ALA A 1 202 ? 18.099 -6.658 76.999 1.00 3.08 254 ALA A N 1
ATOM 1463 C CA . ALA A 1 202 ? 18.476 -7.187 78.314 1.00 5.83 254 ALA A CA 1
ATOM 1464 C C . ALA A 1 202 ? 19.505 -6.313 78.929 1.00 17.73 254 ALA A C 1
ATOM 1465 O O . ALA A 1 202 ? 19.479 -6.086 80.152 1.00 20.78 254 ALA A O 1
ATOM 1467 N N . LEU A 1 203 ? 20.425 -5.861 78.074 1.00 11.87 255 LEU A N 1
ATOM 1468 C CA . LEU A 1 203 ? 21.570 -4.962 78.456 1.00 11.81 255 LEU A CA 1
ATOM 1469 C C . LEU A 1 203 ? 20.967 -3.639 79.014 1.00 15.12 255 LEU A C 1
ATOM 1470 O O . LEU A 1 203 ? 21.329 -3.193 80.099 1.00 17.39 255 LEU A O 1
ATOM 1475 N N . CYS A 1 204 ? 20.039 -3.021 78.289 1.00 5.65 256 CYS A N 1
ATOM 1476 C CA . CYS A 1 204 ? 19.417 -1.805 78.806 1.00 7.70 256 CYS A CA 1
ATOM 1477 C C . CYS A 1 204 ? 18.733 -2.134 80.183 1.00 18.75 256 CYS A C 1
ATOM 1478 O O . CYS A 1 204 ? 18.816 -1.370 81.133 1.00 11.79 256 CYS A O 1
ATOM 1481 N N . ALA A 1 205 ? 18.031 -3.281 80.273 1.00 14.72 257 ALA A N 1
ATOM 1482 C CA . ALA A 1 205 ? 17.360 -3.645 81.520 1.00 8.92 257 ALA A CA 1
ATOM 1483 C C . ALA A 1 205 ? 18.311 -3.814 82.678 1.00 12.18 257 ALA A C 1
ATOM 1484 O O . ALA A 1 205 ? 18.034 -3.341 83.763 1.00 11.73 257 ALA A O 1
ATOM 1486 N N . ALA A 1 206 ? 19.420 -4.495 82.472 1.00 10.28 258 ALA A N 1
ATOM 1487 C CA . ALA A 1 206 ? 20.354 -4.689 83.575 1.00 6.56 258 ALA A CA 1
ATOM 1488 C C . ALA A 1 206 ? 20.781 -3.270 84.075 1.00 20.09 258 ALA A C 1
ATOM 1489 O O . ALA A 1 206 ? 20.857 -2.979 85.313 1.00 15.85 258 ALA A O 1
ATOM 1491 N N . ASP A 1 207 ? 21.000 -2.373 83.114 1.00 11.21 259 ASP A N 1
ATOM 1492 C CA . ASP A 1 207 ? 21.434 -1.039 83.487 1.00 10.92 259 ASP A CA 1
ATOM 1493 C C . ASP A 1 207 ? 20.480 -0.246 84.362 1.00 14.15 259 ASP A C 1
ATOM 1494 O O . ASP A 1 207 ? 20.888 0.328 85.382 1.00 18.84 259 ASP A O 1
ATOM 1499 N N . GLU A 1 208 ? 19.230 -0.169 83.929 1.00 7.77 260 GLU A N 1
ATOM 1500 C CA . GLU A 1 208 ? 18.185 0.565 84.588 1.00 10.31 260 GLU A CA 1
ATOM 1501 C C . GLU A 1 208 ? 17.850 -0.059 85.945 1.00 27.20 260 GLU A C 1
ATOM 1502 O O . GLU A 1 208 ? 17.026 0.477 86.652 1.00 31.54 260 GLU A O 1
ATOM 1508 N N . MET A 1 209 ? 18.482 -1.191 86.281 1.00 21.01 261 MET A N 1
ATOM 1509 C CA . MET A 1 209 ? 18.238 -1.878 87.559 1.00 20.26 261 MET A CA 1
ATOM 1510 C C . MET A 1 209 ? 19.501 -1.752 88.391 1.00 22.98 261 MET A C 1
ATOM 1511 O O . MET A 1 209 ? 19.697 -2.419 89.393 1.00 25.71 261 MET A O 1
ATOM 1516 N N . GLY A 1 210 ? 20.375 -0.876 87.947 1.00 15.67 262 GLY A N 1
ATOM 1517 C CA . GLY A 1 210 ? 21.628 -0.624 88.635 1.00 15.31 262 GLY A CA 1
ATOM 1518 C C . GLY A 1 210 ? 22.669 -1.710 88.572 1.00 27.49 262 GLY A C 1
ATOM 1519 O O . GLY A 1 210 ? 23.689 -1.574 89.232 1.00 27.94 262 GLY A O 1
ATOM 1520 N N . LEU A 1 211 ? 22.442 -2.771 87.786 1.00 28.40 263 LEU A N 1
ATOM 1521 C CA . LEU A 1 211 ? 23.442 -3.842 87.680 1.00 25.24 263 LEU A CA 1
ATOM 1522 C C . LEU A 1 211 ? 24.437 -3.538 86.565 1.00 31.03 263 LEU A C 1
ATOM 1523 O O . LEU A 1 211 ? 24.046 -3.099 85.490 1.00 37.42 263 LEU A O 1
ATOM 1528 N N . ARG A 1 212 ? 25.717 -3.785 86.819 1.00 22.59 264 ARG A N 1
ATOM 1529 C CA . ARG A 1 212 ? 26.760 -3.547 85.831 1.00 20.03 264 ARG A CA 1
ATOM 1530 C C . ARG A 1 212 ? 27.124 -4.825 85.061 1.00 25.36 264 ARG A C 1
ATOM 1531 O O . ARG A 1 212 ? 27.324 -5.884 85.660 1.00 29.71 264 ARG A O 1
ATOM 1539 N N . VAL A 1 213 ? 27.225 -4.699 83.739 1.00 16.18 265 VAL A N 1
ATOM 1540 C CA . VAL A 1 213 ? 27.596 -5.809 82.831 1.00 9.96 265 VAL A CA 1
ATOM 1541 C C . VAL A 1 213 ? 29.033 -5.604 82.371 1.00 9.47 265 VAL A C 1
ATOM 1542 O O . VAL A 1 213 ? 29.376 -4.573 81.854 1.00 17.22 265 VAL A O 1
ATOM 1546 N N . PRO A 1 214 ? 29.901 -6.576 82.529 1.00 5.74 266 PRO A N 1
ATOM 1547 C CA . PRO A 1 214 ? 29.567 -7.851 83.121 1.00 8.04 266 PRO A CA 1
ATOM 1548 C C . PRO A 1 214 ? 30.102 -7.854 84.522 1.00 23.18 266 PRO A C 1
ATOM 1549 O O . PRO A 1 214 ? 30.491 -8.894 84.973 1.00 26.68 266 PRO A O 1
ATOM 1553 N N . GLN A 1 215 ? 30.170 -6.728 85.209 1.00 23.96 267 GLN A N 1
ATOM 1554 C CA . GLN A 1 215 ? 30.718 -6.839 86.536 1.00 21.19 267 GLN A CA 1
ATOM 1555 C C . GLN A 1 215 ? 29.787 -7.538 87.378 1.00 16.07 267 GLN A C 1
ATOM 1556 O O . GLN A 1 215 ? 30.198 -8.382 88.118 1.00 24.81 267 GLN A O 1
ATOM 1562 N N . ASP A 1 216 ? 28.521 -7.228 87.261 1.00 11.40 268 ASP A N 1
ATOM 1563 C CA . ASP A 1 216 ? 27.533 -7.889 88.102 1.00 13.17 268 ASP A CA 1
ATOM 1564 C C . ASP A 1 216 ? 26.930 -9.082 87.389 1.00 23.92 268 ASP A C 1
ATOM 1565 O O . ASP A 1 216 ? 26.591 -10.085 88.001 1.00 25.02 268 ASP A O 1
ATOM 1570 N N . VAL A 1 217 ? 26.774 -8.957 86.075 1.00 15.45 269 VAL A N 1
ATOM 1571 C CA . VAL A 1 217 ? 26.204 -10.035 85.325 1.00 15.22 269 VAL A CA 1
ATOM 1572 C C . VAL A 1 217 ? 26.843 -10.083 83.994 1.00 16.15 269 VAL A C 1
ATOM 1573 O O . VAL A 1 217 ? 27.041 -9.030 83.331 1.00 17.43 269 VAL A O 1
ATOM 1577 N N . SER A 1 218 ? 27.205 -11.310 83.643 1.00 5.22 270 SER A N 1
ATOM 1578 C CA . SER A 1 218 ? 27.826 -11.607 82.369 1.00 9.25 270 SER A CA 1
ATOM 1579 C C . SER A 1 218 ? 26.697 -11.906 81.313 1.00 7.45 270 SER A C 1
ATOM 1580 O O . SER A 1 218 ? 25.624 -12.399 81.621 1.00 5.74 270 SER A O 1
ATOM 1583 N N . LEU A 1 219 ? 26.937 -11.522 80.069 1.00 6.17 271 LEU A N 1
ATOM 1584 C CA . LEU A 1 219 ? 25.928 -11.787 79.049 1.00 6.59 271 LEU A CA 1
ATOM 1585 C C . LEU A 1 219 ? 26.505 -12.173 77.709 1.00 11.32 271 LEU A C 1
ATOM 1586 O O . LEU A 1 219 ? 27.506 -11.613 77.180 1.00 12.81 271 LEU A O 1
ATOM 1591 N N . ILE A 1 220 ? 25.863 -13.159 77.125 1.00 9.34 272 ILE A N 1
ATOM 1592 C CA . ILE A 1 220 ? 26.285 -13.637 75.813 1.00 10.49 272 ILE A CA 1
ATOM 1593 C C . ILE A 1 220 ? 25.078 -13.693 74.888 1.00 5.40 272 ILE A C 1
ATOM 1594 O O . ILE A 1 220 ? 23.994 -14.139 75.248 1.00 4.53 272 ILE A O 1
ATOM 1599 N N . GLY A 1 221 ? 25.289 -13.183 73.670 1.00 3.66 273 GLY A N 1
ATOM 1600 C CA . GLY A 1 221 ? 24.188 -13.199 72.684 1.00 4.23 273 GLY A CA 1
ATOM 1601 C C . GLY A 1 221 ? 24.308 -14.287 71.581 1.00 9.05 273 GLY A C 1
ATOM 1602 O O . GLY A 1 221 ? 25.074 -15.317 71.656 1.00 3.96 273 GLY A O 1
ATOM 1603 N N . TYR A 1 222 ? 23.553 -14.093 70.530 1.00 8.10 274 TYR A N 1
ATOM 1604 C CA . TYR A 1 222 ? 23.627 -15.060 69.442 1.00 7.75 274 TYR A CA 1
ATOM 1605 C C . TYR A 1 222 ? 23.248 -14.302 68.179 1.00 14.36 274 TYR A C 1
ATOM 1606 O O . TYR A 1 222 ? 22.191 -13.572 68.189 1.00 7.48 274 TYR A O 1
ATOM 1615 N N . ASP A 1 223 ? 24.096 -14.475 67.145 1.00 7.47 275 ASP A N 1
ATOM 1616 C CA . ASP A 1 223 ? 23.984 -13.888 65.767 1.00 2.78 275 ASP A CA 1
ATOM 1617 C C . ASP A 1 223 ? 25.203 -13.113 65.346 1.00 9.83 275 ASP A C 1
ATOM 1618 O O . ASP A 1 223 ? 25.807 -13.358 64.275 1.00 15.46 275 ASP A O 1
ATOM 1623 N N . ASN A 1 224 ? 25.542 -12.137 66.172 1.00 1.00 276 ASN A N 1
ATOM 1624 C CA . ASN A 1 224 ? 26.661 -11.223 65.881 1.00 1.00 276 ASN A CA 1
ATOM 1625 C C . ASN A 1 224 ? 26.152 -10.277 64.779 1.00 9.24 276 ASN A C 1
ATOM 1626 O O . ASN A 1 224 ? 26.773 -10.218 63.685 1.00 6.88 276 ASN A O 1
ATOM 1631 N N . VAL A 1 225 ? 25.028 -9.572 65.065 1.00 6.62 277 VAL A N 1
ATOM 1632 C CA . VAL A 1 225 ? 24.403 -8.605 64.132 1.00 7.28 277 VAL A CA 1
ATOM 1633 C C . VAL A 1 225 ? 25.427 -7.457 63.882 1.00 17.76 277 VAL A C 1
ATOM 1634 O O . VAL A 1 225 ? 26.346 -7.230 64.672 1.00 10.44 277 VAL A O 1
ATOM 1638 N N . ARG A 1 226 ? 25.227 -6.771 62.766 1.00 13.11 278 ARG A N 1
ATOM 1639 C CA . ARG A 1 226 ? 26.098 -5.691 62.330 1.00 15.57 278 ARG A CA 1
ATOM 1640 C C . ARG A 1 226 ? 26.643 -4.720 63.385 1.00 19.55 278 ARG A C 1
ATOM 1641 O O . ARG A 1 226 ? 27.851 -4.407 63.397 1.00 24.18 278 ARG A O 1
ATOM 1649 N N . ASN A 1 227 ? 25.774 -4.229 64.274 1.00 8.94 279 ASN A N 1
ATOM 1650 C CA . ASN A 1 227 ? 26.206 -3.254 65.304 1.00 8.95 279 ASN A CA 1
ATOM 1651 C C . ASN A 1 227 ? 26.741 -3.785 66.612 1.00 17.88 279 ASN A C 1
ATOM 1652 O O . ASN A 1 227 ? 27.238 -3.016 67.391 1.00 22.60 279 ASN A O 1
ATOM 1657 N N . ALA A 1 228 ? 26.582 -5.084 66.860 1.00 16.22 280 ALA A N 1
ATOM 1658 C CA . ALA A 1 228 ? 26.975 -5.725 68.128 1.00 11.30 280 ALA A CA 1
ATOM 1659 C C . ALA A 1 228 ? 28.159 -5.193 68.819 1.00 8.33 280 ALA A C 1
ATOM 1660 O O . ALA A 1 228 ? 28.054 -4.900 69.981 1.00 9.40 280 ALA A O 1
ATOM 1662 N N . ARG A 1 229 ? 29.243 -5.045 68.063 1.00 2.46 281 ARG A N 1
ATOM 1663 C CA . ARG A 1 229 ? 30.522 -4.521 68.572 1.00 3.27 281 ARG A CA 1
ATOM 1664 C C . ARG A 1 229 ? 30.348 -3.149 69.157 1.00 11.32 281 ARG A C 1
ATOM 1665 O O . ARG A 1 229 ? 31.126 -2.699 69.975 1.00 22.16 281 ARG A O 1
ATOM 1673 N N . TYR A 1 230 ? 29.319 -2.470 68.739 1.00 4.39 282 TYR A N 1
ATOM 1674 C CA . TYR A 1 230 ? 29.134 -1.123 69.239 1.00 7.39 282 TYR A CA 1
ATOM 1675 C C . TYR A 1 230 ? 28.028 -1.032 70.258 1.00 12.14 282 TYR A C 1
ATOM 1676 O O . TYR A 1 230 ? 27.526 0.045 70.473 1.00 6.17 282 TYR A O 1
ATOM 1685 N N . PHE A 1 231 ? 27.670 -2.171 70.866 1.00 7.47 283 PHE A N 1
ATOM 1686 C CA . PHE A 1 231 ? 26.650 -2.204 71.896 1.00 2.57 283 PHE A CA 1
ATOM 1687 C C . PHE A 1 231 ? 27.355 -1.709 73.152 1.00 4.95 283 PHE A C 1
ATOM 1688 O O . PHE A 1 231 ? 28.573 -1.639 73.198 1.00 7.28 283 PHE A O 1
ATOM 1696 N N . THR A 1 232 ? 26.638 -1.428 74.225 1.00 9.07 284 THR A N 1
ATOM 1697 C CA . THR A 1 232 ? 27.370 -1.008 75.430 1.00 7.50 284 THR A CA 1
ATOM 1698 C C . THR A 1 232 ? 27.076 -1.951 76.574 1.00 9.52 284 THR A C 1
ATOM 1699 O O . THR A 1 232 ? 25.978 -1.962 77.081 1.00 9.46 284 THR A O 1
ATOM 1703 N N . PRO A 1 233 ? 28.037 -2.763 76.999 1.00 7.88 285 PRO A N 1
ATOM 1704 C CA . PRO A 1 233 ? 29.368 -2.858 76.443 1.00 6.50 285 PRO A CA 1
ATOM 1705 C C . PRO A 1 233 ? 29.415 -3.755 75.181 1.00 8.50 285 PRO A C 1
ATOM 1706 O O . PRO A 1 233 ? 28.422 -4.311 74.736 1.00 1.00 285 PRO A O 1
ATOM 1710 N N . ALA A 1 234 ? 30.603 -3.883 74.618 1.00 5.75 286 ALA A N 1
ATOM 1711 C CA . ALA A 1 234 ? 30.749 -4.676 73.412 1.00 1.00 286 ALA A CA 1
ATOM 1712 C C . ALA A 1 234 ? 30.422 -6.095 73.744 1.00 9.92 286 ALA A C 1
ATOM 1713 O O . ALA A 1 234 ? 31.060 -6.755 74.603 1.00 8.87 286 ALA A O 1
ATOM 1715 N N . LEU A 1 235 ? 29.415 -6.542 73.007 1.00 10.35 287 LEU A N 1
ATOM 1716 C CA . LEU A 1 235 ? 28.828 -7.861 73.098 1.00 10.56 287 LEU A CA 1
ATOM 1717 C C . LEU A 1 235 ? 29.570 -9.072 72.655 1.00 15.27 287 LEU A C 1
ATOM 1718 O O . LEU A 1 235 ? 30.076 -9.114 71.516 1.00 14.95 287 LEU A O 1
ATOM 1723 N N . THR A 1 236 ? 29.569 -10.048 73.576 1.00 7.23 288 THR A N 1
ATOM 1724 C CA . THR A 1 236 ? 30.123 -11.374 73.425 1.00 6.45 288 THR A CA 1
ATOM 1725 C C . THR A 1 236 ? 28.940 -12.164 72.809 1.00 10.32 288 THR A C 1
ATOM 1726 O O . THR A 1 236 ? 27.748 -12.149 73.299 1.00 3.59 288 THR A O 1
ATOM 1730 N N . THR A 1 237 ? 29.247 -12.822 71.683 1.00 5.45 289 THR A N 1
ATOM 1731 C CA . THR A 1 237 ? 28.162 -13.504 70.980 1.00 5.36 289 THR A CA 1
ATOM 1732 C C . THR A 1 237 ? 28.672 -14.567 70.000 1.00 7.83 289 THR A C 1
ATOM 1733 O O . THR A 1 237 ? 29.907 -14.772 69.756 1.00 6.44 289 THR A O 1
ATOM 1737 N N . ILE A 1 238 ? 27.708 -15.220 69.422 1.00 9.32 290 ILE A N 1
ATOM 1738 C CA . ILE A 1 238 ? 27.991 -16.253 68.443 1.00 10.68 290 ILE A CA 1
ATOM 1739 C C . ILE A 1 238 ? 27.706 -15.735 67.043 1.00 4.61 290 ILE A C 1
ATOM 1740 O O . ILE A 1 238 ? 26.589 -15.394 66.667 1.00 1.00 290 ILE A O 1
ATOM 1745 N N . HIS A 1 239 ? 28.764 -15.694 66.267 1.00 6.01 291 HIS A N 1
ATOM 1746 C CA . HIS A 1 239 ? 28.586 -15.270 64.901 1.00 5.24 291 HIS A CA 1
ATOM 1747 C C . HIS A 1 239 ? 27.889 -16.361 64.140 1.00 5.98 291 HIS A C 1
ATOM 1748 O O . HIS A 1 239 ? 28.499 -17.425 63.961 1.00 8.05 291 HIS A O 1
ATOM 1755 N N . GLN A 1 240 ? 26.667 -16.117 63.677 1.00 9.75 292 GLN A N 1
ATOM 1756 C CA . GLN A 1 240 ? 25.896 -17.101 62.862 1.00 15.18 292 GLN A CA 1
ATOM 1757 C C . GLN A 1 240 ? 25.901 -16.491 61.451 1.00 20.75 292 GLN A C 1
ATOM 1758 O O . GLN A 1 240 ? 25.353 -15.456 61.258 1.00 21.98 292 GLN A O 1
ATOM 1764 N N . PRO A 1 241 ? 26.549 -17.104 60.467 1.00 18.62 293 PRO A N 1
ATOM 1765 C CA . PRO A 1 241 ? 26.560 -16.441 59.161 1.00 14.39 293 PRO A CA 1
ATOM 1766 C C . PRO A 1 241 ? 25.263 -16.337 58.387 1.00 18.74 293 PRO A C 1
ATOM 1767 O O . PRO A 1 241 ? 24.643 -17.343 58.001 1.00 17.18 293 PRO A O 1
ATOM 1771 N N . LYS A 1 242 ? 24.827 -15.103 58.184 1.00 12.87 294 LYS A N 1
ATOM 1772 C CA . LYS A 1 242 ? 23.601 -14.896 57.432 1.00 13.50 294 LYS A CA 1
ATOM 1773 C C . LYS A 1 242 ? 24.018 -14.305 56.081 1.00 18.20 294 LYS A C 1
ATOM 1774 O O . LYS A 1 242 ? 23.521 -14.733 55.063 1.00 15.92 294 LYS A O 1
ATOM 1780 N N . ASP A 1 243 ? 24.922 -13.331 56.096 1.00 13.92 295 ASP A N 1
ATOM 1781 C CA . ASP A 1 243 ? 25.372 -12.687 54.874 1.00 18.12 295 ASP A CA 1
ATOM 1782 C C . ASP A 1 243 ? 26.009 -13.691 53.907 1.00 25.74 295 ASP A C 1
ATOM 1783 O O . ASP A 1 243 ? 25.779 -13.610 52.713 1.00 28.65 295 ASP A O 1
ATOM 1788 N N . SER A 1 244 ? 26.818 -14.620 54.419 1.00 16.04 296 SER A N 1
ATOM 1789 C CA . SER A 1 244 ? 27.459 -15.596 53.589 1.00 14.39 296 SER A CA 1
ATOM 1790 C C . SER A 1 244 ? 26.452 -16.524 52.902 1.00 20.93 296 SER A C 1
ATOM 1791 O O . SER A 1 244 ? 26.601 -16.964 51.738 1.00 22.99 296 SER A O 1
ATOM 1794 N N . LEU A 1 245 ? 25.412 -16.818 53.626 1.00 9.47 297 LEU A N 1
ATOM 1795 C CA . LEU A 1 245 ? 24.408 -17.673 53.099 1.00 12.31 297 LEU A CA 1
ATOM 1796 C C . LEU A 1 245 ? 23.783 -16.999 51.905 1.00 15.82 297 LEU A C 1
ATOM 1797 O O . LEU A 1 245 ? 23.568 -17.639 50.869 1.00 8.22 297 LEU A O 1
ATOM 1802 N N . GLY A 1 246 ? 23.441 -15.709 52.107 1.00 10.25 298 GLY A N 1
ATOM 1803 C CA . GLY A 1 246 ? 22.784 -14.823 51.112 1.00 7.47 298 GLY A CA 1
ATOM 1804 C C . GLY A 1 246 ? 23.684 -14.795 49.887 1.00 12.79 298 GLY A C 1
ATOM 1805 O O . GLY A 1 246 ? 23.256 -15.093 48.793 1.00 13.17 298 GLY A O 1
ATOM 1806 N N . GLU A 1 247 ? 24.942 -14.480 50.097 1.00 6.54 299 GLU A N 1
ATOM 1807 C CA . GLU A 1 247 ? 25.923 -14.447 49.027 1.00 9.07 299 GLU A CA 1
ATOM 1808 C C . GLU A 1 247 ? 25.951 -15.800 48.301 1.00 19.27 299 GLU A C 1
ATOM 1809 O O . GLU A 1 247 ? 25.796 -15.905 47.048 1.00 17.34 299 GLU A O 1
ATOM 1815 N N . THR A 1 248 ? 26.118 -16.854 49.075 1.00 14.91 300 THR A N 1
ATOM 1816 C CA . THR A 1 248 ? 26.138 -18.178 48.487 1.00 13.40 300 THR A CA 1
ATOM 1817 C C . THR A 1 248 ? 24.920 -18.523 47.571 1.00 6.71 300 THR A C 1
ATOM 1818 O O . THR A 1 248 ? 25.038 -18.967 46.442 1.00 6.77 300 THR A O 1
ATOM 1822 N N . ALA A 1 249 ? 23.746 -18.295 48.060 1.00 1.00 301 ALA A N 1
ATOM 1823 C CA . ALA A 1 249 ? 22.583 -18.607 47.285 1.00 2.21 301 ALA A CA 1
ATOM 1824 C C . ALA A 1 249 ? 22.601 -17.806 45.934 1.00 12.75 301 ALA A C 1
ATOM 1825 O O . ALA A 1 249 ? 22.395 -18.351 44.837 1.00 10.17 301 ALA A O 1
ATOM 1827 N N . PHE A 1 250 ? 22.861 -16.517 46.051 1.00 6.17 302 PHE A N 1
ATOM 1828 C CA . PHE A 1 250 ? 22.904 -15.634 44.918 1.00 11.18 302 PHE A CA 1
ATOM 1829 C C . PHE A 1 250 ? 23.825 -16.144 43.827 1.00 3.79 302 PHE A C 1
ATOM 1830 O O . PHE A 1 250 ? 23.428 -16.268 42.694 1.00 8.30 302 PHE A O 1
ATOM 1838 N N . ASN A 1 251 ? 25.050 -16.449 44.187 1.00 9.85 303 ASN A N 1
ATOM 1839 C CA . ASN A 1 251 ? 26.013 -16.926 43.240 1.00 10.83 303 ASN A CA 1
ATOM 1840 C C . ASN A 1 251 ? 25.576 -18.250 42.662 1.00 20.73 303 ASN A C 1
ATOM 1841 O O . ASN A 1 251 ? 25.792 -18.508 41.486 1.00 19.52 303 ASN A O 1
ATOM 1846 N N . MET A 1 252 ? 24.939 -19.088 43.470 1.00 16.72 304 MET A N 1
ATOM 1847 C CA . MET A 1 252 ? 24.497 -20.373 42.926 1.00 12.59 304 MET A CA 1
ATOM 1848 C C . MET A 1 252 ? 23.473 -20.044 41.902 1.00 11.75 304 MET A C 1
ATOM 1849 O O . MET A 1 252 ? 23.401 -20.689 40.874 1.00 6.89 304 MET A O 1
ATOM 1854 N N . LEU A 1 253 ? 22.654 -19.055 42.167 1.00 3.09 305 LEU A N 1
ATOM 1855 C CA . LEU A 1 253 ? 21.650 -18.754 41.159 1.00 4.69 305 LEU A CA 1
ATOM 1856 C C . LEU A 1 253 ? 22.233 -18.184 39.837 1.00 15.99 305 LEU A C 1
ATOM 1857 O O . LEU A 1 253 ? 21.735 -18.532 38.751 1.00 18.33 305 LEU A O 1
ATOM 1862 N N . LEU A 1 254 ? 23.263 -17.341 39.943 1.00 6.86 306 LEU A N 1
ATOM 1863 C CA . LEU A 1 254 ? 23.924 -16.706 38.790 1.00 8.35 306 LEU A CA 1
ATOM 1864 C C . LEU A 1 254 ? 24.581 -17.815 37.952 1.00 13.90 306 LEU A C 1
ATOM 1865 O O . LEU A 1 254 ? 24.652 -17.777 36.731 1.00 14.67 306 LEU A O 1
ATOM 1870 N N . ASP A 1 255 ? 25.033 -18.847 38.642 1.00 5.59 307 ASP A N 1
ATOM 1871 C CA . ASP A 1 255 ? 25.653 -20.006 38.000 1.00 8.31 307 ASP A CA 1
ATOM 1872 C C . ASP A 1 255 ? 24.655 -20.831 37.168 1.00 12.02 307 ASP A C 1
ATOM 1873 O O . ASP A 1 255 ? 24.905 -21.169 36.006 1.00 10.87 307 ASP A O 1
ATOM 1878 N N . ARG A 1 256 ? 23.506 -21.121 37.765 1.00 2.27 308 ARG A N 1
ATOM 1879 C CA . ARG A 1 256 ? 22.455 -21.877 37.140 1.00 8.51 308 ARG A CA 1
ATOM 1880 C C . ARG A 1 256 ? 21.841 -21.112 35.987 1.00 14.75 308 ARG A C 1
ATOM 1881 O O . ARG A 1 256 ? 21.295 -21.675 35.044 1.00 19.17 308 ARG A O 1
ATOM 1889 N N . ILE A 1 257 ? 21.886 -19.803 36.083 1.00 16.09 309 ILE A N 1
ATOM 1890 C CA . ILE A 1 257 ? 21.309 -18.962 35.030 1.00 11.02 309 ILE A CA 1
ATOM 1891 C C . ILE A 1 257 ? 22.095 -19.276 33.736 1.00 15.39 309 ILE A C 1
ATOM 1892 O O . ILE A 1 257 ? 21.518 -19.525 32.711 1.00 16.90 309 ILE A O 1
ATOM 1897 N N . VAL A 1 258 ? 23.414 -19.266 33.802 1.00 16.93 310 VAL A N 1
ATOM 1898 C CA . VAL A 1 258 ? 24.219 -19.569 32.632 1.00 21.85 310 VAL A CA 1
ATOM 1899 C C . VAL A 1 258 ? 24.545 -21.052 32.511 1.00 35.04 310 VAL A C 1
ATOM 1900 O O . VAL A 1 258 ? 24.211 -21.671 31.555 1.00 32.94 310 VAL A O 1
ATOM 1904 N N . ASN A 1 259 ? 25.192 -21.626 33.519 1.00 54.72 311 ASN A N 1
ATOM 1905 C CA . ASN A 1 259 ? 25.556 -23.084 33.522 1.00 57.98 311 ASN A CA 1
ATOM 1906 C C . ASN A 1 259 ? 24.346 -23.778 34.077 1.00 66.34 311 ASN A C 1
ATOM 1907 O O . ASN A 1 259 ? 24.362 -24.209 35.232 1.00 68.83 311 ASN A O 1
ATOM 1912 N N . LYS A 1 260 ? 23.311 -23.854 33.255 1.00 65.94 312 LYS A N 1
ATOM 1913 C CA . LYS A 1 260 ? 22.045 -24.481 33.616 1.00 71.36 312 LYS A CA 1
ATOM 1914 C C . LYS A 1 260 ? 22.242 -25.831 34.333 1.00 83.71 312 LYS A C 1
ATOM 1915 O O . LYS A 1 260 ? 22.194 -26.894 33.682 1.00 86.84 312 LYS A O 1
ATOM 1921 N N . ARG A 1 261 ? 22.465 -25.775 35.662 1.00 76.77 313 ARG A N 1
ATOM 1922 C CA . ARG A 1 261 ? 22.703 -26.969 36.486 1.00 72.05 313 ARG A CA 1
ATOM 1923 C C . ARG A 1 261 ? 21.522 -27.509 37.250 1.00 79.21 313 ARG A C 1
ATOM 1924 O O . ARG A 1 261 ? 20.913 -26.839 38.094 1.00 82.19 313 ARG A O 1
ATOM 1932 N N . GLU A 1 262 ? 21.208 -28.759 36.961 1.00 75.83 314 GLU A N 1
ATOM 1933 C CA . GLU A 1 262 ? 20.110 -29.442 37.602 1.00 76.03 314 GLU A CA 1
ATOM 1934 C C . GLU A 1 262 ? 20.595 -30.322 38.759 1.00 72.67 314 GLU A C 1
ATOM 1935 O O . GLU A 1 262 ? 20.162 -31.474 38.910 1.00 73.26 314 GLU A O 1
ATOM 1941 N N . GLU A 1 263 ? 21.492 -29.796 39.585 1.00 57.76 315 GLU A N 1
ATOM 1942 C CA . GLU A 1 263 ? 21.951 -30.605 40.711 1.00 49.92 315 GLU A CA 1
ATOM 1943 C C . GLU A 1 263 ? 21.873 -29.868 42.013 1.00 21.13 315 GLU A C 1
ATOM 1944 O O . GLU A 1 263 ? 22.488 -28.833 42.254 1.00 10.84 315 GLU A O 1
ATOM 1950 N N . PRO A 1 264 ? 21.076 -30.436 42.857 1.00 15.35 316 PRO A N 1
ATOM 1951 C CA . PRO A 1 264 ? 20.850 -29.865 44.150 1.00 14.84 316 PRO A CA 1
ATOM 1952 C C . PRO A 1 264 ? 22.160 -29.654 44.895 1.00 10.25 316 PRO A C 1
ATOM 1953 O O . PRO A 1 264 ? 23.116 -30.340 44.745 1.00 11.89 316 PRO A O 1
ATOM 1957 N N . GLN A 1 265 ? 22.211 -28.619 45.678 1.00 7.92 317 GLN A N 1
ATOM 1958 C CA . GLN A 1 265 ? 23.445 -28.371 46.362 1.00 6.75 317 GLN A CA 1
ATOM 1959 C C . GLN A 1 265 ? 23.230 -28.333 47.869 1.00 5.40 317 GLN A C 1
ATOM 1960 O O . GLN A 1 265 ? 22.092 -28.346 48.340 1.00 1.37 317 GLN A O 1
ATOM 1966 N N . SER A 1 266 ? 24.316 -28.308 48.616 1.00 6.57 318 SER A N 1
ATOM 1967 C CA . SER A 1 266 ? 24.194 -28.286 50.069 1.00 8.03 318 SER A CA 1
ATOM 1968 C C . SER A 1 266 ? 24.958 -27.128 50.566 1.00 6.93 318 SER A C 1
ATOM 1969 O O . SER A 1 266 ? 26.145 -27.021 50.304 1.00 11.34 318 SER A O 1
ATOM 1972 N N . ILE A 1 267 ? 24.286 -26.267 51.299 1.00 1.97 319 ILE A N 1
ATOM 1973 C CA . ILE A 1 267 ? 24.996 -25.122 51.842 1.00 1.96 319 ILE A CA 1
ATOM 1974 C C . ILE A 1 267 ? 25.192 -25.284 53.334 1.00 3.62 319 ILE A C 1
ATOM 1975 O O . ILE A 1 267 ? 24.231 -25.287 54.104 1.00 6.72 319 ILE A O 1
ATOM 1980 N N . GLU A 1 268 ? 26.426 -25.415 53.762 1.00 5.75 320 GLU A N 1
ATOM 1981 C CA . GLU A 1 268 ? 26.677 -25.531 55.197 1.00 12.04 320 GLU A CA 1
ATOM 1982 C C . GLU A 1 268 ? 27.481 -24.396 55.819 1.00 12.44 320 GLU A C 1
ATOM 1983 O O . GLU A 1 268 ? 28.553 -24.033 55.360 1.00 9.57 320 GLU A O 1
ATOM 1989 N N . VAL A 1 269 ? 27.007 -23.879 56.926 1.00 11.26 321 VAL A N 1
ATOM 1990 C CA . VAL A 1 269 ? 27.789 -22.837 57.607 1.00 9.31 321 VAL A CA 1
ATOM 1991 C C . VAL A 1 269 ? 28.139 -23.248 59.087 1.00 9.91 321 VAL A C 1
ATOM 1992 O O . VAL A 1 269 ? 27.462 -24.051 59.743 1.00 4.66 321 VAL A O 1
ATOM 1996 N N . HIS A 1 270 ? 29.201 -22.710 59.624 1.00 6.68 322 HIS A N 1
ATOM 1997 C CA . HIS A 1 270 ? 29.527 -23.090 60.978 1.00 5.29 322 HIS A CA 1
ATOM 1998 C C . HIS A 1 270 ? 29.578 -21.907 61.923 1.00 13.08 322 HIS A C 1
ATOM 1999 O O . HIS A 1 270 ? 30.291 -20.954 61.663 1.00 15.11 322 HIS A O 1
ATOM 2006 N N . PRO A 1 271 ? 28.864 -21.959 63.035 1.00 9.49 323 PRO A N 1
ATOM 2007 C CA . PRO A 1 271 ? 28.922 -20.808 63.973 1.00 9.92 323 PRO A CA 1
ATOM 2008 C C . PRO A 1 271 ? 30.326 -20.642 64.625 1.00 15.11 323 PRO A C 1
ATOM 2009 O O . PRO A 1 271 ? 31.084 -21.618 64.710 1.00 11.30 323 PRO A O 1
ATOM 2013 N N . ARG A 1 272 ? 30.676 -19.382 64.982 1.00 13.98 324 ARG A N 1
ATOM 2014 C CA . ARG A 1 272 ? 31.958 -18.989 65.619 1.00 10.08 324 ARG A CA 1
ATOM 2015 C C . ARG A 1 272 ? 31.798 -17.970 66.787 1.00 14.46 324 ARG A C 1
ATOM 2016 O O . ARG A 1 272 ? 30.988 -17.037 66.761 1.00 10.09 324 ARG A O 1
ATOM 2024 N N . LEU A 1 273 ? 32.530 -18.193 67.848 1.00 10.35 325 LEU A N 1
ATOM 2025 C CA . LEU A 1 273 ? 32.388 -17.357 69.000 1.00 11.39 325 LEU A CA 1
ATOM 2026 C C . LEU A 1 273 ? 33.140 -16.067 68.845 1.00 16.96 325 LEU A C 1
ATOM 2027 O O . LEU A 1 273 ? 34.287 -16.088 68.383 1.00 18.32 325 LEU A O 1
ATOM 2032 N N . ILE A 1 274 ? 32.489 -14.942 69.204 1.00 7.33 326 ILE A N 1
ATOM 2033 C CA . ILE A 1 274 ? 33.170 -13.648 69.110 1.00 9.53 326 ILE A CA 1
ATOM 2034 C C . ILE A 1 274 ? 33.202 -13.184 70.552 1.00 8.85 326 ILE A C 1
ATOM 2035 O O . ILE A 1 274 ? 32.161 -12.963 71.135 1.00 6.31 326 ILE A O 1
ATOM 2040 N N . GLU A 1 275 ? 34.424 -13.115 71.113 1.00 9.90 327 GLU A N 1
ATOM 2041 C CA . GLU A 1 275 ? 34.683 -12.715 72.506 1.00 7.38 327 GLU A CA 1
ATOM 2042 C C . GLU A 1 275 ? 34.887 -11.206 72.524 1.00 10.17 327 GLU A C 1
ATOM 2043 O O . GLU A 1 275 ? 35.894 -10.723 72.019 1.00 1.95 327 GLU A O 1
ATOM 2049 N N . ARG A 1 276 ? 33.931 -10.487 73.086 1.00 4.52 328 ARG A N 1
ATOM 2050 C CA . ARG A 1 276 ? 34.043 -9.041 73.157 1.00 4.41 328 ARG A CA 1
ATOM 2051 C C . ARG A 1 276 ? 34.194 -8.564 74.618 1.00 11.13 328 ARG A C 1
ATOM 2052 O O . ARG A 1 276 ? 35.215 -8.875 75.249 1.00 9.81 328 ARG A O 1
ATOM 2060 N N . ARG A 1 277 ? 33.217 -7.850 75.183 1.00 2.43 329 ARG A N 1
ATOM 2061 C CA . ARG A 1 277 ? 33.432 -7.364 76.581 1.00 3.05 329 ARG A CA 1
ATOM 2062 C C . ARG A 1 277 ? 32.274 -7.543 77.567 1.00 11.35 329 ARG A C 1
ATOM 2063 O O . ARG A 1 277 ? 32.307 -6.988 78.650 1.00 11.07 329 ARG A O 1
ATOM 2071 N N . SER A 1 278 ? 31.259 -8.325 77.194 1.00 6.38 330 SER A N 1
ATOM 2072 C CA . SER A 1 278 ? 30.099 -8.502 78.005 1.00 1.00 330 SER A CA 1
ATOM 2073 C C . SER A 1 278 ? 30.120 -9.696 78.947 1.00 1.00 330 SER A C 1
ATOM 2074 O O . SER A 1 278 ? 29.125 -9.930 79.669 1.00 4.64 330 SER A O 1
ATOM 2077 N N . VAL A 1 279 ? 31.182 -10.459 78.885 1.00 4.37 331 VAL A N 1
ATOM 2078 C CA . VAL A 1 279 ? 31.309 -11.654 79.767 1.00 10.40 331 VAL A CA 1
ATOM 2079 C C . VAL A 1 279 ? 32.588 -11.583 80.578 1.00 19.04 331 VAL A C 1
ATOM 2080 O O . VAL A 1 279 ? 33.641 -11.281 80.030 1.00 15.73 331 VAL A O 1
ATOM 2084 N N . ALA A 1 280 ? 32.455 -11.871 81.879 1.00 16.73 332 ALA A N 1
ATOM 2085 C CA . ALA A 1 280 ? 33.591 -11.883 82.817 1.00 12.15 332 ALA A CA 1
ATOM 2086 C C . ALA A 1 280 ? 33.658 -13.264 83.464 1.00 18.43 332 ALA A C 1
ATOM 2087 O O . ALA A 1 280 ? 32.711 -14.110 83.327 1.00 13.36 332 ALA A O 1
ATOM 2089 N N . ASP A 1 281 ? 34.768 -13.455 84.175 1.00 12.68 333 ASP A N 1
ATOM 2090 C CA . ASP A 1 281 ? 35.065 -14.661 84.961 1.00 11.10 333 ASP A CA 1
ATOM 2091 C C . ASP A 1 281 ? 34.021 -14.852 86.029 1.00 13.75 333 ASP A C 1
ATOM 2092 O O . ASP A 1 281 ? 33.659 -13.931 86.778 1.00 12.38 333 ASP A O 1
ATOM 2097 N N . GLY A 1 282 ? 33.545 -16.079 86.081 1.00 10.02 334 GLY A N 1
ATOM 2098 C CA . GLY A 1 282 ? 32.513 -16.490 87.037 1.00 14.41 334 GLY A CA 1
ATOM 2099 C C . GLY A 1 282 ? 33.187 -16.907 88.341 1.00 14.54 334 GLY A C 1
ATOM 2100 O O . GLY A 1 282 ? 34.404 -17.002 88.421 1.00 8.57 334 GLY A O 1
ATOM 2101 N N . PRO A 1 283 ? 32.396 -17.167 89.357 1.00 16.47 335 PRO A N 1
ATOM 2102 C CA . PRO A 1 283 ? 32.976 -17.538 90.651 1.00 16.26 335 PRO A CA 1
ATOM 2103 C C . PRO A 1 283 ? 33.774 -18.798 90.527 1.00 25.93 335 PRO A C 1
ATOM 2104 O O . PRO A 1 283 ? 34.877 -18.844 91.020 1.00 25.87 335 PRO A O 1
ATOM 2108 N N . PHE A 1 284 ? 33.202 -19.810 89.852 1.00 17.19 336 PHE A N 1
ATOM 2109 C CA . PHE A 1 284 ? 33.860 -21.106 89.690 1.00 10.61 336 PHE A CA 1
ATOM 2110 C C . PHE A 1 284 ? 34.943 -21.144 88.676 1.00 21.72 336 PHE A C 1
ATOM 2111 O O . PHE A 1 284 ? 35.340 -22.179 88.160 1.00 21.92 336 PHE A O 1
ATOM 2119 N N . ARG A 1 285 ? 35.472 -19.986 88.370 1.00 21.54 337 ARG A N 1
ATOM 2120 C CA . ARG A 1 285 ? 36.514 -20.037 87.397 1.00 26.25 337 ARG A CA 1
ATOM 2121 C C . ARG A 1 285 ? 37.843 -20.254 87.954 1.00 38.30 337 ARG A C 1
ATOM 2122 O O . ARG A 1 285 ? 38.394 -19.430 88.653 1.00 40.84 337 ARG A O 1
ATOM 2130 N N . ASP A 1 286 ? 38.346 -21.393 87.581 1.00 45.74 338 ASP A N 1
ATOM 2131 C CA . ASP A 1 286 ? 39.643 -21.852 87.953 1.00 51.30 338 ASP A CA 1
ATOM 2132 C C . ASP A 1 286 ? 40.369 -22.922 87.326 1.00 71.89 338 ASP A C 1
ATOM 2133 O O . ASP A 1 286 ? 40.621 -23.950 87.961 1.00 72.51 338 ASP A O 1
ATOM 2138 N N . TYR A 1 287 ? 40.723 -22.701 86.072 1.00 78.89 339 TYR A N 1
ATOM 2139 C CA . TYR A 1 287 ? 41.525 -23.659 85.391 1.00 83.92 339 TYR A CA 1
ATOM 2140 C C . TYR A 1 287 ? 42.825 -23.155 84.828 1.00 92.47 339 TYR A C 1
ATOM 2141 O O . TYR A 1 287 ? 43.627 -24.001 84.438 1.00 94.78 339 TYR A O 1
ATOM 2150 N N . ARG A 1 288 ? 43.059 -21.831 84.786 1.00 89.21 340 ARG A N 1
ATOM 2151 C CA . ARG A 1 288 ? 44.336 -21.278 84.218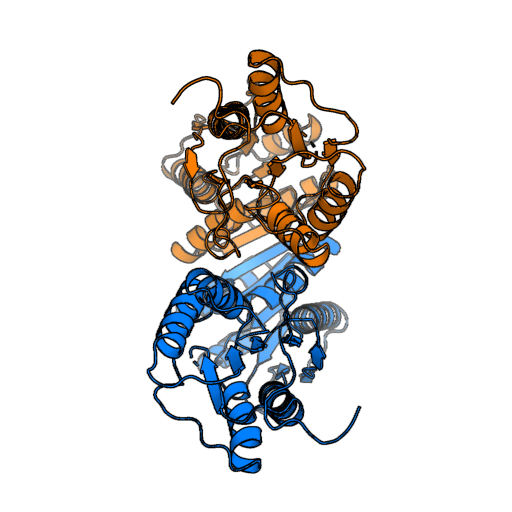 1.00 89.58 340 ARG A CA 1
ATOM 2152 C C . ARG A 1 288 ? 44.286 -19.821 83.779 1.00 91.72 340 ARG A C 1
ATOM 2153 O O . ARG A 1 288 ? 43.353 -19.083 84.114 1.00 91.00 340 ARG A O 1
ATOM 2161 N N . ARG A 1 289 ? 45.300 -19.431 82.993 1.00 87.86 341 ARG A N 1
ATOM 2162 C CA . ARG A 1 289 ? 45.378 -18.075 82.442 1.00 90.22 341 ARG A CA 1
ATOM 2163 C C . ARG A 1 289 ? 45.748 -17.890 80.946 1.00 76.07 341 ARG A C 1
ATOM 2164 O O . ARG A 1 289 ? 46.614 -18.580 80.341 1.00 46.24 341 ARG A O 1
ATOM 2173 N N . LYS B 1 8 ? -0.893 -6.501 40.241 1.00 37.19 60 LYS B N 1
ATOM 2174 C CA . LYS B 1 8 ? -0.715 -5.727 41.475 1.00 36.83 60 LYS B CA 1
ATOM 2175 C C . LYS B 1 8 ? 0.726 -5.657 41.929 1.00 36.41 60 LYS B C 1
ATOM 2176 O O . LYS B 1 8 ? 1.172 -6.309 42.866 1.00 36.56 60 LYS B O 1
ATOM 2182 N N . SER B 1 9 ? 1.454 -4.831 41.236 1.00 32.84 61 SER B N 1
ATOM 2183 C CA . SER B 1 9 ? 2.836 -4.667 41.511 1.00 35.93 61 SER B CA 1
ATOM 2184 C C . SER B 1 9 ? 3.175 -3.215 41.512 1.00 29.47 61 SER B C 1
ATOM 2185 O O . SER B 1 9 ? 2.502 -2.444 40.877 1.00 21.70 61 SER B O 1
ATOM 2188 N N . ILE B 1 10 ? 4.250 -2.874 42.212 1.00 30.54 62 ILE B N 1
ATOM 2189 C CA . ILE B 1 10 ? 4.703 -1.498 42.294 1.00 27.95 62 ILE B CA 1
ATOM 2190 C C . ILE B 1 10 ? 6.226 -1.390 42.196 1.00 23.46 62 ILE B C 1
ATOM 2191 O O . ILE B 1 10 ? 6.964 -2.148 42.814 1.00 25.65 62 ILE B O 1
ATOM 2196 N N . GLY B 1 11 ? 6.682 -0.431 41.412 1.00 11.46 63 GLY B N 1
ATOM 2197 C CA . GLY B 1 11 ? 8.102 -0.153 41.191 1.00 9.02 63 GLY B CA 1
ATOM 2198 C C . GLY B 1 11 ? 8.506 0.757 42.351 1.00 23.99 63 GLY B C 1
ATOM 2199 O O . GLY B 1 11 ? 7.649 1.417 43.030 1.00 15.52 63 GLY B O 1
ATOM 2200 N N . LEU B 1 12 ? 9.813 0.776 42.619 1.00 25.13 64 LEU B N 1
ATOM 2201 C CA . LEU B 1 12 ? 10.354 1.600 43.714 1.00 20.01 64 LEU B CA 1
ATOM 2202 C C . LEU B 1 12 ? 11.791 1.819 43.349 1.00 24.53 64 LEU B C 1
ATOM 2203 O O . LEU B 1 12 ? 12.664 0.927 43.490 1.00 21.92 64 LEU B O 1
ATOM 2208 N N . LEU B 1 13 ? 12.021 3.017 42.828 1.00 31.23 65 LEU B N 1
ATOM 2209 C CA . LEU B 1 13 ? 13.350 3.462 42.382 1.00 32.51 65 LEU B CA 1
ATOM 2210 C C . LEU B 1 13 ? 13.970 4.306 43.485 1.00 41.08 65 LEU B C 1
ATOM 2211 O O . LEU B 1 13 ? 13.578 5.443 43.776 1.00 43.35 65 LEU B O 1
ATOM 2216 N N . ALA B 1 14 ? 14.936 3.703 44.131 1.00 37.85 66 ALA B N 1
ATOM 2217 C CA . ALA B 1 14 ? 15.596 4.361 45.195 1.00 38.83 66 ALA B CA 1
ATOM 2218 C C . ALA B 1 14 ? 17.018 4.710 44.864 1.00 50.72 66 ALA B C 1
ATOM 2219 O O . ALA B 1 14 ? 17.575 4.326 43.823 1.00 45.86 66 ALA B O 1
ATOM 2221 N N . THR B 1 15 ? 17.579 5.471 45.788 1.00 59.01 67 THR B N 1
ATOM 2222 C CA . THR B 1 15 ? 18.927 5.960 45.702 1.00 62.94 67 THR B CA 1
ATOM 2223 C C . THR B 1 15 ? 19.878 5.124 46.550 1.00 70.78 67 THR B C 1
ATOM 2224 O O . THR B 1 15 ? 21.090 5.197 46.388 1.00 69.77 67 THR B O 1
ATOM 2228 N N . SER B 1 16 ? 19.299 4.317 47.427 1.00 72.60 68 SER B N 1
ATOM 2229 C CA . SER B 1 16 ? 20.015 3.401 48.306 1.00 76.21 68 SER B CA 1
ATOM 2230 C C . SER B 1 16 ? 19.175 2.885 49.438 1.00 87.20 68 SER B C 1
ATOM 2231 O O . SER B 1 16 ? 18.940 3.609 50.415 1.00 92.03 68 SER B O 1
ATOM 2234 N N . SER B 1 17 ? 18.737 1.628 49.289 1.00 81.53 69 SER B N 1
ATOM 2235 C CA . SER B 1 17 ? 17.917 0.951 50.290 1.00 79.55 69 SER B CA 1
ATOM 2236 C C . SER B 1 17 ? 18.774 1.074 51.533 1.00 83.86 69 SER B C 1
ATOM 2237 O O . SER B 1 17 ? 18.324 1.467 52.615 1.00 84.20 69 SER B O 1
ATOM 2240 N N . GLU B 1 18 ? 20.047 0.775 51.370 1.00 80.10 70 GLU B N 1
ATOM 2241 C CA . GLU B 1 18 ? 20.904 0.907 52.502 1.00 79.94 70 GLU B CA 1
ATOM 2242 C C . GLU B 1 18 ? 21.586 2.242 52.500 1.00 85.16 70 GLU B C 1
ATOM 2243 O O . GLU B 1 18 ? 22.674 2.454 51.950 1.00 84.98 70 GLU B O 1
ATOM 2249 N N . ALA B 1 19 ? 20.852 3.149 53.112 1.00 82.78 71 ALA B N 1
ATOM 2250 C CA . ALA B 1 19 ? 21.214 4.535 53.304 1.00 84.51 71 ALA B CA 1
ATOM 2251 C C . ALA B 1 19 ? 20.370 4.804 54.535 1.00 95.92 71 ALA B C 1
ATOM 2252 O O . ALA B 1 19 ? 19.184 5.121 54.405 1.00 95.10 71 ALA B O 1
ATOM 2254 N N . ALA B 1 20 ? 21.005 4.617 55.701 1.00 97.59 72 ALA B N 1
ATOM 2255 C CA . ALA B 1 20 ? 20.408 4.784 57.033 1.00 98.28 72 ALA B CA 1
ATOM 2256 C C . ALA B 1 20 ? 19.366 5.870 57.071 1.00 100.00 72 ALA B C 1
ATOM 2257 O O . ALA B 1 20 ? 18.390 5.768 57.829 1.00 100.00 72 ALA B O 1
ATOM 2259 N N . TYR B 1 21 ? 19.559 6.896 56.227 1.00 95.08 73 TYR B N 1
ATOM 2260 C CA . TYR B 1 21 ? 18.595 7.982 56.175 1.00 92.95 73 TYR B CA 1
ATOM 2261 C C . TYR B 1 21 ? 17.260 7.418 55.717 1.00 86.12 73 TYR B C 1
ATOM 2262 O O . TYR B 1 21 ? 16.303 7.313 56.496 1.00 87.21 73 TYR B O 1
ATOM 2271 N N . PHE B 1 22 ? 17.197 7.124 54.411 1.00 69.48 74 PHE B N 1
ATOM 2272 C CA . PHE B 1 22 ? 15.996 6.601 53.781 1.00 64.26 74 PHE B CA 1
ATOM 2273 C C . PHE B 1 22 ? 15.450 5.359 54.432 1.00 58.34 74 PHE B C 1
ATOM 2274 O O . PHE B 1 22 ? 14.404 5.398 55.072 1.00 56.41 74 PHE B O 1
ATOM 2282 N N . ALA B 1 23 ? 16.183 4.272 54.245 1.00 52.61 75 ALA B N 1
ATOM 2283 C CA . ALA B 1 23 ? 15.899 2.953 54.793 1.00 51.57 75 ALA B CA 1
ATOM 2284 C C . ALA B 1 23 ? 14.562 2.659 55.475 1.00 50.03 75 ALA B C 1
ATOM 2285 O O . ALA B 1 23 ? 13.762 1.904 54.958 1.00 58.58 75 ALA B O 1
ATOM 2287 N N . GLU B 1 24 ? 14.328 3.241 56.643 1.00 34.63 76 GLU B N 1
ATOM 2288 C CA . GLU B 1 24 ? 13.077 3.021 57.377 1.00 32.45 76 GLU B CA 1
ATOM 2289 C C . GLU B 1 24 ? 11.882 3.358 56.556 1.00 25.30 76 GLU B C 1
ATOM 2290 O O . GLU B 1 24 ? 10.799 2.813 56.728 1.00 18.23 76 GLU B O 1
ATOM 2296 N N . ILE B 1 25 ? 12.054 4.300 55.660 1.00 25.23 77 ILE B N 1
ATOM 2297 C CA . ILE B 1 25 ? 10.933 4.662 54.831 1.00 25.25 77 ILE B CA 1
ATOM 2298 C C . ILE B 1 25 ? 10.525 3.445 53.985 1.00 26.08 77 ILE B C 1
ATOM 2299 O O . ILE B 1 25 ? 9.342 3.030 53.993 1.00 25.46 77 ILE B O 1
ATOM 2304 N N . ILE B 1 26 ? 11.517 2.883 53.285 1.00 19.01 78 ILE B N 1
ATOM 2305 C CA . ILE B 1 26 ? 11.349 1.711 52.408 1.00 17.16 78 ILE B CA 1
ATOM 2306 C C . ILE B 1 26 ? 10.628 0.571 53.062 1.00 28.18 78 ILE B C 1
ATOM 2307 O O . ILE B 1 26 ? 9.680 0.029 52.498 1.00 33.11 78 ILE B O 1
ATOM 2312 N N . GLU B 1 27 ? 11.099 0.199 54.245 1.00 28.19 79 GLU B N 1
ATOM 2313 C CA . GLU B 1 27 ? 10.507 -0.877 54.998 1.00 33.55 79 GLU B CA 1
ATOM 2314 C C . GLU B 1 27 ? 9.002 -0.649 55.103 1.00 38.50 79 GLU B C 1
ATOM 2315 O O . GLU B 1 27 ? 8.200 -1.585 55.014 1.00 37.98 79 GLU B O 1
ATOM 2321 N N . ALA B 1 28 ? 8.642 0.622 55.270 1.00 36.41 80 ALA B N 1
ATOM 2322 C CA . ALA B 1 28 ? 7.256 1.043 55.396 1.00 36.12 80 ALA B CA 1
ATOM 2323 C C . ALA B 1 28 ? 6.542 0.814 54.057 1.00 35.97 80 ALA B C 1
ATOM 2324 O O . ALA B 1 28 ? 5.455 0.228 54.003 1.00 32.77 80 ALA B O 1
ATOM 2326 N N . VAL B 1 29 ? 7.169 1.274 52.971 1.00 29.27 81 VAL B N 1
ATOM 2327 C CA . VAL B 1 29 ? 6.598 1.084 51.634 1.00 24.64 81 VAL B CA 1
ATOM 2328 C C . VAL B 1 29 ? 6.413 -0.433 51.454 1.00 23.33 81 VAL B C 1
ATOM 2329 O O . VAL B 1 29 ? 5.382 -0.928 51.005 1.00 19.96 81 VAL B O 1
ATOM 2333 N N . GLU B 1 30 ? 7.446 -1.168 51.858 1.00 21.16 82 GLU B N 1
ATOM 2334 C CA . GLU B 1 30 ? 7.472 -2.598 51.784 1.00 22.52 82 GLU B CA 1
ATOM 2335 C C . GLU B 1 30 ? 6.372 -3.252 52.527 1.00 32.19 82 GLU B C 1
ATOM 2336 O O . GLU B 1 30 ? 5.480 -3.789 51.927 1.00 42.50 82 GLU B O 1
ATOM 2342 N N . LYS B 1 31 ? 6.432 -3.219 53.845 1.00 29.15 83 LYS B N 1
ATOM 2343 C CA . LYS B 1 31 ? 5.444 -3.869 54.676 1.00 31.07 83 LYS B CA 1
ATOM 2344 C C . LYS B 1 31 ? 3.993 -3.576 54.328 1.00 32.92 83 LYS B C 1
ATOM 2345 O O . LYS B 1 31 ? 3.099 -4.347 54.678 1.00 32.81 83 LYS B O 1
ATOM 2351 N N . ASN B 1 32 ? 3.770 -2.457 53.649 1.00 28.62 84 ASN B N 1
ATOM 2352 C CA . ASN B 1 32 ? 2.409 -2.050 53.247 1.00 32.62 84 ASN B CA 1
ATOM 2353 C C . ASN B 1 32 ? 1.995 -2.871 52.022 1.00 39.92 84 ASN B C 1
ATOM 2354 O O . ASN B 1 32 ? 0.858 -3.344 51.909 1.00 35.89 84 ASN B O 1
ATOM 2359 N N . CYS B 1 33 ? 2.951 -3.028 51.104 1.00 40.41 85 CYS B N 1
ATOM 2360 C CA . CYS B 1 33 ? 2.771 -3.782 49.869 1.00 38.12 85 CYS B CA 1
ATOM 2361 C C . CYS B 1 33 ? 2.378 -5.183 50.218 1.00 34.33 85 CYS B C 1
ATOM 2362 O O . CYS B 1 33 ? 1.340 -5.609 49.804 1.00 33.08 85 CYS B O 1
ATOM 2365 N N . PHE B 1 34 ? 3.203 -5.873 51.014 1.00 32.78 86 PHE B N 1
ATOM 2366 C CA . PHE B 1 34 ? 2.916 -7.266 51.450 1.00 36.39 86 PHE B CA 1
ATOM 2367 C C . PHE B 1 34 ? 1.599 -7.325 52.156 1.00 52.79 86 PHE B C 1
ATOM 2368 O O . PHE B 1 34 ? 0.816 -8.279 51.951 1.00 54.69 86 PHE B O 1
ATOM 2376 N N . GLN B 1 35 ? 1.364 -6.293 52.964 1.00 54.92 87 GLN B N 1
ATOM 2377 C CA . GLN B 1 35 ? 0.135 -6.146 53.740 1.00 55.61 87 GLN B CA 1
ATOM 2378 C C . GLN B 1 35 ? -1.032 -6.098 52.762 1.00 50.41 87 GLN B C 1
ATOM 2379 O O . GLN B 1 35 ? -2.111 -6.558 53.048 1.00 49.68 87 GLN B O 1
ATOM 2385 N N . LYS B 1 36 ? -0.794 -5.532 51.590 1.00 42.29 88 LYS B N 1
ATOM 2386 C CA . LYS B 1 36 ? -1.845 -5.454 50.588 1.00 44.43 88 LYS B CA 1
ATOM 2387 C C . LYS B 1 36 ? -1.568 -6.445 49.475 1.00 61.24 88 LYS B C 1
ATOM 2388 O O . LYS B 1 36 ? -2.101 -6.328 48.367 1.00 65.03 88 LYS B O 1
ATOM 2394 N N . GLY B 1 37 ? -0.714 -7.420 49.795 1.00 62.20 89 GLY B N 1
ATOM 2395 C CA . GLY B 1 37 ? -0.303 -8.482 48.878 1.00 61.79 89 GLY B CA 1
ATOM 2396 C C . GLY B 1 37 ? 0.074 -8.013 47.463 1.00 61.62 89 GLY B C 1
ATOM 2397 O O . GLY B 1 37 ? -0.398 -8.560 46.456 1.00 62.03 89 GLY B O 1
ATOM 2398 N N . TYR B 1 38 ? 0.926 -6.999 47.370 1.00 48.23 90 TYR B N 1
ATOM 2399 C CA . TYR B 1 38 ? 1.320 -6.522 46.069 1.00 42.95 90 TYR B CA 1
ATOM 2400 C C . TYR B 1 38 ? 2.681 -7.125 45.791 1.00 36.68 90 TYR B C 1
ATOM 2401 O O . TYR B 1 38 ? 3.235 -7.801 46.616 1.00 30.12 90 TYR B O 1
ATOM 2410 N N . THR B 1 39 ? 3.217 -6.880 44.611 1.00 31.21 91 THR B N 1
ATOM 2411 C CA . THR B 1 39 ? 4.528 -7.408 44.314 1.00 28.51 91 THR B CA 1
ATOM 2412 C C . THR B 1 39 ? 5.356 -6.132 44.318 1.00 29.94 91 THR B C 1
ATOM 2413 O O . THR B 1 39 ? 4.851 -5.071 43.900 1.00 24.81 91 THR B O 1
ATOM 2417 N N . LEU B 1 40 ? 6.595 -6.230 44.799 1.00 21.70 92 LEU B N 1
ATOM 2418 C CA . LEU B 1 40 ? 7.474 -5.077 44.844 1.00 19.32 92 LEU B CA 1
ATOM 2419 C C . LEU B 1 40 ? 8.570 -5.297 43.852 1.00 24.72 92 LEU B C 1
ATOM 2420 O O . LEU B 1 40 ? 9.192 -6.360 43.832 1.00 31.16 92 LEU B O 1
ATOM 2425 N N . ILE B 1 41 ? 8.835 -4.292 43.032 1.00 19.84 93 ILE B N 1
ATOM 2426 C CA . ILE B 1 41 ? 9.890 -4.378 42.019 1.00 15.28 93 ILE B CA 1
ATOM 2427 C C . ILE B 1 41 ? 10.842 -3.261 42.367 1.00 30.67 93 ILE B C 1
ATOM 2428 O O . ILE B 1 41 ? 10.714 -2.081 41.979 1.00 35.74 93 ILE B O 1
ATOM 2433 N N . LEU B 1 42 ? 11.809 -3.684 43.158 1.00 30.41 94 LEU B N 1
ATOM 2434 C CA . LEU B 1 42 ? 12.866 -2.879 43.712 1.00 25.75 94 LEU B CA 1
ATOM 2435 C C . LEU B 1 42 ? 14.047 -2.489 42.833 1.00 27.94 94 LEU B C 1
ATOM 2436 O O . LEU B 1 42 ? 14.874 -3.314 42.407 1.00 28.20 94 LEU B O 1
ATOM 2441 N N . GLY B 1 43 ? 14.166 -1.193 42.595 1.00 22.78 95 GLY B N 1
ATOM 2442 C CA . GLY B 1 43 ? 15.259 -0.704 41.827 1.00 19.30 95 GLY B CA 1
ATOM 2443 C C . GLY B 1 43 ? 16.072 0.099 42.827 1.00 31.47 95 GLY B C 1
ATOM 2444 O O . GLY B 1 43 ? 15.528 0.826 43.623 1.00 36.66 95 GLY B O 1
ATOM 2445 N N . ASN B 1 44 ? 17.382 -0.063 42.798 1.00 31.49 96 ASN B N 1
ATOM 2446 C CA . ASN B 1 44 ? 18.261 0.689 43.683 1.00 33.22 96 ASN B CA 1
ATOM 2447 C C . ASN B 1 44 ? 19.467 1.197 42.922 1.00 44.62 96 ASN B C 1
ATOM 2448 O O . ASN B 1 44 ? 20.455 0.484 42.720 1.00 38.14 96 ASN B O 1
ATOM 2453 N N . ALA B 1 45 ? 19.335 2.459 42.505 1.00 50.40 97 ALA B N 1
ATOM 2454 C CA . ALA B 1 45 ? 20.309 3.204 41.744 1.00 55.06 97 ALA B CA 1
ATOM 2455 C C . ALA B 1 45 ? 21.529 3.516 42.534 1.00 76.10 97 ALA B C 1
ATOM 2456 O O . ALA B 1 45 ? 22.137 2.596 43.068 1.00 81.92 97 ALA B O 1
ATOM 2458 N N . TRP B 1 46 ? 21.850 4.818 42.582 1.00 81.61 98 TRP B N 1
ATOM 2459 C CA . TRP B 1 46 ? 22.987 5.435 43.293 1.00 85.48 98 TRP B CA 1
ATOM 2460 C C . TRP B 1 46 ? 23.539 6.584 42.493 1.00 78.95 98 TRP B C 1
ATOM 2461 O O . TRP B 1 46 ? 24.736 6.855 42.548 1.00 76.34 98 TRP B O 1
ATOM 2472 N N . ASN B 1 47 ? 22.654 7.234 41.751 1.00 72.07 99 ASN B N 1
ATOM 2473 C CA . ASN B 1 47 ? 22.984 8.360 40.883 1.00 71.04 99 ASN B CA 1
ATOM 2474 C C . ASN B 1 47 ? 23.795 8.049 39.630 1.00 69.46 99 ASN B C 1
ATOM 2475 O O . ASN B 1 47 ? 24.987 8.355 39.533 1.00 71.57 99 ASN B O 1
ATOM 2480 N N . ASN B 1 48 ? 23.115 7.465 38.651 1.00 57.95 100 ASN B N 1
ATOM 2481 C CA . ASN B 1 48 ? 23.700 7.122 37.365 1.00 57.08 100 ASN B CA 1
ATOM 2482 C C . ASN B 1 48 ? 22.589 7.173 36.351 1.00 63.80 100 ASN B C 1
ATOM 2483 O O . ASN B 1 48 ? 21.894 6.175 36.230 1.00 63.98 100 ASN B O 1
ATOM 2488 N N . LEU B 1 49 ? 22.538 8.223 35.534 1.00 64.59 101 LEU B N 1
ATOM 2489 C CA . LEU B 1 49 ? 21.528 8.390 34.457 1.00 69.26 101 LEU B CA 1
ATOM 2490 C C . LEU B 1 49 ? 21.026 7.119 33.759 1.00 76.51 101 LEU B C 1
ATOM 2491 O O . LEU B 1 49 ? 19.821 6.952 33.521 1.00 74.89 101 LEU B O 1
ATOM 2496 N N . GLU B 1 50 ? 21.959 6.228 33.438 1.00 73.06 102 GLU B N 1
ATOM 2497 C CA . GLU B 1 50 ? 21.621 4.968 32.783 1.00 70.42 102 GLU B CA 1
ATOM 2498 C C . GLU B 1 50 ? 21.073 3.921 33.781 1.00 61.01 102 GLU B C 1
ATOM 2499 O O . GLU B 1 50 ? 20.008 3.335 33.543 1.00 54.50 102 GLU B O 1
ATOM 2505 N N . LYS B 1 51 ? 21.790 3.709 34.894 1.00 48.69 103 LYS B N 1
ATOM 2506 C CA . LYS B 1 51 ? 21.353 2.744 35.885 1.00 44.96 103 LYS B CA 1
ATOM 2507 C C . LYS B 1 51 ? 19.980 3.152 36.310 1.00 40.16 103 LYS B C 1
ATOM 2508 O O . LYS B 1 51 ? 19.072 2.364 36.321 1.00 40.36 103 LYS B O 1
ATOM 2514 N N . GLN B 1 52 ? 19.817 4.423 36.603 1.00 37.48 104 GLN B N 1
ATOM 2515 C CA . GLN B 1 52 ? 18.508 4.886 36.995 1.00 37.73 104 GLN B CA 1
ATOM 2516 C C . GLN B 1 52 ? 17.621 4.816 35.781 1.00 41.34 104 GLN B C 1
ATOM 2517 O O . GLN B 1 52 ? 16.393 4.699 35.868 1.00 46.96 104 GLN B O 1
ATOM 2523 N N . ARG B 1 53 ? 18.220 4.900 34.609 1.00 36.17 105 ARG B N 1
ATOM 2524 C CA . ARG B 1 53 ? 17.356 4.848 33.441 1.00 41.73 105 ARG B CA 1
ATOM 2525 C C . ARG B 1 53 ? 16.857 3.423 33.323 1.00 52.89 105 ARG B C 1
ATOM 2526 O O . ARG B 1 53 ? 15.633 3.163 33.232 1.00 51.92 105 ARG B O 1
ATOM 2534 N N . ALA B 1 54 ? 17.850 2.528 33.329 1.00 49.95 106 ALA B N 1
ATOM 2535 C CA . ALA B 1 54 ? 17.667 1.085 33.227 1.00 47.63 106 ALA B CA 1
ATOM 2536 C C . ALA B 1 54 ? 16.507 0.683 34.066 1.00 45.05 106 ALA B C 1
ATOM 2537 O O . ALA B 1 54 ? 15.494 0.178 33.562 1.00 44.02 106 ALA B O 1
ATOM 2539 N N . TYR B 1 55 ? 16.669 0.945 35.351 1.00 40.56 107 TYR B N 1
ATOM 2540 C CA . TYR B 1 55 ? 15.648 0.630 36.327 1.00 42.82 107 TYR B CA 1
ATOM 2541 C C . TYR B 1 55 ? 14.323 1.178 35.836 1.00 38.49 107 TYR B C 1
ATOM 2542 O O . TYR B 1 55 ? 13.302 0.529 35.956 1.00 42.06 107 TYR B O 1
ATOM 2551 N N . LEU B 1 56 ? 14.366 2.345 35.213 1.00 30.27 108 LEU B N 1
ATOM 2552 C CA . LEU B 1 56 ? 13.139 2.945 34.735 1.00 30.97 108 LEU B CA 1
ATOM 2553 C C . LEU B 1 56 ? 12.404 2.250 33.658 1.00 30.18 108 LEU B C 1
ATOM 2554 O O . LEU B 1 56 ? 11.241 2.025 33.735 1.00 31.77 108 LEU B O 1
ATOM 2559 N N . SER B 1 57 ? 13.081 1.902 32.609 1.00 30.17 109 SER B N 1
ATOM 2560 C CA . SER B 1 57 ? 12.371 1.228 31.538 1.00 33.59 109 SER B CA 1
ATOM 2561 C C . SER B 1 57 ? 11.848 -0.151 31.964 1.00 36.53 109 SER B C 1
ATOM 2562 O O . SER B 1 57 ? 10.729 -0.540 31.614 1.00 32.88 109 SER B O 1
ATOM 2565 N N . MET B 1 58 ? 12.666 -0.883 32.716 1.00 35.67 110 MET B N 1
ATOM 2566 C CA . MET B 1 58 ? 12.299 -2.241 33.191 1.00 38.11 110 MET B CA 1
ATOM 2567 C C . MET B 1 58 ? 11.015 -2.291 33.992 1.00 37.29 110 MET B C 1
ATOM 2568 O O . MET B 1 58 ? 10.240 -3.247 33.907 1.00 38.27 110 MET B O 1
ATOM 2573 N N . MET B 1 59 ? 10.767 -1.270 34.797 1.00 25.77 111 MET B N 1
ATOM 2574 C CA . MET B 1 59 ? 9.559 -1.310 35.558 1.00 28.04 111 MET B CA 1
ATOM 2575 C C . MET B 1 59 ? 8.433 -1.030 34.598 1.00 31.41 111 MET B C 1
ATOM 2576 O O . MET B 1 59 ? 7.280 -1.423 34.788 1.00 30.95 111 MET B O 1
ATOM 2581 N N . ALA B 1 60 ? 8.767 -0.350 33.526 1.00 28.98 112 ALA B N 1
ATOM 2582 C CA . ALA B 1 60 ? 7.728 -0.068 32.569 1.00 31.41 112 ALA B CA 1
ATOM 2583 C C . ALA B 1 60 ? 7.437 -1.387 31.867 1.00 39.07 112 ALA B C 1
ATOM 2584 O O . ALA B 1 60 ? 6.294 -1.846 31.906 1.00 38.04 112 ALA B O 1
ATOM 2586 N N . GLN B 1 61 ? 8.452 -2.010 31.246 1.00 36.58 113 GLN B N 1
ATOM 2587 C CA . GLN B 1 61 ? 8.177 -3.279 30.587 1.00 36.36 113 GLN B CA 1
ATOM 2588 C C . GLN B 1 61 ? 7.466 -4.336 31.447 1.00 39.42 113 GLN B C 1
ATOM 2589 O O . GLN B 1 61 ? 6.606 -5.026 30.928 1.00 43.12 113 GLN B O 1
ATOM 2595 N N . LYS B 1 62 ? 7.794 -4.442 32.747 1.00 29.18 114 LYS B N 1
ATOM 2596 C CA . LYS B 1 62 ? 7.129 -5.413 33.654 1.00 20.71 114 LYS B CA 1
ATOM 2597 C C . LYS B 1 62 ? 5.742 -4.916 33.968 1.00 29.43 114 LYS B C 1
ATOM 2598 O O . LYS B 1 62 ? 5.123 -5.427 34.888 1.00 34.22 114 LYS B O 1
ATOM 2604 N N . ARG B 1 63 ? 5.278 -3.900 33.240 1.00 29.58 115 ARG B N 1
ATOM 2605 C CA . ARG B 1 63 ? 3.944 -3.284 33.446 1.00 32.82 115 ARG B CA 1
ATOM 2606 C C . ARG B 1 63 ? 3.505 -3.172 34.904 1.00 40.25 115 ARG B C 1
ATOM 2607 O O . ARG B 1 63 ? 2.540 -3.801 35.340 1.00 38.29 115 ARG B O 1
ATOM 2615 N N . VAL B 1 64 ? 4.248 -2.371 35.654 1.00 45.46 116 VAL B N 1
ATOM 2616 C CA . VAL B 1 64 ? 3.962 -2.142 37.063 1.00 48.41 116 VAL B CA 1
ATOM 2617 C C . VAL B 1 64 ? 2.747 -1.217 37.203 1.00 61.45 116 VAL B C 1
ATOM 2618 O O . VAL B 1 64 ? 2.557 -0.303 36.378 1.00 65.22 116 VAL B O 1
ATOM 2622 N N . ASP B 1 65 ? 1.930 -1.446 38.235 1.00 60.96 117 ASP B N 1
ATOM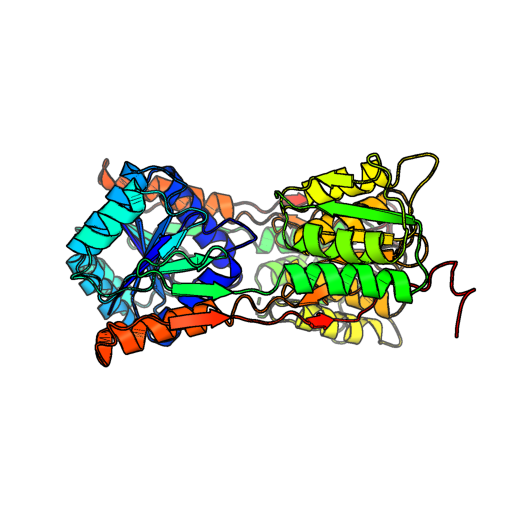 2623 C CA . ASP B 1 65 ? 0.731 -0.614 38.487 1.00 62.47 117 ASP B CA 1
ATOM 2624 C C . ASP B 1 65 ? 1.011 0.633 39.387 1.00 63.55 117 ASP B C 1
ATOM 2625 O O . ASP B 1 65 ? 0.164 1.009 40.225 1.00 68.53 117 ASP B O 1
ATOM 2630 N N . GLY B 1 66 ? 2.176 1.266 39.227 1.00 45.34 118 GLY B N 1
ATOM 2631 C CA . GLY B 1 66 ? 2.487 2.400 40.055 1.00 41.71 118 GLY B CA 1
ATOM 2632 C C . GLY B 1 66 ? 3.987 2.493 40.239 1.00 42.60 118 GLY B C 1
ATOM 2633 O O . GLY B 1 66 ? 4.691 1.504 40.237 1.00 36.80 118 GLY B O 1
ATOM 2634 N N . LEU B 1 67 ? 4.462 3.722 40.382 1.00 37.83 119 LEU B N 1
ATOM 2635 C CA . LEU B 1 67 ? 5.853 3.991 40.541 1.00 35.67 119 LEU B CA 1
ATOM 2636 C C . LEU B 1 67 ? 6.077 4.734 41.829 1.00 37.05 119 LEU B C 1
ATOM 2637 O O . LEU B 1 67 ? 5.159 5.201 42.467 1.00 40.38 119 LEU B O 1
ATOM 2642 N N . LEU B 1 68 ? 7.320 4.867 42.208 1.00 28.51 120 LEU B N 1
ATOM 2643 C CA . LEU B 1 68 ? 7.589 5.574 43.416 1.00 28.75 120 LEU B CA 1
ATOM 2644 C C . LEU B 1 68 ? 9.058 5.792 43.457 1.00 30.87 120 LEU B C 1
ATOM 2645 O O . LEU B 1 68 ? 9.822 4.838 43.471 1.00 35.50 120 LEU B O 1
ATOM 2650 N N . VAL B 1 69 ? 9.436 7.070 43.420 1.00 20.91 121 VAL B N 1
ATOM 2651 C CA . VAL B 1 69 ? 10.825 7.466 43.419 1.00 18.23 121 VAL B CA 1
ATOM 2652 C C . VAL B 1 69 ? 11.217 8.189 44.686 1.00 27.41 121 VAL B C 1
ATOM 2653 O O . VAL B 1 69 ? 10.450 8.970 45.263 1.00 26.97 121 VAL B O 1
ATOM 2657 N N . MET B 1 70 ? 12.438 7.912 45.096 1.00 29.59 122 MET B 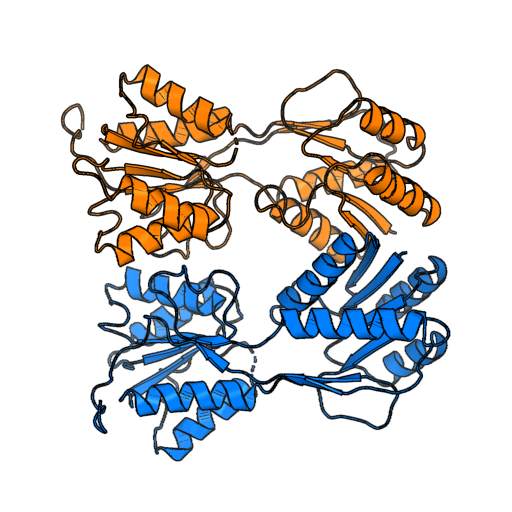N 1
ATOM 2658 C CA . MET B 1 70 ? 13.051 8.485 46.295 1.00 34.54 122 MET B CA 1
ATOM 2659 C C . MET B 1 70 ? 14.441 8.833 45.829 1.00 45.18 122 MET B C 1
ATOM 2660 O O . MET B 1 70 ? 15.281 7.961 45.625 1.00 43.61 122 MET B O 1
ATOM 2665 N N . CYS B 1 71 ? 14.694 10.110 45.647 1.00 49.56 123 CYS B N 1
ATOM 2666 C CA . CYS B 1 71 ? 16.000 10.475 45.191 1.00 53.38 123 CYS B CA 1
ATOM 2667 C C . CYS B 1 71 ? 16.639 11.622 45.964 1.00 59.77 123 CYS B C 1
ATOM 2668 O O . CYS B 1 71 ? 15.991 12.645 46.271 1.00 62.12 123 CYS B O 1
ATOM 2671 N N . SER B 1 72 ? 17.916 11.435 46.279 1.00 55.20 124 SER B N 1
ATOM 2672 C CA . SER B 1 72 ? 18.678 12.446 46.997 1.00 56.76 124 SER B CA 1
ATOM 2673 C C . SER B 1 72 ? 18.572 13.704 46.107 1.00 56.26 124 SER B C 1
ATOM 2674 O O . SER B 1 72 ? 18.159 14.787 46.550 1.00 53.90 124 SER B O 1
ATOM 2677 N N . GLU B 1 73 ? 18.887 13.528 44.827 1.00 51.81 125 GLU B N 1
ATOM 2678 C CA . GLU B 1 73 ? 18.825 14.613 43.838 1.00 49.91 125 GLU B CA 1
ATOM 2679 C C . GLU B 1 73 ? 17.739 14.321 42.840 1.00 53.29 125 GLU B C 1
ATOM 2680 O O . GLU B 1 73 ? 17.100 13.265 42.883 1.00 51.84 125 GLU B O 1
ATOM 2686 N N . TYR B 1 74 ? 17.571 15.269 41.927 1.00 49.33 126 TYR B N 1
ATOM 2687 C CA . TYR B 1 74 ? 16.589 15.177 40.858 1.00 48.94 126 TYR B CA 1
ATOM 2688 C C . TYR B 1 74 ? 17.075 16.062 39.703 1.00 52.06 126 TYR B C 1
ATOM 2689 O O . TYR B 1 74 ? 16.389 16.969 39.241 1.00 45.59 126 TYR B O 1
ATOM 2698 N N . PRO B 1 75 ? 18.285 15.786 39.237 1.00 54.75 127 PRO B N 1
ATOM 2699 C CA . PRO B 1 75 ? 18.851 16.570 38.145 1.00 58.04 127 PRO B CA 1
ATOM 2700 C C . PRO B 1 75 ? 17.973 16.548 36.901 1.00 70.32 127 PRO B C 1
ATOM 2701 O O . PRO B 1 75 ? 17.096 15.691 36.738 1.00 70.31 127 PRO B O 1
ATOM 2705 N N . GLU B 1 76 ? 18.228 17.516 36.031 1.00 73.48 128 GLU B N 1
ATOM 2706 C CA . GLU B 1 76 ? 17.518 17.683 34.763 1.00 75.34 128 GLU B CA 1
ATOM 2707 C C . GLU B 1 76 ? 17.310 16.359 34.033 1.00 74.12 128 GLU B C 1
ATOM 2708 O O . GLU B 1 76 ? 16.186 16.007 33.691 1.00 73.99 128 GLU B O 1
ATOM 2714 N N . PRO B 1 77 ? 18.394 15.624 33.811 1.00 66.72 129 PRO B N 1
ATOM 2715 C CA . PRO B 1 77 ? 18.310 14.354 33.128 1.00 65.81 129 PRO B CA 1
ATOM 2716 C C . PRO B 1 77 ? 17.294 13.443 33.756 1.00 68.26 129 PRO B C 1
ATOM 2717 O O . PRO B 1 77 ? 16.387 12.968 33.075 1.00 71.54 129 PRO B O 1
ATOM 2721 N N . LEU B 1 78 ? 17.445 13.190 35.051 1.00 61.07 130 LEU B N 1
ATOM 2722 C CA . LEU B 1 78 ? 16.518 12.306 35.755 1.00 58.04 130 LEU B CA 1
ATOM 2723 C C . LEU B 1 78 ? 15.116 12.827 35.552 1.00 60.34 130 LEU B C 1
ATOM 2724 O O . LEU B 1 78 ? 14.186 12.103 35.165 1.00 52.84 130 LEU B O 1
ATOM 2729 N N . LEU B 1 79 ? 14.987 14.117 35.817 1.00 63.95 131 LEU B N 1
ATOM 2730 C CA . LEU B 1 79 ? 13.716 14.777 35.678 1.00 67.19 131 LEU B CA 1
ATOM 2731 C C . LEU B 1 79 ? 13.174 14.576 34.281 1.00 76.06 131 LEU B C 1
ATOM 2732 O O . LEU B 1 79 ? 11.967 14.421 34.089 1.00 75.10 131 LEU B O 1
ATOM 2737 N N . ALA B 1 80 ? 14.075 14.573 33.307 1.00 76.67 132 ALA B N 1
ATOM 2738 C CA . ALA B 1 80 ? 13.670 14.369 31.926 1.00 78.07 132 ALA B CA 1
ATOM 2739 C C . ALA B 1 80 ? 12.961 13.010 31.865 1.00 86.90 132 ALA B C 1
ATOM 2740 O O . ALA B 1 80 ? 11.738 12.967 31.665 1.00 91.59 132 ALA B O 1
ATOM 2742 N N . MET B 1 81 ? 13.738 11.931 32.055 1.00 78.51 133 MET B N 1
ATOM 2743 C CA . MET B 1 81 ? 13.258 10.538 32.050 1.00 73.99 133 MET B CA 1
ATOM 2744 C C . MET B 1 81 ? 11.911 10.398 32.728 1.00 60.58 133 MET B C 1
ATOM 2745 O O . MET B 1 81 ? 10.944 9.922 32.113 1.00 60.19 133 MET B O 1
ATOM 2750 N N . LEU B 1 82 ? 11.871 10.829 33.991 1.00 42.70 134 LEU B N 1
ATOM 2751 C CA . LEU B 1 82 ? 10.675 10.781 34.807 1.00 42.14 134 LEU B CA 1
ATOM 2752 C C . LEU B 1 82 ? 9.390 11.179 34.045 1.00 58.74 134 LEU B C 1
ATOM 2753 O O . LEU B 1 82 ? 8.327 10.568 34.225 1.00 59.66 134 LEU B O 1
ATOM 2758 N N . GLU B 1 83 ? 9.508 12.175 33.162 1.00 62.45 135 GLU B N 1
ATOM 2759 C CA . GLU B 1 83 ? 8.372 12.652 32.354 1.00 63.06 135 GLU B CA 1
ATOM 2760 C C . GLU B 1 83 ? 7.987 11.695 31.210 1.00 62.29 135 GLU B C 1
ATOM 2761 O O . GLU B 1 83 ? 6.799 11.514 30.888 1.00 63.80 135 GLU B O 1
ATOM 2767 N N . GLU B 1 84 ? 8.993 11.088 30.595 1.00 52.30 136 GLU B N 1
ATOM 2768 C CA . GLU B 1 84 ? 8.789 10.143 29.507 1.00 50.07 136 GLU B CA 1
ATOM 2769 C C . GLU B 1 84 ? 7.946 8.995 29.989 1.00 57.93 136 GLU B C 1
ATOM 2770 O O . GLU B 1 84 ? 7.326 8.303 29.192 1.00 59.65 136 GLU B O 1
ATOM 2776 N N . TYR B 1 85 ? 7.946 8.778 31.302 1.00 56.41 137 TYR B N 1
ATOM 2777 C CA . TYR B 1 85 ? 7.173 7.698 31.879 1.00 55.17 137 TYR B CA 1
ATOM 2778 C C . TYR B 1 85 ? 5.988 8.175 32.648 1.00 69.47 137 TYR B C 1
ATOM 2779 O O . TYR B 1 85 ? 5.548 7.509 33.601 1.00 71.07 137 TYR B O 1
ATOM 2788 N N . ARG B 1 86 ? 5.450 9.317 32.248 1.00 71.51 138 ARG B N 1
ATOM 2789 C CA . ARG B 1 86 ? 4.307 9.809 32.968 1.00 74.30 138 ARG B CA 1
ATOM 2790 C C . ARG B 1 86 ? 3.061 8.944 32.887 1.00 82.87 138 ARG B C 1
ATOM 2791 O O . ARG B 1 86 ? 2.256 8.939 33.825 1.00 86.08 138 ARG B O 1
ATOM 2799 N N . HIS B 1 87 ? 2.936 8.195 31.780 1.00 77.12 139 HIS B N 1
ATOM 2800 C CA . HIS B 1 87 ? 1.795 7.273 31.522 1.00 74.37 139 HIS B CA 1
ATOM 2801 C C . HIS B 1 87 ? 1.708 6.293 32.682 1.00 60.59 139 HIS B C 1
ATOM 2802 O O . HIS B 1 87 ? 0.626 5.834 33.042 1.00 58.87 139 HIS B O 1
ATOM 2809 N N . ILE B 1 88 ? 2.852 5.976 33.274 1.00 44.17 140 ILE B N 1
ATOM 2810 C CA . ILE B 1 88 ? 2.827 5.073 34.400 1.00 37.06 140 ILE B CA 1
ATOM 2811 C C . ILE B 1 88 ? 2.714 6.020 35.632 1.00 31.13 140 ILE B C 1
ATOM 2812 O O . ILE B 1 88 ? 3.603 6.888 35.875 1.00 22.22 140 ILE B O 1
ATOM 2817 N N . PRO B 1 89 ? 1.592 5.880 36.348 1.00 27.98 141 PRO B N 1
ATOM 2818 C CA . PRO B 1 89 ? 1.268 6.662 37.532 1.00 28.22 141 PRO B CA 1
ATOM 2819 C C . PRO B 1 89 ? 2.373 6.572 38.576 1.00 42.77 141 PRO B C 1
ATOM 2820 O O . PRO B 1 89 ? 2.994 5.507 38.728 1.00 40.33 141 PRO B O 1
ATOM 2824 N N . MET B 1 90 ? 2.614 7.678 39.294 1.00 43.60 142 MET B N 1
ATOM 2825 C CA . MET B 1 90 ? 3.660 7.705 40.316 1.00 45.03 142 MET B CA 1
ATOM 2826 C C . MET B 1 90 ? 3.545 8.730 41.448 1.00 49.51 142 MET B C 1
ATOM 2827 O O . MET B 1 90 ? 2.530 9.392 41.631 1.00 54.63 142 MET B O 1
ATOM 2832 N N . VAL B 1 91 ? 4.645 8.829 42.191 1.00 36.23 143 VAL B N 1
ATOM 2833 C CA . VAL B 1 91 ? 4.818 9.735 43.333 1.00 29.72 143 VAL B CA 1
ATOM 2834 C C . VAL B 1 91 ? 6.307 10.037 43.417 1.00 29.96 143 VAL B C 1
ATOM 2835 O O . VAL B 1 91 ? 7.070 9.128 43.678 1.00 24.01 143 VAL B O 1
ATOM 2839 N N . VAL B 1 92 ? 6.734 11.292 43.190 1.00 30.53 144 VAL B N 1
ATOM 2840 C CA . VAL B 1 92 ? 8.154 11.585 43.335 1.00 34.11 144 VAL B CA 1
ATOM 2841 C C . VAL B 1 92 ? 8.325 12.371 44.614 1.00 46.23 144 VAL B C 1
ATOM 2842 O O . VAL B 1 92 ? 7.821 13.487 44.775 1.00 48.04 144 VAL B O 1
ATOM 2846 N N . MET B 1 93 ? 9.031 11.716 45.530 1.00 40.65 145 MET B N 1
ATOM 2847 C CA . MET B 1 93 ? 9.319 12.239 46.833 1.00 33.96 145 MET B CA 1
ATOM 2848 C C . MET B 1 93 ? 10.542 13.093 46.676 1.00 33.41 145 MET B C 1
ATOM 2849 O O . MET B 1 93 ? 11.660 12.581 46.426 1.00 18.77 145 MET B O 1
ATOM 2854 N N . ASP B 1 94 ? 10.295 14.400 46.781 1.00 38.87 146 ASP B N 1
ATOM 2855 C CA . ASP B 1 94 ? 11.335 15.424 46.669 1.00 41.04 146 ASP B CA 1
ATOM 2856 C C . ASP B 1 94 ? 11.402 16.268 47.951 1.00 47.82 146 ASP B C 1
ATOM 2857 O O . ASP B 1 94 ? 10.508 17.103 48.244 1.00 46.82 146 ASP B O 1
ATOM 2862 N N . TRP B 1 95 ? 12.490 15.982 48.691 1.00 43.64 147 TRP B N 1
ATOM 2863 C CA . TRP B 1 95 ? 12.867 16.566 49.964 1.00 41.24 147 TRP B CA 1
ATOM 2864 C C . TRP B 1 95 ? 13.524 17.927 49.824 1.00 54.81 147 TRP B C 1
ATOM 2865 O O . TRP B 1 95 ? 14.442 18.162 49.029 1.00 48.71 147 TRP B O 1
ATOM 2876 N N . GLY B 1 96 ? 13.041 18.847 50.629 1.00 65.78 148 GLY B N 1
ATOM 2877 C CA . GLY B 1 96 ? 13.575 20.166 50.588 1.00 70.05 148 GLY B CA 1
ATOM 2878 C C . GLY B 1 96 ? 12.964 20.891 49.415 1.00 86.06 148 GLY B C 1
ATOM 2879 O O . GLY B 1 96 ? 11.768 20.710 49.094 1.00 82.85 148 GLY B O 1
ATOM 2880 N N . GLU B 1 97 ? 13.826 21.707 48.799 1.00 91.49 149 GLU B N 1
ATOM 2881 C CA . GLU B 1 97 ? 13.523 22.561 47.658 1.00 92.69 149 GLU B CA 1
ATOM 2882 C C . GLU B 1 97 ? 12.315 22.242 46.823 1.00 94.61 149 GLU B C 1
ATOM 2883 O O . GLU B 1 97 ? 12.337 21.385 45.950 1.00 90.19 149 GLU B O 1
ATOM 2889 N N . ALA B 1 98 ? 11.242 22.953 47.138 1.00 96.33 150 ALA B N 1
ATOM 2890 C CA . ALA B 1 98 ? 9.977 22.785 46.451 1.00 97.82 150 ALA B CA 1
ATOM 2891 C C . ALA B 1 98 ? 9.993 23.582 45.164 1.00 100.00 150 ALA B C 1
ATOM 2892 O O . ALA B 1 98 ? 9.507 24.726 45.107 1.00 99.73 150 ALA B O 1
ATOM 2894 N N . LYS B 1 99 ? 10.569 22.943 44.142 1.00 97.89 151 LYS B N 1
ATOM 2895 C CA . LYS B 1 99 ? 10.700 23.493 42.799 1.00 97.40 151 LYS B CA 1
ATOM 2896 C C . LYS B 1 99 ? 9.425 23.193 42.030 1.00 100.00 151 LYS B C 1
ATOM 2897 O O . LYS B 1 99 ? 8.971 22.031 41.944 1.00 100.00 151 LYS B O 1
ATOM 2903 N N . ALA B 1 100 ? 8.863 24.256 41.461 1.00 99.09 152 ALA B N 1
ATOM 2904 C CA . ALA B 1 100 ? 7.639 24.176 40.687 1.00 98.78 152 ALA B CA 1
ATOM 2905 C C . ALA B 1 100 ? 7.837 23.228 39.505 1.00 100.00 152 ALA B C 1
ATOM 2906 O O . ALA B 1 100 ? 8.126 23.656 38.367 1.00 100.00 152 ALA B O 1
ATOM 2908 N N . ASP B 1 101 ? 7.679 21.935 39.784 1.00 97.61 153 ASP B N 1
ATOM 2909 C CA . ASP B 1 101 ? 7.818 20.918 38.764 1.00 95.26 153 ASP B CA 1
ATOM 2910 C C . ASP B 1 101 ? 6.554 20.028 38.795 1.00 95.96 153 ASP B C 1
ATOM 2911 O O . ASP B 1 101 ? 5.503 20.447 38.319 1.00 95.69 153 ASP B O 1
ATOM 2916 N N . PHE B 1 102 ? 6.620 18.834 39.366 1.00 88.52 154 PHE B N 1
ATOM 2917 C CA . PHE B 1 102 ? 5.430 17.960 39.430 1.00 84.06 154 PHE B CA 1
ATOM 2918 C C . PHE B 1 102 ? 5.726 16.874 40.443 1.00 81.38 154 PHE B C 1
ATOM 2919 O O . PHE B 1 102 ? 5.054 15.832 40.564 1.00 84.40 154 PHE B O 1
ATOM 2927 N N . THR B 1 103 ? 6.775 17.159 41.178 1.00 65.15 155 THR B N 1
ATOM 2928 C CA . THR B 1 103 ? 7.263 16.302 42.196 1.00 59.21 155 THR B CA 1
ATOM 2929 C C . THR B 1 103 ? 6.515 16.616 43.466 1.00 52.18 155 THR B C 1
ATOM 2930 O O . THR B 1 103 ? 6.073 17.731 43.669 1.00 57.31 155 THR B O 1
ATOM 2934 N N . ASP B 1 104 ? 6.386 15.615 44.307 1.00 39.88 156 ASP B N 1
ATOM 2935 C CA . ASP B 1 104 ? 5.697 15.771 45.564 1.00 37.96 156 ASP B CA 1
ATOM 2936 C C . ASP B 1 104 ? 6.718 16.134 46.599 1.00 42.18 156 ASP B C 1
ATOM 2937 O O . ASP B 1 104 ? 7.712 15.401 46.813 1.00 33.08 156 ASP B O 1
ATOM 2942 N N . ALA B 1 105 ? 6.459 17.291 47.216 1.00 43.73 157 ALA B N 1
ATOM 2943 C CA . ALA B 1 105 ? 7.305 17.873 48.236 1.00 42.33 157 ALA B CA 1
ATOM 2944 C C . ALA B 1 105 ? 7.174 17.239 49.596 1.00 44.35 157 ALA B C 1
ATOM 2945 O O . ALA B 1 105 ? 6.063 16.993 50.136 1.00 44.32 157 ALA B O 1
ATOM 2947 N N . VAL B 1 106 ? 8.344 16.967 50.140 1.00 37.11 158 VAL B N 1
ATOM 2948 C CA . VAL B 1 106 ? 8.427 16.376 51.448 1.00 40.24 158 VAL B CA 1
ATOM 2949 C C . VAL B 1 106 ? 9.055 17.405 52.366 1.00 33.84 158 VAL B C 1
ATOM 2950 O O . VAL B 1 106 ? 10.231 17.813 52.223 1.00 23.19 158 VAL B O 1
ATOM 2954 N N . ILE B 1 107 ? 8.248 17.857 53.308 1.00 25.61 159 ILE B N 1
ATOM 2955 C CA . ILE B 1 107 ? 8.808 18.812 54.192 1.00 23.24 159 ILE B CA 1
ATOM 2956 C C . ILE B 1 107 ? 8.950 18.178 55.539 1.00 17.90 159 ILE B C 1
ATOM 2957 O O . ILE B 1 107 ? 7.955 17.937 56.225 1.00 14.78 159 ILE B O 1
ATOM 2962 N N . ASP B 1 108 ? 10.193 17.857 55.891 1.00 19.39 160 ASP B N 1
ATOM 2963 C CA . ASP B 1 108 ? 10.475 17.295 57.193 1.00 23.62 160 ASP B CA 1
ATOM 2964 C C . ASP B 1 108 ? 10.908 18.605 57.824 1.00 34.10 160 ASP B C 1
ATOM 2965 O O . ASP B 1 108 ? 11.294 19.522 57.109 1.00 43.71 160 ASP B O 1
ATOM 2970 N N . ASN B 1 109 ? 10.781 18.788 59.113 1.00 23.49 161 ASN B N 1
ATOM 2971 C CA . ASN B 1 109 ? 11.188 20.103 59.578 1.00 24.03 161 ASN B CA 1
ATOM 2972 C C . ASN B 1 109 ? 12.453 19.925 60.428 1.00 27.38 161 ASN B C 1
ATOM 2973 O O . ASN B 1 109 ? 12.480 20.169 61.659 1.00 13.91 161 ASN B O 1
ATOM 2978 N N . ALA B 1 110 ? 13.488 19.471 59.714 1.00 28.63 162 ALA B N 1
ATOM 2979 C CA . ALA B 1 110 ? 14.805 19.184 60.260 1.00 28.52 162 ALA B CA 1
ATOM 2980 C C . ALA B 1 110 ? 15.380 20.422 60.828 1.00 31.73 162 ALA B C 1
ATOM 2981 O O . ALA B 1 110 ? 16.053 20.357 61.873 1.00 35.49 162 ALA B O 1
ATOM 2983 N N . PHE B 1 111 ? 15.144 21.539 60.140 1.00 16.03 163 PHE B N 1
ATOM 2984 C CA . PHE B 1 111 ? 15.702 22.783 60.655 1.00 16.64 163 PHE B CA 1
ATOM 2985 C C . PHE B 1 111 ? 15.109 22.974 62.034 1.00 12.27 163 PHE B C 1
ATOM 2986 O O . PHE B 1 111 ? 15.847 23.259 62.995 1.00 7.09 163 PHE B O 1
ATOM 2994 N N . GLU B 1 112 ? 13.806 22.756 62.141 1.00 7.34 164 GLU B N 1
ATOM 2995 C CA . GLU B 1 112 ? 13.209 22.891 63.439 1.00 9.87 164 GLU B CA 1
ATOM 2996 C C . GLU B 1 112 ? 13.707 21.789 64.364 1.00 23.69 164 GLU B C 1
ATOM 2997 O O . GLU B 1 112 ? 13.793 21.979 65.585 1.00 29.27 164 GLU B O 1
ATOM 3003 N N . GLY B 1 113 ? 14.064 20.642 63.775 1.00 23.57 165 GLY B N 1
ATOM 3004 C CA . GLY B 1 113 ? 14.572 19.483 64.527 1.00 21.31 165 GLY B CA 1
ATOM 3005 C C . GLY B 1 113 ? 15.858 19.835 65.281 1.00 13.95 165 GLY B C 1
ATOM 3006 O O . GLY B 1 113 ? 15.914 19.759 66.497 1.00 8.44 165 GLY B O 1
ATOM 3007 N N . GLY B 1 114 ? 16.882 20.236 64.543 1.00 5.01 166 GLY B N 1
ATOM 3008 C CA . GLY B 1 114 ? 18.154 20.611 65.130 1.00 5.17 166 GLY B CA 1
ATOM 3009 C C . GLY B 1 114 ? 17.975 21.735 66.145 1.00 16.02 166 GLY B C 1
ATOM 3010 O O . GLY B 1 114 ? 18.622 21.758 67.183 1.00 17.09 166 GLY B O 1
ATOM 3011 N N . TYR B 1 115 ? 17.082 22.674 65.832 1.00 16.47 167 TYR B N 1
ATOM 3012 C CA . TYR B 1 115 ? 16.793 23.837 66.698 1.00 10.91 167 TYR B CA 1
ATOM 3013 C C . TYR B 1 115 ? 16.451 23.342 68.102 1.00 9.70 167 TYR B C 1
ATOM 3014 O O . TYR B 1 115 ? 17.095 23.636 69.079 1.00 11.82 167 TYR B O 1
ATOM 3023 N N . MET B 1 116 ? 15.435 22.540 68.127 1.00 9.03 168 MET B N 1
ATOM 3024 C CA . MET B 1 116 ? 14.888 21.897 69.311 1.00 12.38 168 MET B CA 1
ATOM 3025 C C . MET B 1 116 ? 15.981 21.219 70.142 1.00 6.96 168 MET B C 1
ATOM 3026 O O . MET B 1 116 ? 16.048 21.346 71.361 1.00 6.61 168 MET B O 1
ATOM 3031 N N . ALA B 1 117 ? 16.840 20.472 69.464 1.00 1.58 169 ALA B N 1
ATOM 3032 C CA . ALA B 1 117 ? 17.920 19.753 70.157 1.00 2.19 169 ALA B CA 1
ATOM 3033 C C . ALA B 1 117 ? 18.853 20.709 70.860 1.00 8.61 169 ALA B C 1
ATOM 3034 O O . ALA B 1 117 ? 19.070 20.644 72.051 1.00 15.72 169 ALA B O 1
ATOM 3036 N N . GLY B 1 118 ? 19.447 21.608 70.080 1.00 8.47 170 GLY B N 1
ATOM 3037 C CA . GLY B 1 118 ? 20.392 22.582 70.584 1.00 1.11 170 GLY B CA 1
ATOM 3038 C C . GLY B 1 118 ? 19.754 23.404 71.689 1.00 5.91 170 GLY B C 1
ATOM 3039 O O . GLY B 1 118 ? 20.456 23.867 72.562 1.00 9.41 170 GLY B O 1
ATOM 3040 N N . ARG B 1 119 ? 18.427 23.576 71.650 1.00 2.67 171 ARG B N 1
ATOM 3041 C CA . ARG B 1 119 ? 17.750 24.329 72.664 1.00 4.10 171 ARG B CA 1
ATOM 3042 C C . ARG B 1 119 ? 17.522 23.542 73.952 1.00 13.84 171 ARG B C 1
ATOM 3043 O O . ARG B 1 119 ? 17.516 24.124 75.040 1.00 14.65 171 ARG B O 1
ATOM 3051 N N . TYR B 1 120 ? 17.311 22.245 73.841 1.00 5.59 172 TYR B N 1
ATOM 3052 C CA . TYR B 1 120 ? 17.086 21.447 75.031 1.00 6.62 172 TYR B CA 1
ATOM 3053 C C . TYR B 1 120 ? 18.380 21.472 75.760 1.00 10.86 172 TYR B C 1
ATOM 3054 O O . TYR B 1 120 ? 18.410 21.505 76.975 1.00 18.40 172 TYR B O 1
ATOM 3063 N N . LEU B 1 121 ? 19.480 21.446 75.037 1.00 5.92 173 LEU B N 1
ATOM 3064 C CA . LEU B 1 121 ? 20.749 21.442 75.757 1.00 1.00 173 LEU B CA 1
ATOM 3065 C C . LEU B 1 121 ? 21.076 22.731 76.447 1.00 10.48 173 LEU B C 1
ATOM 3066 O O . LEU B 1 121 ? 21.727 22.740 77.487 1.00 13.79 173 LEU B O 1
ATOM 3071 N N . ILE B 1 122 ? 20.687 23.847 75.839 1.00 9.96 174 ILE B N 1
ATOM 3072 C CA . ILE B 1 122 ? 20.988 25.121 76.425 1.00 13.97 174 ILE B CA 1
ATOM 3073 C C . ILE B 1 122 ? 20.122 25.213 77.681 1.00 16.63 174 ILE B C 1
ATOM 3074 O O . ILE B 1 122 ? 20.579 25.654 78.749 1.00 17.73 174 ILE B O 1
ATOM 3079 N N . GLU B 1 123 ? 18.889 24.769 77.566 1.00 5.37 175 GLU B N 1
ATOM 3080 C CA . GLU B 1 123 ? 18.011 24.809 78.705 1.00 10.79 175 GLU B CA 1
ATOM 3081 C C . GLU B 1 123 ? 18.460 23.888 79.854 1.00 30.03 175 GLU B C 1
ATOM 3082 O O . GLU B 1 123 ? 18.220 24.218 81.019 1.00 35.66 175 GLU B O 1
ATOM 3088 N N . ARG B 1 124 ? 19.128 22.766 79.549 1.00 26.88 176 ARG B N 1
ATOM 3089 C CA . ARG B 1 124 ? 19.615 21.827 80.594 1.00 21.38 176 ARG B CA 1
ATOM 3090 C C . ARG B 1 124 ? 20.853 22.398 81.280 1.00 14.55 176 ARG B C 1
ATOM 3091 O O . ARG B 1 124 ? 21.398 21.840 82.218 1.00 12.71 176 ARG B O 1
ATOM 3099 N N . GLY B 1 125 ? 21.309 23.516 80.788 1.00 12.14 177 GLY B N 1
ATOM 3100 C CA . GLY B 1 125 ? 22.454 24.147 81.388 1.00 11.84 177 GLY B CA 1
ATOM 3101 C C . GLY B 1 125 ? 23.803 23.891 80.811 1.00 9.86 177 GLY B C 1
ATOM 3102 O O . GLY B 1 125 ? 24.826 24.181 81.476 1.00 9.01 177 GLY B O 1
ATOM 3103 N N . HIS B 1 126 ? 23.830 23.393 79.576 1.00 6.33 178 HIS B N 1
ATOM 3104 C CA . HIS B 1 126 ? 25.110 23.115 78.893 1.00 5.56 178 HIS B CA 1
ATOM 3105 C C . HIS B 1 126 ? 25.531 24.310 78.015 1.00 10.94 178 HIS B C 1
ATOM 3106 O O . HIS B 1 126 ? 24.713 24.881 77.350 1.00 15.80 178 HIS B O 1
ATOM 3113 N N . ARG B 1 127 ? 26.806 24.660 78.013 1.00 5.36 179 ARG B N 1
ATOM 3114 C CA . ARG B 1 127 ? 27.243 25.799 77.221 1.00 10.65 179 ARG B CA 1
ATOM 3115 C C . ARG B 1 127 ? 28.466 25.479 76.330 1.00 18.05 179 ARG B C 1
ATOM 3116 O O . ARG B 1 127 ? 28.779 26.199 75.395 1.00 16.87 179 ARG B O 1
ATOM 3124 N N . GLU B 1 128 ? 29.121 24.380 76.660 1.00 16.64 180 GLU B N 1
ATOM 3125 C CA . GLU B 1 128 ? 30.276 23.857 75.937 1.00 18.76 180 GLU B CA 1
ATOM 3126 C C . GLU B 1 128 ? 29.695 22.625 75.236 1.00 14.88 180 GLU B C 1
ATOM 3127 O O . GLU B 1 128 ? 29.526 21.528 75.852 1.00 10.99 180 GLU B O 1
ATOM 3133 N N . ILE B 1 129 ? 29.376 22.810 73.971 1.00 16.49 181 ILE B N 1
ATOM 3134 C CA . ILE B 1 129 ? 28.743 21.759 73.145 1.00 12.72 181 ILE B CA 1
ATOM 3135 C C . ILE B 1 129 ? 29.468 21.172 71.975 1.00 14.71 181 ILE B C 1
ATOM 3136 O O . ILE B 1 129 ? 30.204 21.855 71.244 1.00 13.47 181 ILE B O 1
ATOM 3141 N N . GLY B 1 130 ? 29.280 19.870 71.796 1.00 11.73 182 GLY B N 1
ATOM 3142 C CA . GLY B 1 130 ? 29.915 19.211 70.691 1.00 3.36 182 GLY B CA 1
ATOM 3143 C C . GLY B 1 130 ? 28.860 18.827 69.712 1.00 5.48 182 GLY B C 1
ATOM 3144 O O . GLY B 1 130 ? 27.677 18.767 70.097 1.00 5.40 182 GLY B O 1
ATOM 3145 N N . VAL B 1 131 ? 29.287 18.559 68.458 1.00 7.06 183 VAL B N 1
ATOM 3146 C CA . VAL B 1 131 ? 28.393 18.144 67.389 1.00 4.67 183 VAL B CA 1
ATOM 3147 C C . VAL B 1 131 ? 29.060 17.114 66.504 1.00 14.06 183 VAL B C 1
ATOM 3148 O O . VAL B 1 131 ? 30.224 17.298 66.141 1.00 5.89 183 VAL B O 1
ATOM 3152 N N . ILE B 1 132 ? 28.318 16.016 66.222 1.00 12.98 184 ILE B N 1
ATOM 3153 C CA . ILE B 1 132 ? 28.770 14.922 65.326 1.00 11.66 184 ILE B CA 1
ATOM 3154 C C . ILE B 1 132 ? 27.670 15.017 64.284 1.00 11.61 184 ILE B C 1
ATOM 3155 O O . ILE B 1 132 ? 26.524 14.548 64.413 1.00 4.61 184 ILE B O 1
ATOM 3160 N N . PRO B 1 133 ? 28.049 15.757 63.258 1.00 16.95 185 PRO B N 1
ATOM 3161 C CA . PRO B 1 133 ? 27.172 16.013 62.174 1.00 16.80 185 PRO B CA 1
ATOM 3162 C C . PRO B 1 133 ? 27.236 14.903 61.166 1.00 14.51 185 PRO B C 1
ATOM 3163 O O . PRO B 1 133 ? 28.262 14.237 61.012 1.00 8.78 185 PRO B O 1
ATOM 3167 N N . GLY B 1 134 ? 26.130 14.716 60.476 1.00 23.04 186 GLY B N 1
ATOM 3168 C CA . GLY B 1 134 ? 26.053 13.700 59.436 1.00 30.43 186 GLY B CA 1
ATOM 3169 C C . GLY B 1 134 ? 26.835 14.259 58.246 1.00 50.90 186 GLY B C 1
ATOM 3170 O O . GLY B 1 134 ? 27.880 14.850 58.426 1.00 46.62 186 GLY B O 1
ATOM 3171 N N . PRO B 1 135 ? 26.324 14.068 57.032 1.00 72.55 187 PRO B N 1
ATOM 3172 C CA . PRO B 1 135 ? 27.004 14.568 55.836 1.00 78.05 187 PRO B CA 1
ATOM 3173 C C . PRO B 1 135 ? 26.453 15.888 55.257 1.00 85.18 187 PRO B C 1
ATOM 3174 O O . PRO B 1 135 ? 25.303 15.967 54.806 1.00 84.84 187 PRO B O 1
ATOM 3178 N N . ALA B 1 142 ? 22.288 18.954 57.993 1.00 71.13 194 ALA B N 1
ATOM 3179 C CA . ALA B 1 142 ? 22.787 20.223 57.394 1.00 72.08 194 ALA B CA 1
ATOM 3180 C C . ALA B 1 142 ? 21.778 21.346 57.661 1.00 67.97 194 ALA B C 1
ATOM 3181 O O . ALA B 1 142 ? 22.128 22.545 57.838 1.00 66.38 194 ALA B O 1
ATOM 3183 N N . GLY B 1 143 ? 20.518 20.910 57.659 1.00 57.19 195 GLY B N 1
ATOM 3184 C CA . GLY B 1 143 ? 19.344 21.731 57.909 1.00 49.92 195 GLY B CA 1
ATOM 3185 C C . GLY B 1 143 ? 19.345 21.609 59.405 1.00 35.76 195 GLY B C 1
ATOM 3186 O O . GLY B 1 143 ? 19.356 22.637 60.080 1.00 29.31 195 GLY B O 1
ATOM 3187 N N . ARG B 1 144 ? 19.392 20.336 59.870 1.00 26.72 196 ARG B N 1
ATOM 3188 C CA . ARG B 1 144 ? 19.439 19.941 61.282 1.00 21.75 196 ARG B CA 1
ATOM 3189 C C . ARG B 1 144 ? 20.495 20.825 61.842 1.00 12.86 196 ARG B C 1
ATOM 3190 O O . ARG B 1 144 ? 20.228 21.656 62.614 1.00 24.65 196 ARG B O 1
ATOM 3198 N N . LEU B 1 145 ? 21.701 20.605 61.398 1.00 2.41 197 LEU B N 1
ATOM 3199 C CA . LEU B 1 145 ? 22.853 21.355 61.830 1.00 6.02 197 LEU B CA 1
ATOM 3200 C C . LEU B 1 145 ? 22.594 22.824 61.784 1.00 12.13 197 LEU B C 1
ATOM 3201 O O . LEU B 1 145 ? 22.866 23.550 62.745 1.00 11.06 197 LEU B O 1
ATOM 3206 N N . ALA B 1 146 ? 22.014 23.277 60.686 1.00 17.20 198 ALA B N 1
ATOM 3207 C CA . ALA B 1 146 ? 21.731 24.724 60.555 1.00 16.88 198 ALA B CA 1
ATOM 3208 C C . ALA B 1 146 ? 20.822 25.131 61.704 1.00 13.31 198 ALA B C 1
ATOM 3209 O O . ALA B 1 146 ? 20.985 26.177 62.292 1.00 11.61 198 ALA B O 1
ATOM 3211 N N . GLY B 1 147 ? 19.882 24.256 62.017 1.00 7.77 199 GLY B N 1
ATOM 3212 C CA . GLY B 1 147 ? 18.935 24.477 63.099 1.00 12.47 199 GLY B CA 1
ATOM 3213 C C . GLY B 1 147 ? 19.681 24.623 64.431 1.00 22.13 199 GLY B C 1
ATOM 3214 O O . GLY B 1 147 ? 19.397 25.561 65.171 1.00 26.71 199 GLY B O 1
ATOM 3215 N N . PHE B 1 148 ? 20.619 23.695 64.715 1.00 12.24 200 PHE B N 1
ATOM 3216 C CA . PHE B 1 148 ? 21.410 23.671 65.940 1.00 11.47 200 PHE B CA 1
ATOM 3217 C C . PHE B 1 148 ? 22.314 24.916 66.095 1.00 13.80 200 PHE B C 1
ATOM 3218 O O . PHE B 1 148 ? 22.544 25.455 67.199 1.00 9.96 200 PHE B O 1
ATOM 3226 N N . MET B 1 149 ? 22.874 25.381 65.008 1.00 7.27 201 MET B N 1
ATOM 3227 C CA . MET B 1 149 ? 23.734 26.540 65.139 1.00 9.72 201 MET B CA 1
ATOM 3228 C C . MET B 1 149 ? 22.888 27.805 65.435 1.00 13.88 201 MET B C 1
ATOM 3229 O O . MET B 1 149 ? 23.298 28.684 66.204 1.00 10.90 201 MET B O 1
ATOM 3234 N N . LYS B 1 150 ? 21.687 27.886 64.876 1.00 9.09 202 LYS B N 1
ATOM 3235 C CA . LYS B 1 150 ? 20.848 29.073 65.181 1.00 9.21 202 LYS B CA 1
ATOM 3236 C C . LYS B 1 150 ? 20.556 29.228 66.673 1.00 2.27 202 LYS B C 1
ATOM 3237 O O . LYS B 1 150 ? 20.525 30.354 67.191 1.00 3.80 202 LYS B O 1
ATOM 3243 N N . ALA B 1 151 ? 20.344 28.128 67.384 1.00 3.04 203 ALA B N 1
ATOM 3244 C CA . ALA B 1 151 ? 20.074 28.253 68.871 1.00 3.66 203 ALA B CA 1
ATOM 3245 C C . ALA B 1 151 ? 21.373 28.578 69.653 1.00 6.52 203 ALA B C 1
ATOM 3246 O O . ALA B 1 151 ? 21.374 29.317 70.622 1.00 9.93 203 ALA B O 1
ATOM 3248 N N . MET B 1 152 ? 22.481 28.009 69.175 1.00 2.34 204 MET B N 1
ATOM 3249 C CA . MET B 1 152 ? 23.808 28.209 69.689 1.00 1.71 204 MET B CA 1
ATOM 3250 C C . MET B 1 152 ? 24.058 29.688 69.423 1.00 14.40 204 MET B C 1
ATOM 3251 O O . MET B 1 152 ? 24.453 30.421 70.300 1.00 15.19 204 MET B O 1
ATOM 3256 N N . GLU B 1 153 ? 23.830 30.135 68.190 1.00 15.15 205 GLU B N 1
ATOM 3257 C CA . GLU B 1 153 ? 24.035 31.576 67.836 1.00 15.69 205 GLU B CA 1
ATOM 3258 C C . GLU B 1 153 ? 23.157 32.463 68.704 1.00 16.20 205 GLU B C 1
ATOM 3259 O O . GLU B 1 153 ? 23.583 33.381 69.323 1.00 13.09 205 GLU B O 1
ATOM 3265 N N . GLU B 1 154 ? 21.888 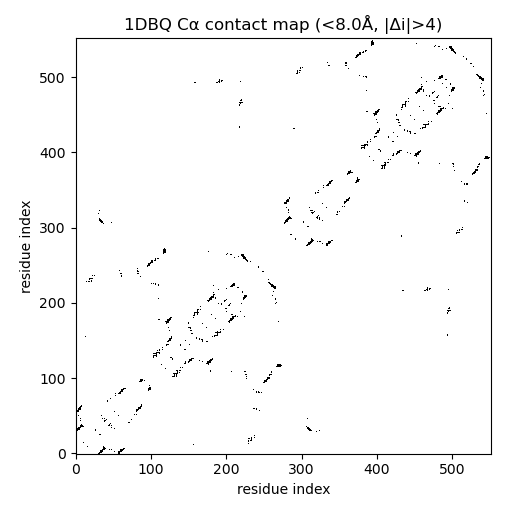32.168 68.705 1.00 10.02 206 GLU B N 1
ATOM 3266 C CA . GLU B 1 154 ? 20.956 32.905 69.460 1.00 5.38 206 GLU B CA 1
ATOM 3267 C C . GLU B 1 154 ? 21.273 32.922 70.950 1.00 19.32 206 GLU B C 1
ATOM 3268 O O . GLU B 1 154 ? 20.826 33.817 71.640 1.00 25.27 206 GLU B O 1
ATOM 3274 N N . ALA B 1 155 ? 22.118 31.984 71.450 1.00 13.66 207 ALA B N 1
ATOM 3275 C CA . ALA B 1 155 ? 22.495 31.968 72.891 1.00 5.38 207 ALA B CA 1
ATOM 3276 C C . ALA B 1 155 ? 23.884 32.455 73.171 1.00 7.04 207 ALA B C 1
ATOM 3277 O O . ALA B 1 155 ? 24.332 32.592 74.321 1.00 7.84 207 ALA B O 1
ATOM 3279 N N . MET B 1 156 ? 24.577 32.767 72.107 1.00 10.15 208 MET B N 1
ATOM 3280 C CA . MET B 1 156 ? 25.931 33.324 72.184 1.00 17.31 208 MET B CA 1
ATOM 3281 C C . MET B 1 156 ? 26.976 32.334 72.598 1.00 19.77 208 MET B C 1
ATOM 3282 O O . MET B 1 156 ? 27.985 32.725 73.240 1.00 11.73 208 MET B O 1
ATOM 3287 N N . ILE B 1 157 ? 26.753 31.064 72.211 1.00 11.38 209 ILE B N 1
ATOM 3288 C CA . ILE B 1 157 ? 27.665 29.972 72.536 1.00 5.32 209 ILE B CA 1
ATOM 3289 C C . ILE B 1 157 ? 28.564 29.740 71.389 1.00 6.95 209 ILE B C 1
ATOM 3290 O O . ILE B 1 157 ? 28.149 29.488 70.295 1.00 10.99 209 ILE B O 1
ATOM 3295 N N . LYS B 1 158 ? 29.839 29.829 71.662 1.00 5.49 210 LYS B N 1
ATOM 3296 C CA . LYS B 1 158 ? 30.856 29.619 70.660 1.00 3.54 210 LYS B CA 1
ATOM 3297 C C . LYS B 1 158 ? 31.012 28.058 70.516 1.00 14.41 210 LYS B C 1
ATOM 3298 O O . LYS B 1 158 ? 30.933 27.320 71.521 1.00 9.00 210 LYS B O 1
ATOM 3304 N N . VAL B 1 159 ? 31.237 27.562 69.296 1.00 7.93 211 VAL B N 1
ATOM 3305 C CA . VAL B 1 159 ? 31.440 26.113 69.116 1.00 8.72 211 VAL B CA 1
ATOM 3306 C C . VAL B 1 159 ? 32.845 25.965 68.509 1.00 17.12 211 VAL B C 1
ATOM 3307 O O . VAL B 1 159 ? 33.091 26.358 67.366 1.00 17.48 211 VAL B O 1
ATOM 3311 N N . PRO B 1 160 ? 33.783 25.415 69.287 1.00 9.35 212 PRO B N 1
ATOM 3312 C CA . PRO B 1 160 ? 35.108 25.248 68.743 1.00 5.01 212 PRO B CA 1
ATOM 3313 C C . PRO B 1 160 ? 35.019 24.293 67.599 1.00 13.67 212 PRO B C 1
ATOM 3314 O O . PRO B 1 160 ? 34.354 23.234 67.667 1.00 19.94 212 PRO B O 1
ATOM 3318 N N . GLU B 1 161 ? 35.707 24.671 66.542 1.00 8.12 213 GLU B N 1
ATOM 3319 C CA . GLU B 1 161 ? 35.738 23.897 65.352 1.00 11.63 213 GLU B CA 1
ATOM 3320 C C . GLU B 1 161 ? 36.353 22.554 65.712 1.00 18.65 213 GLU B C 1
ATOM 3321 O O . GLU B 1 161 ? 35.978 21.536 65.163 1.00 29.49 213 GLU B O 1
ATOM 3327 N N . SER B 1 162 ? 37.267 22.517 66.656 1.00 7.37 214 SER B N 1
ATOM 3328 C CA . SER B 1 162 ? 37.843 21.246 67.003 1.00 9.62 214 SER B CA 1
ATOM 3329 C C . SER B 1 162 ? 36.811 20.301 67.738 1.00 19.62 214 SER B C 1
ATOM 3330 O O . SER B 1 162 ? 37.104 19.168 67.974 1.00 22.38 214 SER B O 1
ATOM 3333 N N . TRP B 1 163 ? 35.601 20.784 68.051 1.00 8.19 215 TRP B N 1
ATOM 3334 C CA . TRP B 1 163 ? 34.610 19.968 68.655 1.00 3.91 215 TRP B CA 1
ATOM 3335 C C . TRP B 1 163 ? 33.534 19.650 67.665 1.00 11.85 215 TRP B C 1
ATOM 3336 O O . TRP B 1 163 ? 32.480 19.198 68.087 1.00 11.53 215 TRP B O 1
ATOM 3347 N N . ILE B 1 164 ? 33.755 19.898 66.368 1.00 7.90 216 ILE B N 1
ATOM 3348 C CA . ILE B 1 164 ? 32.758 19.545 65.313 1.00 4.16 216 ILE B CA 1
ATOM 3349 C C . ILE B 1 164 ? 33.440 18.416 64.418 1.00 13.27 216 ILE B C 1
ATOM 3350 O O . ILE B 1 164 ? 34.443 18.680 63.767 1.00 13.02 216 ILE B O 1
ATOM 3355 N N . VAL B 1 165 ? 32.915 17.184 64.417 1.00 9.55 217 VAL B N 1
ATOM 3356 C CA . VAL B 1 165 ? 33.479 16.044 63.670 1.00 7.12 217 VAL B CA 1
ATOM 3357 C C . VAL B 1 165 ? 32.456 15.229 62.887 1.00 14.05 217 VAL B C 1
ATOM 3358 O O . VAL B 1 165 ? 31.579 14.556 63.423 1.00 15.09 217 VAL B O 1
ATOM 3362 N N . GLN B 1 166 ? 32.582 15.297 61.578 1.00 13.56 218 GLN B N 1
ATOM 3363 C CA . GLN B 1 166 ? 31.662 14.596 60.682 1.00 15.82 218 GLN B CA 1
ATOM 3364 C C . GLN B 1 166 ? 31.598 13.098 60.823 1.00 18.08 218 GLN B C 1
ATOM 3365 O O . GLN B 1 166 ? 32.629 12.452 60.927 1.00 17.05 218 GLN B O 1
ATOM 3371 N N . GLY B 1 167 ? 30.375 12.572 60.780 1.00 21.44 219 GLY B N 1
ATOM 3372 C CA . GLY B 1 167 ? 30.117 11.124 60.868 1.00 24.20 219 GLY B CA 1
ATOM 3373 C C . GLY B 1 167 ? 29.535 10.655 59.531 1.00 25.19 219 GLY B C 1
ATOM 3374 O O . GLY B 1 167 ? 29.430 11.417 58.573 1.00 26.18 219 GLY B O 1
ATOM 3375 N N . ASP B 1 168 ? 29.146 9.407 59.425 1.00 11.93 220 ASP B N 1
ATOM 3376 C CA . ASP B 1 168 ? 28.596 9.024 58.155 1.00 7.66 220 ASP B CA 1
ATOM 3377 C C . ASP B 1 168 ? 27.250 8.344 58.262 1.00 25.19 220 ASP B C 1
ATOM 3378 O O . ASP B 1 168 ? 26.713 7.912 57.246 1.00 34.61 220 ASP B O 1
ATOM 3383 N N . PHE B 1 169 ? 26.722 8.239 59.481 1.00 25.51 221 PHE B N 1
ATOM 3384 C CA . PHE B 1 169 ? 25.407 7.605 59.831 1.00 24.54 221 PHE B CA 1
ATOM 3385 C C . PHE B 1 169 ? 25.600 6.237 60.394 1.00 18.72 221 PHE B C 1
ATOM 3386 O O . PHE B 1 169 ? 24.701 5.669 60.956 1.00 20.62 221 PHE B O 1
ATOM 3394 N N . GLU B 1 170 ? 26.810 5.742 60.267 1.00 19.51 222 GLU B N 1
ATOM 3395 C CA . GLU B 1 170 ? 27.196 4.429 60.791 1.00 27.14 222 GLU B CA 1
ATOM 3396 C C . GLU B 1 170 ? 28.012 4.471 62.130 1.00 26.83 222 GLU B C 1
ATOM 3397 O O . GLU B 1 170 ? 28.902 5.281 62.288 1.00 27.68 222 GLU B O 1
ATOM 3403 N N . PRO B 1 171 ? 27.698 3.577 63.077 1.00 18.20 223 PRO B N 1
ATOM 3404 C CA . PRO B 1 171 ? 28.372 3.521 64.397 1.00 13.55 223 PRO B CA 1
ATOM 3405 C C . PRO B 1 171 ? 29.870 3.707 64.485 1.00 10.54 223 PRO B C 1
ATOM 3406 O O . PRO B 1 171 ? 30.389 4.363 65.404 1.00 9.35 223 PRO B O 1
ATOM 3410 N N . GLU B 1 172 ? 30.610 3.166 63.535 1.00 3.03 224 GLU B N 1
ATOM 3411 C CA . GLU B 1 172 ? 32.033 3.368 63.660 1.00 3.42 224 GLU B CA 1
ATOM 3412 C C . GLU B 1 172 ? 32.382 4.784 63.449 1.00 5.29 224 GLU B C 1
ATOM 3413 O O . GLU B 1 172 ? 33.365 5.229 63.970 1.00 9.55 224 GLU B O 1
ATOM 3419 N N . SER B 1 173 ? 31.596 5.511 62.675 1.00 6.55 225 SER B N 1
ATOM 3420 C CA . SER B 1 173 ? 31.934 6.921 62.432 1.00 5.33 225 SER B CA 1
ATOM 3421 C C . SER B 1 173 ? 31.656 7.723 63.667 1.00 8.57 225 SER B C 1
ATOM 3422 O O . SER B 1 173 ? 32.480 8.536 64.045 1.00 8.38 225 SER B O 1
ATOM 3425 N N . GLY B 1 174 ? 30.522 7.443 64.336 1.00 7.51 226 GLY B N 1
ATOM 3426 C CA . GLY B 1 174 ? 30.186 8.154 65.589 1.00 6.09 226 GLY B CA 1
ATOM 3427 C C . GLY B 1 174 ? 31.226 7.743 66.639 1.00 17.31 226 GLY B C 1
ATOM 3428 O O . GLY B 1 174 ? 31.628 8.541 67.465 1.00 23.37 226 GLY B O 1
ATOM 3429 N N . TYR B 1 175 ? 31.675 6.488 66.586 1.00 14.78 227 TYR B N 1
ATOM 3430 C CA . TYR B 1 175 ? 32.658 5.998 67.536 1.00 14.49 227 TYR B CA 1
ATOM 3431 C C . TYR B 1 175 ? 33.948 6.720 67.373 1.00 17.13 227 TYR B C 1
ATOM 3432 O O . TYR B 1 175 ? 34.546 7.150 68.339 1.00 22.47 227 TYR B O 1
ATOM 3441 N N . ARG B 1 176 ? 34.376 6.895 66.141 1.00 14.95 228 ARG B N 1
ATOM 3442 C CA . ARG B 1 176 ? 35.624 7.635 65.891 1.00 15.13 228 ARG B CA 1
ATOM 3443 C C . ARG B 1 176 ? 35.428 9.162 66.220 1.00 18.39 228 ARG B C 1
ATOM 3444 O O . ARG B 1 176 ? 36.308 9.838 66.758 1.00 16.05 228 ARG B O 1
ATOM 3452 N N . ALA B 1 177 ? 34.267 9.700 65.869 1.00 12.71 229 ALA B N 1
ATOM 3453 C CA . ALA B 1 177 ? 33.988 11.118 66.106 1.00 8.28 229 ALA B CA 1
ATOM 3454 C C . ALA B 1 177 ? 33.997 11.506 67.633 1.00 18.83 229 ALA B C 1
ATOM 3455 O O . ALA B 1 177 ? 34.643 12.496 68.034 1.00 19.92 229 ALA B O 1
ATOM 3457 N N . MET B 1 178 ? 33.292 10.732 68.458 1.00 2.93 230 MET B N 1
ATOM 3458 C CA . MET B 1 178 ? 33.230 11.032 69.871 1.00 7.04 230 MET B CA 1
ATOM 3459 C C . MET B 1 178 ? 34.548 10.913 70.544 1.00 13.89 230 MET B C 1
ATOM 3460 O O . MET B 1 178 ? 34.909 11.670 71.423 1.00 19.07 230 MET B O 1
ATOM 3465 N N . GLN B 1 179 ? 35.274 9.920 70.157 1.00 7.03 231 GLN B N 1
ATOM 3466 C CA . GLN B 1 179 ? 36.553 9.745 70.757 1.00 10.67 231 GLN B CA 1
ATOM 3467 C C . GLN B 1 179 ? 37.447 10.940 70.412 1.00 16.60 231 GLN B C 1
ATOM 3468 O O . GLN B 1 179 ? 38.260 11.392 71.183 1.00 20.79 231 GLN B O 1
ATOM 3474 N N . GLN B 1 180 ? 37.305 11.467 69.227 1.00 15.42 232 GLN B N 1
ATOM 3475 C CA . GLN B 1 180 ? 38.128 12.603 68.823 1.00 15.65 232 GLN B CA 1
ATOM 3476 C C . GLN B 1 180 ? 37.812 13.848 69.654 1.00 15.33 232 GLN B C 1
ATOM 3477 O O . GLN B 1 180 ? 38.683 14.605 70.027 1.00 12.84 232 GLN B O 1
ATOM 3483 N N . ILE B 1 181 ? 36.525 14.040 69.919 1.00 3.62 233 ILE B N 1
ATOM 3484 C CA . ILE B 1 181 ? 36.083 15.157 70.635 1.00 1.00 233 ILE B CA 1
ATOM 3485 C C . ILE B 1 181 ? 36.414 15.051 72.086 1.00 9.89 233 ILE B C 1
ATOM 3486 O O . ILE B 1 181 ? 36.870 15.979 72.702 1.00 9.53 233 ILE B O 1
ATOM 3491 N N . LEU B 1 182 ? 36.128 13.904 72.654 1.00 11.64 234 LEU B N 1
ATOM 3492 C CA . LEU B 1 182 ? 36.362 13.691 74.087 1.00 10.42 234 LEU B CA 1
ATOM 3493 C C . LEU B 1 182 ? 37.820 13.671 74.416 1.00 19.62 234 LEU B C 1
ATOM 3494 O O . LEU B 1 182 ? 38.206 13.892 75.542 1.00 30.16 234 LEU B O 1
ATOM 3499 N N . SER B 1 183 ? 38.618 13.364 73.430 1.00 13.93 235 SER B N 1
ATOM 3500 C CA . SER B 1 183 ? 40.045 13.245 73.602 1.00 18.56 235 SER B CA 1
ATOM 3501 C C . SER B 1 183 ? 40.808 14.540 73.328 1.00 33.81 235 SER B C 1
ATOM 3502 O O . SER B 1 183 ? 41.663 14.633 72.462 1.00 38.66 235 SER B O 1
ATOM 3505 N N . GLN B 1 184 ? 40.472 15.546 74.105 1.00 33.03 236 GLN B N 1
ATOM 3506 C CA . GLN B 1 184 ? 41.089 16.836 73.994 1.00 27.79 236 GLN B CA 1
ATOM 3507 C C . GLN B 1 184 ? 41.048 17.379 75.385 1.00 28.39 236 GLN B C 1
ATOM 3508 O O . GLN B 1 184 ? 40.116 17.104 76.156 1.00 19.75 236 GLN B O 1
ATOM 3514 N N . PRO B 1 185 ? 42.096 18.151 75.655 1.00 31.31 237 PRO B N 1
ATOM 3515 C CA . PRO B 1 185 ? 42.340 18.847 76.915 1.00 31.36 237 PRO B CA 1
ATOM 3516 C C . PRO B 1 185 ? 41.030 19.436 77.378 1.00 42.14 237 PRO B C 1
ATOM 3517 O O . PRO B 1 185 ? 40.577 19.242 78.519 1.00 49.44 237 PRO B O 1
ATOM 3521 N N . HIS B 1 186 ? 40.389 20.152 76.479 1.00 36.49 238 HIS B N 1
ATOM 3522 C CA . HIS B 1 186 ? 39.152 20.732 76.862 1.00 35.20 238 HIS B CA 1
ATOM 3523 C C . HIS B 1 186 ? 38.060 20.031 76.115 1.00 19.02 238 HIS B C 1
ATOM 3524 O O . HIS B 1 186 ? 38.139 19.820 74.963 1.00 17.49 238 HIS B O 1
ATOM 3531 N N . ARG B 1 187 ? 37.028 19.639 76.799 1.00 11.48 239 ARG B N 1
ATOM 3532 C CA . ARG B 1 187 ? 35.997 18.973 76.103 1.00 10.33 239 ARG B CA 1
ATOM 3533 C C . ARG B 1 187 ? 34.635 19.496 76.507 1.00 10.31 239 ARG B C 1
ATOM 3534 O O . ARG B 1 187 ? 34.506 20.190 77.506 1.00 16.31 239 ARG B O 1
ATOM 3542 N N . PRO B 1 188 ? 33.613 19.208 75.701 1.00 7.61 240 PRO B N 1
ATOM 3543 C CA . PRO B 1 188 ? 32.307 19.733 76.033 1.00 8.36 240 PRO B CA 1
ATOM 3544 C C . PRO B 1 188 ? 31.660 18.817 77.068 1.00 15.38 240 PRO B C 1
ATOM 3545 O O . PRO B 1 188 ? 32.222 17.771 77.414 1.00 13.72 240 PRO B O 1
ATOM 3549 N N . THR B 1 189 ? 30.489 19.224 77.541 1.00 6.63 241 THR B N 1
ATOM 3550 C CA . THR B 1 189 ? 29.766 18.453 78.514 1.00 3.48 241 THR B CA 1
ATOM 3551 C C . THR B 1 189 ? 28.558 17.839 77.870 1.00 7.22 241 THR B C 1
ATOM 3552 O O . THR B 1 189 ? 27.829 17.020 78.439 1.00 9.68 241 THR B O 1
ATOM 3556 N N . ALA B 1 190 ? 28.324 18.243 76.646 1.00 7.17 242 ALA B N 1
ATOM 3557 C CA . ALA B 1 190 ? 27.187 17.722 75.906 1.00 7.79 242 ALA B CA 1
ATOM 3558 C C . ALA B 1 190 ? 27.553 17.627 74.408 1.00 13.59 242 ALA B C 1
ATOM 3559 O O . ALA B 1 190 ? 28.289 18.459 73.835 1.00 12.28 242 ALA B O 1
ATOM 3561 N N . VAL B 1 191 ? 27.016 16.604 73.773 1.00 9.57 243 VAL B N 1
ATOM 3562 C CA . VAL B 1 191 ? 27.267 16.408 72.382 1.00 4.12 243 VAL B CA 1
ATOM 3563 C C . VAL B 1 191 ? 26.018 16.154 71.612 1.00 10.52 243 VAL B C 1
ATOM 3564 O O . VAL B 1 191 ? 25.162 15.314 71.969 1.00 7.56 243 VAL B O 1
ATOM 3568 N N . PHE B 1 192 ? 25.908 16.869 70.510 1.00 13.65 244 PHE B N 1
ATOM 3569 C CA . PHE B 1 192 ? 24.732 16.674 69.665 1.00 13.21 244 PHE B CA 1
ATOM 3570 C C . PHE B 1 192 ? 25.122 15.728 68.535 1.00 7.78 244 PHE B C 1
ATOM 3571 O O . PHE B 1 192 ? 26.017 16.047 67.728 1.00 3.05 244 PHE B O 1
ATOM 3579 N N . CYS B 1 193 ? 24.436 14.572 68.492 1.00 6.28 245 CYS B N 1
ATOM 3580 C CA . CYS B 1 193 ? 24.721 13.533 67.501 1.00 7.14 245 CYS B CA 1
ATOM 3581 C C . CYS B 1 193 ? 23.723 13.510 66.401 1.00 7.44 245 CYS B C 1
ATOM 3582 O O . CYS B 1 193 ? 22.547 13.257 66.611 1.00 3.91 245 CYS B O 1
ATOM 3585 N N . GLY B 1 194 ? 24.175 13.835 65.190 1.00 15.42 246 GLY B N 1
ATOM 3586 C CA . GLY B 1 194 ? 23.242 13.896 64.040 1.00 15.82 246 GLY B CA 1
ATOM 3587 C C . GLY B 1 194 ? 22.645 12.605 63.445 1.00 23.17 246 GLY B C 1
ATOM 3588 O O . GLY B 1 194 ? 22.393 12.579 62.222 1.00 23.55 246 GLY B O 1
ATOM 3589 N N . GLY B 1 195 ? 22.422 11.564 64.280 1.00 14.08 247 GLY B N 1
ATOM 3590 C CA . GLY B 1 195 ? 21.871 10.281 63.826 1.00 11.63 247 GLY B CA 1
ATOM 3591 C C . GLY B 1 195 ? 21.868 9.286 64.998 1.00 9.12 247 GLY B C 1
ATOM 3592 O O . GLY B 1 195 ? 22.882 9.105 65.667 1.00 5.63 247 GLY B O 1
ATOM 3593 N N . ASP B 1 196 ? 20.731 8.658 65.269 1.00 1.00 248 ASP B N 1
ATOM 3594 C CA . ASP B 1 196 ? 20.697 7.737 66.396 1.00 1.83 248 ASP B CA 1
ATOM 3595 C C . ASP B 1 196 ? 21.714 6.632 66.240 1.00 14.85 248 ASP B C 1
ATOM 3596 O O . ASP B 1 196 ? 22.354 6.249 67.214 1.00 17.16 248 ASP B O 1
ATOM 3601 N N . ILE B 1 197 ? 21.875 6.109 65.020 1.00 11.09 249 ILE B N 1
ATOM 3602 C CA . ILE B 1 197 ? 22.822 4.999 64.793 1.00 10.84 249 ILE B CA 1
ATOM 3603 C C . ILE B 1 197 ? 24.227 5.356 65.027 1.00 6.47 249 ILE B C 1
ATOM 3604 O O . ILE B 1 197 ? 25.048 4.602 65.486 1.00 13.90 249 ILE B O 1
ATOM 3609 N N . MET B 1 198 ? 24.505 6.557 64.675 1.00 3.91 250 MET B N 1
ATOM 3610 C CA . MET B 1 198 ? 25.809 7.097 64.831 1.00 6.77 250 MET B CA 1
ATOM 3611 C C . MET B 1 198 ? 25.964 7.326 66.314 1.00 3.16 250 MET B C 1
ATOM 3612 O O . MET B 1 198 ? 27.027 7.143 66.823 1.00 10.75 250 MET B O 1
ATOM 3617 N N . ALA B 1 199 ? 24.907 7.757 66.990 1.00 1.00 251 ALA B N 1
ATOM 3618 C CA . ALA B 1 199 ? 24.987 8.007 68.466 1.00 6.63 251 ALA B CA 1
ATOM 3619 C C . ALA B 1 199 ? 25.293 6.680 69.274 1.00 17.11 251 ALA B C 1
ATOM 3620 O O . ALA B 1 199 ? 25.897 6.713 70.331 1.00 8.73 251 ALA B O 1
ATOM 3622 N N . MET B 1 200 ? 24.888 5.529 68.733 1.00 13.37 252 MET B N 1
ATOM 3623 C CA . MET B 1 200 ? 25.153 4.250 69.392 1.00 11.69 252 MET B CA 1
ATOM 3624 C C . MET B 1 200 ? 26.663 4.047 69.404 1.00 9.39 252 MET B C 1
ATOM 3625 O O . MET B 1 200 ? 27.222 3.608 70.392 1.00 14.11 252 MET B O 1
ATOM 3630 N N . GLY B 1 201 ? 27.339 4.367 68.303 1.00 1.00 253 GLY B N 1
ATOM 3631 C CA . GLY B 1 201 ? 28.781 4.222 68.275 1.00 1.00 253 GLY B CA 1
ATOM 3632 C C . GLY B 1 201 ? 29.451 5.280 69.217 1.00 11.89 253 GLY B C 1
ATOM 3633 O O . GLY B 1 201 ? 30.592 5.080 69.671 1.00 2.38 253 GLY B O 1
ATOM 3634 N N . ALA B 1 202 ? 28.758 6.405 69.491 1.00 10.47 254 ALA B N 1
ATOM 3635 C CA . ALA B 1 202 ? 29.338 7.478 70.370 1.00 4.87 254 ALA B CA 1
ATOM 3636 C C . ALA B 1 202 ? 29.232 7.063 71.846 1.00 7.27 254 ALA B C 1
ATOM 3637 O O . ALA B 1 202 ? 30.121 7.292 72.613 1.00 10.15 254 ALA B O 1
ATOM 3639 N N . LEU B 1 203 ? 28.126 6.459 72.222 1.00 1.44 255 LEU B N 1
ATOM 3640 C CA . LEU B 1 203 ? 27.917 5.989 73.603 1.00 4.83 255 LEU B CA 1
ATOM 3641 C C . LEU B 1 203 ? 29.016 4.908 73.904 1.00 10.42 255 LEU B C 1
ATOM 3642 O O . LEU B 1 203 ? 29.632 4.835 74.960 1.00 12.16 255 LEU B O 1
ATOM 3647 N N . CYS B 1 204 ? 29.273 4.051 72.930 1.00 8.79 256 CYS B N 1
ATOM 3648 C CA . CYS B 1 204 ? 30.272 3.024 73.094 1.00 7.01 256 CYS B CA 1
ATOM 3649 C C . CYS B 1 204 ? 31.633 3.613 73.367 1.00 14.78 256 CYS B C 1
ATOM 3650 O O . CYS B 1 204 ? 32.273 3.307 74.363 1.00 18.49 256 CYS B O 1
ATOM 3653 N N . ALA B 1 205 ? 32.096 4.493 72.479 1.00 13.68 257 ALA B N 1
ATOM 3654 C CA . ALA B 1 205 ? 33.422 5.115 72.686 1.00 9.09 257 ALA B CA 1
ATOM 3655 C C . ALA B 1 205 ? 33.579 5.777 74.068 1.00 13.05 257 ALA B C 1
ATOM 3656 O O . ALA B 1 205 ? 34.620 5.583 74.700 1.00 10.04 257 ALA B O 1
ATOM 3658 N N . ALA B 1 206 ? 32.560 6.570 74.498 1.00 8.92 258 ALA B N 1
ATOM 3659 C CA . ALA B 1 206 ? 32.614 7.249 75.792 1.00 12.77 258 ALA B CA 1
ATOM 3660 C C . ALA B 1 206 ? 32.898 6.131 76.801 1.00 20.72 258 ALA B C 1
ATOM 3661 O O . ALA B 1 206 ? 33.951 6.137 77.443 1.00 18.68 258 ALA B O 1
ATOM 3663 N N . ASP B 1 207 ? 32.017 5.133 76.851 1.00 18.79 259 ASP B N 1
ATOM 3664 C CA . ASP B 1 207 ? 32.210 3.993 77.772 1.00 11.42 259 ASP B CA 1
ATOM 3665 C C . ASP B 1 207 ? 33.570 3.379 77.692 1.00 15.51 259 ASP B C 1
ATOM 3666 O O . ASP B 1 207 ? 34.225 3.164 78.681 1.00 11.60 259 ASP B O 1
ATOM 3671 N N . GLU B 1 208 ? 34.011 3.055 76.486 1.00 9.81 260 GLU B N 1
ATOM 3672 C CA . GLU B 1 208 ? 35.320 2.466 76.396 1.0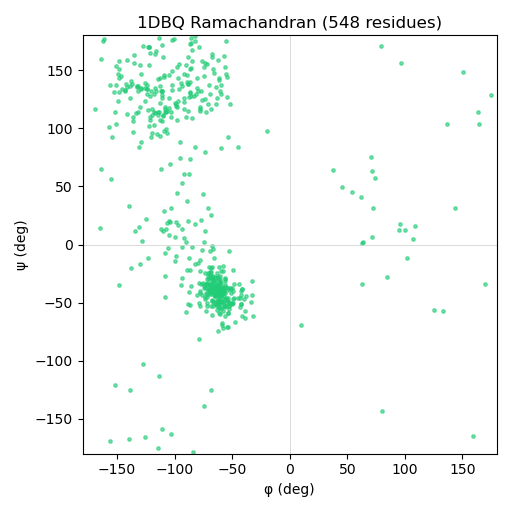0 8.34 260 GLU B CA 1
ATOM 3673 C C . GLU B 1 208 ? 36.417 3.429 76.901 1.00 20.85 260 GLU B C 1
ATOM 3674 O O . GLU B 1 208 ? 37.455 2.934 77.407 1.00 17.97 260 GLU B O 1
ATOM 3680 N N . MET B 1 209 ? 36.210 4.769 76.774 1.00 17.22 261 MET B N 1
ATOM 3681 C CA . MET B 1 209 ? 37.227 5.738 77.250 1.00 20.04 261 MET B CA 1
ATOM 3682 C C . MET B 1 209 ? 37.139 5.863 78.776 1.00 23.62 261 MET B C 1
ATOM 3683 O O . MET B 1 209 ? 38.027 6.420 79.409 1.00 27.46 261 MET B O 1
ATOM 3688 N N . GLY B 1 210 ? 36.059 5.355 79.363 1.00 18.31 262 GLY B N 1
ATOM 3689 C CA . GLY B 1 210 ? 35.880 5.429 80.817 1.00 21.60 262 GLY B CA 1
ATOM 3690 C C . GLY B 1 210 ? 34.926 6.571 81.237 1.00 34.50 262 GLY B C 1
ATOM 3691 O O . GLY B 1 210 ? 34.847 6.909 82.420 1.00 38.26 262 GLY B O 1
ATOM 3692 N N . LEU B 1 211 ? 34.216 7.151 80.262 1.00 33.02 263 LEU B N 1
ATOM 3693 C CA . LEU B 1 211 ? 33.270 8.236 80.515 1.00 34.67 263 LEU B CA 1
ATOM 3694 C C . LEU B 1 211 ? 31.826 7.812 80.777 1.00 43.00 263 LEU B C 1
ATOM 3695 O O . LEU B 1 211 ? 31.203 7.089 80.015 1.00 49.97 263 LEU B O 1
ATOM 3700 N N . ARG B 1 212 ? 31.322 8.291 81.898 1.00 35.08 264 ARG B N 1
ATOM 3701 C CA . ARG B 1 212 ? 29.987 8.034 82.366 1.00 34.34 264 ARG B CA 1
ATOM 3702 C C . ARG B 1 212 ? 28.989 8.881 81.621 1.00 31.85 264 ARG B C 1
ATOM 3703 O O . ARG B 1 212 ? 29.015 10.108 81.693 1.00 37.50 264 ARG B O 1
ATOM 3711 N N . VAL B 1 213 ? 28.083 8.249 80.911 1.00 17.00 265 VAL B N 1
ATOM 3712 C CA . VAL B 1 213 ? 27.082 9.027 80.226 1.00 14.47 265 VAL B CA 1
ATOM 3713 C C . VAL B 1 213 ? 25.756 8.696 80.973 1.00 13.63 265 VAL B C 1
ATOM 3714 O O . VAL B 1 213 ? 25.482 7.509 81.212 1.00 12.23 265 VAL B O 1
ATOM 3718 N N . PRO B 1 214 ? 24.929 9.691 81.352 1.00 7.26 266 PRO B N 1
ATOM 3719 C CA . PRO B 1 214 ? 25.149 11.126 81.090 1.00 8.52 266 PRO B CA 1
ATOM 3720 C C . PRO B 1 214 ? 26.004 11.924 82.034 1.00 18.74 266 PRO B C 1
ATOM 3721 O O . PRO B 1 214 ? 26.206 13.111 81.798 1.00 25.79 266 PRO B O 1
ATOM 3725 N N . GLN B 1 215 ? 26.475 11.286 83.091 1.00 17.76 267 GLN B N 1
ATOM 3726 C CA . GLN B 1 215 ? 27.291 11.878 84.150 1.00 16.79 267 GLN B CA 1
ATOM 3727 C C . GLN B 1 215 ? 28.503 12.703 83.809 1.00 20.84 267 GLN B C 1
ATOM 3728 O O . GLN B 1 215 ? 28.799 13.710 84.483 1.00 26.13 267 GLN B O 1
ATOM 3734 N N . ASP B 1 216 ? 29.248 12.270 82.818 1.00 3.35 268 ASP B N 1
ATOM 3735 C CA . ASP B 1 216 ? 30.440 12.971 82.453 1.00 4.22 268 ASP B CA 1
ATOM 3736 C C . ASP B 1 216 ? 30.232 13.663 81.150 1.00 14.26 268 ASP B C 1
ATOM 3737 O O . ASP B 1 216 ? 30.859 14.646 80.898 1.00 20.03 268 ASP B O 1
ATOM 3742 N N . VAL B 1 217 ? 29.349 13.119 80.338 1.00 12.53 269 VAL B N 1
ATOM 3743 C CA . VAL B 1 217 ? 29.006 13.696 79.034 1.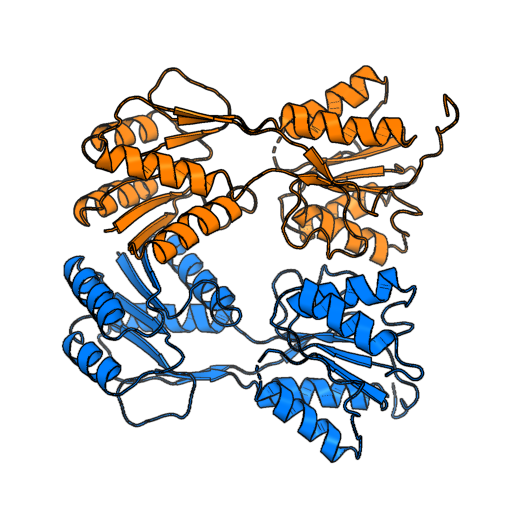00 10.80 269 VAL B CA 1
ATOM 3744 C C . VAL B 1 217 ? 27.536 13.376 78.754 1.00 12.93 269 VAL B C 1
ATOM 3745 O O . VAL B 1 217 ? 27.090 12.238 78.914 1.00 9.71 269 VAL B O 1
ATOM 3749 N N . SER B 1 218 ? 26.790 14.413 78.362 1.00 11.11 270 SER B N 1
ATOM 3750 C CA . SER B 1 218 ? 25.366 14.298 78.022 1.00 6.91 270 SER B CA 1
ATOM 3751 C C . SER B 1 218 ? 25.289 14.033 76.471 1.00 10.18 270 SER B C 1
ATOM 3752 O O . SER B 1 218 ? 26.092 14.541 75.668 1.00 2.40 270 SER B O 1
ATOM 3755 N N . LEU B 1 219 ? 24.308 13.275 76.032 1.00 10.75 271 LEU B N 1
ATOM 3756 C CA . LEU B 1 219 ? 24.229 13.017 74.608 1.00 10.75 271 LEU B CA 1
ATOM 3757 C C . LEU B 1 219 ? 22.810 13.017 74.105 1.00 12.12 271 LEU B C 1
ATOM 3758 O O . LEU B 1 219 ? 21.937 12.421 74.734 1.00 10.62 271 LEU B O 1
ATOM 3763 N N . ILE B 1 220 ? 22.576 13.666 72.959 1.00 6.01 272 ILE B N 1
ATOM 3764 C CA . ILE B 1 220 ? 21.212 13.676 72.379 1.00 4.63 272 ILE B CA 1
ATOM 3765 C C . ILE B 1 220 ? 21.471 13.322 70.936 1.00 9.06 272 ILE B C 1
ATOM 3766 O O . ILE B 1 220 ? 22.456 13.811 70.332 1.00 9.90 272 ILE B O 1
ATOM 3771 N N . GLY B 1 221 ? 20.638 12.444 70.392 1.00 6.67 273 GLY B N 1
ATOM 3772 C CA . GLY B 1 221 ? 20.816 11.996 68.996 1.00 4.43 273 GLY B CA 1
ATOM 3773 C C . GLY B 1 221 ? 19.675 12.540 68.079 1.00 16.70 273 GLY B C 1
ATOM 3774 O O . GLY B 1 221 ? 19.006 13.520 68.363 1.00 20.80 273 GLY B O 1
ATOM 3775 N N . TYR B 1 222 ? 19.426 11.931 66.956 1.00 8.08 274 TYR B N 1
ATOM 3776 C CA . TYR B 1 222 ? 18.339 12.462 66.142 1.00 5.23 274 TYR B CA 1
ATOM 3777 C C . TYR B 1 222 ? 17.814 11.269 65.409 1.00 5.25 274 TYR B C 1
ATOM 3778 O O . TYR B 1 222 ? 18.624 10.480 64.948 1.00 8.48 274 TYR B O 1
ATOM 3787 N N . ASP B 1 223 ? 16.495 11.161 65.329 1.00 3.50 275 ASP B N 1
ATOM 3788 C CA . ASP B 1 223 ? 15.731 10.091 64.623 1.00 7.97 275 ASP B CA 1
ATOM 3789 C C . ASP B 1 223 ? 14.611 9.471 65.342 1.00 11.49 275 ASP B C 1
ATOM 3790 O O . ASP B 1 223 ? 13.468 9.470 64.888 1.00 13.06 275 ASP B O 1
ATOM 3795 N N . ASN B 1 224 ? 15.000 8.947 66.489 1.00 9.26 276 ASN B N 1
ATOM 3796 C CA . ASN B 1 224 ? 14.243 8.194 67.414 1.00 5.23 276 ASN B CA 1
ATOM 3797 C C . ASN B 1 224 ? 14.069 6.836 66.635 1.00 14.26 276 ASN B C 1
ATOM 3798 O O . ASN B 1 224 ? 12.944 6.469 66.274 1.00 10.11 276 ASN B O 1
ATOM 3803 N N . VAL B 1 225 ? 15.185 6.131 66.358 1.00 5.96 277 VAL B N 1
ATOM 3804 C CA . VAL B 1 225 ? 15.114 4.859 65.678 1.00 3.31 277 VAL B CA 1
ATOM 3805 C C . VAL B 1 225 ? 14.429 3.902 66.665 1.00 25.19 277 VAL B C 1
ATOM 3806 O O . VAL B 1 225 ? 14.350 4.215 67.874 1.00 30.00 277 VAL B O 1
ATOM 3810 N N . ARG B 1 226 ? 13.904 2.775 66.170 1.00 25.02 278 ARG B N 1
ATOM 3811 C CA . ARG B 1 226 ? 13.199 1.832 67.056 1.00 26.18 278 ARG B CA 1
ATOM 3812 C C . ARG B 1 226 ? 13.924 1.331 68.301 1.00 21.17 278 ARG B C 1
ATOM 3813 O O . ARG B 1 226 ? 13.343 1.205 69.395 1.00 20.90 278 ARG B O 1
ATOM 3821 N N . ASN B 1 227 ? 15.200 1.078 68.148 1.00 17.53 279 ASN B N 1
ATOM 3822 C CA . ASN B 1 227 ? 15.986 0.586 69.247 1.00 15.76 279 ASN B CA 1
ATOM 3823 C C . ASN B 1 227 ? 16.498 1.610 70.200 1.00 19.64 279 ASN B C 1
ATOM 3824 O O . ASN B 1 227 ? 16.907 1.214 71.283 1.00 16.62 279 ASN B O 1
ATOM 3829 N N . ALA B 1 228 ? 16.495 2.893 69.783 1.00 13.42 280 ALA B N 1
ATOM 3830 C CA . ALA B 1 228 ? 17.002 4.055 70.566 1.00 5.04 280 ALA B CA 1
ATOM 3831 C C . ALA B 1 228 ? 16.590 3.989 72.056 1.00 6.56 280 ALA B C 1
ATOM 3832 O O . ALA B 1 228 ? 17.342 4.267 72.971 1.00 5.79 280 ALA B O 1
ATOM 3834 N N . ARG B 1 229 ? 15.387 3.574 72.333 1.00 6.24 281 ARG B N 1
ATOM 3835 C CA . ARG B 1 229 ? 14.993 3.510 73.723 1.00 2.51 281 ARG B CA 1
ATOM 3836 C C . ARG B 1 229 ? 15.715 2.398 74.440 1.00 15.68 281 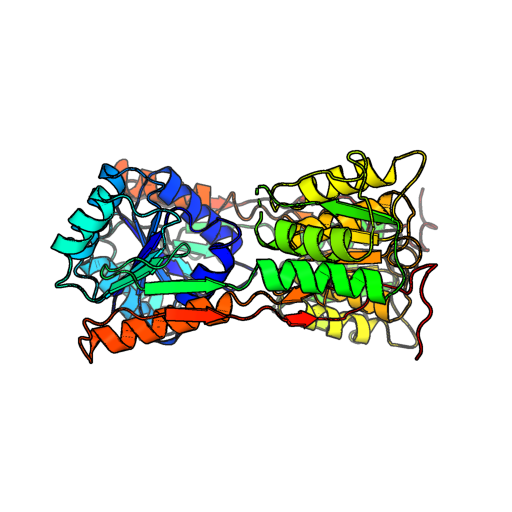ARG B C 1
ATOM 3837 O O . ARG B 1 229 ? 15.778 2.376 75.650 1.00 17.06 281 ARG B O 1
ATOM 3845 N N . TYR B 1 230 ? 16.236 1.455 73.661 1.00 11.78 282 TYR B N 1
ATOM 3846 C CA . TYR B 1 230 ? 16.914 0.277 74.152 1.00 4.17 282 TYR B CA 1
ATOM 3847 C C . TYR B 1 230 ? 18.382 0.423 74.172 1.00 7.66 282 TYR B C 1
ATOM 3848 O O . TYR B 1 230 ? 19.147 -0.533 74.325 1.00 12.04 282 TYR B O 1
ATOM 3857 N N . PHE B 1 231 ? 18.815 1.668 74.077 1.00 5.73 283 PHE B N 1
ATOM 3858 C CA . PHE B 1 231 ? 20.244 1.934 74.163 1.00 7.14 283 PHE B CA 1
ATOM 3859 C C . PHE B 1 231 ? 20.564 2.033 75.648 1.00 1.00 283 PHE B C 1
ATOM 3860 O O . PHE B 1 231 ? 19.712 2.124 76.457 1.00 3.34 283 PHE B O 1
ATOM 3868 N N . THR B 1 232 ? 21.825 2.022 75.974 1.00 2.82 284 THR B N 1
ATOM 3869 C CA . THR B 1 232 ? 22.251 2.120 77.368 1.00 8.71 284 THR B CA 1
ATOM 3870 C C . THR B 1 232 ? 23.153 3.355 77.369 1.00 16.98 284 THR B C 1
ATOM 3871 O O . THR B 1 232 ? 24.300 3.280 76.894 1.00 18.70 284 THR B O 1
ATOM 3875 N N . PRO B 1 233 ? 22.642 4.493 77.850 1.00 6.84 285 PRO B N 1
ATOM 3876 C CA . PRO B 1 233 ? 21.314 4.586 78.422 1.00 3.93 285 PRO B CA 1
ATOM 3877 C C . PRO B 1 233 ? 20.306 4.801 77.420 1.00 12.35 285 PRO B C 1
ATOM 3878 O O . PRO B 1 233 ? 20.637 4.959 76.255 1.00 25.45 285 PRO B O 1
ATOM 3882 N N . ALA B 1 234 ? 19.064 4.844 77.857 1.00 5.89 286 ALA B N 1
ATOM 3883 C CA . ALA B 1 234 ? 17.972 5.067 76.921 1.00 7.66 286 ALA B CA 1
ATOM 3884 C C . ALA B 1 234 ? 18.240 6.440 76.382 1.00 16.58 286 ALA B C 1
ATOM 3885 O O . ALA B 1 234 ? 18.423 7.388 77.124 1.00 18.72 286 ALA B O 1
ATOM 3887 N N . LEU B 1 235 ? 18.291 6.494 75.069 1.00 17.35 287 LEU B N 1
ATOM 3888 C CA . LEU B 1 235 ? 18.588 7.711 74.325 1.00 15.92 287 LEU B CA 1
ATOM 3889 C C . LEU B 1 235 ? 17.582 8.829 74.121 1.00 15.25 287 LEU B C 1
ATOM 3890 O O . LEU B 1 235 ? 16.501 8.615 73.600 1.00 19.42 287 LEU B O 1
ATOM 3895 N N . THR B 1 236 ? 17.990 10.022 74.526 1.00 9.27 288 THR B N 1
ATOM 3896 C CA . THR B 1 236 ? 17.187 11.276 74.372 1.00 9.98 288 THR B CA 1
ATOM 3897 C C . THR B 1 236 ? 17.476 11.691 72.881 1.00 5.41 288 THR B C 1
ATOM 3898 O O . THR B 1 236 ? 18.614 11.724 72.418 1.00 1.00 288 THR B O 1
ATOM 3902 N N . THR B 1 237 ? 16.429 11.958 72.129 1.00 6.11 289 THR B N 1
ATOM 3903 C CA . THR B 1 237 ? 16.608 12.261 70.716 1.00 1.99 289 THR B CA 1
ATOM 3904 C C . THR B 1 237 ? 15.394 12.956 70.124 1.00 10.95 289 THR B C 1
ATOM 3905 O O . THR B 1 237 ? 14.372 13.132 70.778 1.00 14.84 289 THR B O 1
ATOM 3909 N N . ILE B 1 238 ? 15.524 13.358 68.865 1.00 13.14 290 ILE B N 1
ATOM 3910 C CA . ILE B 1 238 ? 14.469 14.023 68.125 1.00 7.25 290 ILE B CA 1
ATOM 3911 C C . ILE B 1 238 ? 13.817 12.966 67.277 1.00 12.58 290 ILE B C 1
ATOM 3912 O O . ILE B 1 238 ? 14.451 12.308 66.401 1.00 11.37 290 ILE B O 1
ATOM 3917 N N . HIS B 1 239 ? 12.536 12.792 67.539 1.00 8.14 291 HIS B N 1
ATOM 3918 C CA . HIS B 1 239 ? 11.770 11.834 66.821 1.00 15.68 291 HIS B CA 1
ATOM 3919 C C . HIS B 1 239 ? 11.382 12.340 65.443 1.00 26.43 291 HIS B C 1
ATOM 3920 O O . HIS B 1 239 ? 10.654 13.325 65.295 1.00 28.76 291 HIS B O 1
ATOM 3927 N N . GLN B 1 240 ? 11.876 11.654 64.444 1.00 24.75 292 GLN B N 1
ATOM 3928 C CA . GLN B 1 240 ? 11.583 12.015 63.079 1.00 29.04 292 GLN B CA 1
ATOM 3929 C C . GLN B 1 240 ? 10.737 10.888 62.496 1.00 35.79 292 GLN B C 1
ATOM 3930 O O . GLN B 1 240 ? 11.237 9.802 62.233 1.00 29.69 292 GLN B O 1
ATOM 3936 N N . PRO B 1 241 ? 9.449 11.165 62.306 1.00 39.10 293 PRO B N 1
ATOM 3937 C CA . PRO B 1 241 ? 8.496 10.190 61.729 1.00 38.99 293 PRO B CA 1
ATOM 3938 C C . PRO B 1 241 ? 8.990 9.633 60.381 1.00 36.69 293 PRO B C 1
ATOM 3939 O O . PRO B 1 241 ? 8.733 10.215 59.354 1.00 33.47 293 PRO B O 1
ATOM 3943 N N . LYS B 1 242 ? 9.700 8.521 60.366 1.00 40.29 294 LYS B N 1
ATOM 3944 C CA . LYS B 1 242 ? 10.175 8.013 59.075 1.00 42.13 294 LYS B CA 1
ATOM 3945 C C . LYS B 1 242 ? 9.153 7.102 58.418 1.00 54.91 294 LYS B C 1
ATOM 3946 O O . LYS B 1 242 ? 8.791 7.280 57.250 1.00 50.90 294 LYS B O 1
ATOM 3952 N N . ASP B 1 243 ? 8.702 6.126 59.202 1.00 58.36 295 ASP B N 1
ATOM 3953 C CA . ASP B 1 243 ? 7.728 5.127 58.789 1.00 61.33 295 ASP B CA 1
ATOM 3954 C C . ASP B 1 243 ? 6.326 5.646 59.040 1.00 64.94 295 ASP B C 1
ATOM 3955 O O . ASP B 1 243 ? 5.557 5.064 59.816 1.00 66.49 295 ASP B O 1
ATOM 3960 N N . SER B 1 244 ? 6.023 6.755 58.374 1.00 58.09 296 SER B N 1
ATOM 3961 C CA . SER B 1 244 ? 4.733 7.443 58.438 1.00 55.09 296 SER B CA 1
ATOM 3962 C C . SER B 1 244 ? 4.655 8.031 57.035 1.00 48.43 296 SER B C 1
ATOM 3963 O O . SER B 1 244 ? 3.587 8.132 56.413 1.00 41.89 296 SER B O 1
ATOM 3966 N N . LEU B 1 245 ? 5.856 8.393 56.579 1.00 40.70 297 LEU B N 1
ATOM 3967 C CA . LEU B 1 245 ? 6.152 8.992 55.283 1.00 38.18 297 LEU B CA 1
ATOM 3968 C C . LEU B 1 245 ? 5.939 8.058 54.090 1.00 50.55 297 LEU B C 1
ATOM 3969 O O . LEU B 1 245 ? 5.407 8.457 53.030 1.00 51.68 297 LEU B O 1
ATOM 3974 N N . GLY B 1 246 ? 6.389 6.816 54.266 1.00 48.68 298 GLY B N 1
ATOM 3975 C CA . GLY B 1 246 ? 6.303 5.793 53.232 1.00 47.02 298 GLY B CA 1
ATOM 3976 C C . GLY B 1 246 ? 4.894 5.293 53.124 1.00 49.04 298 GLY B C 1
ATOM 3977 O O . GLY B 1 246 ? 4.463 4.934 52.029 1.00 47.06 298 GLY B O 1
ATOM 3978 N N . GLU B 1 247 ? 4.202 5.264 54.270 1.00 46.09 299 GLU B N 1
ATOM 3979 C CA . GLU B 1 247 ? 2.802 4.803 54.363 1.00 46.20 299 GLU B CA 1
ATOM 3980 C C . GLU B 1 247 ? 1.908 5.872 53.707 1.00 50.17 299 GLU B C 1
ATOM 3981 O O . GLU B 1 247 ? 0.884 5.571 53.073 1.00 52.65 299 GLU B O 1
ATOM 3987 N N . THR B 1 248 ? 2.321 7.124 53.839 1.00 36.81 300 THR B N 1
ATOM 3988 C CA . THR B 1 248 ? 1.579 8.197 53.254 1.00 34.07 300 THR B CA 1
ATOM 3989 C C . THR B 1 248 ? 1.933 8.191 51.777 1.00 37.14 300 THR B C 1
ATOM 3990 O O . THR B 1 248 ? 1.060 8.174 50.917 1.00 40.78 300 THR B O 1
ATOM 3994 N N . ALA B 1 249 ? 3.223 8.216 51.480 1.00 28.55 301 ALA B N 1
ATOM 3995 C CA . ALA B 1 249 ? 3.673 8.202 50.098 1.00 28.59 301 ALA B CA 1
ATOM 3996 C C . ALA B 1 249 ? 3.058 7.011 49.366 1.00 31.71 301 ALA B C 1
ATOM 3997 O O . ALA B 1 249 ? 2.713 7.102 48.198 1.00 32.24 301 ALA B O 1
ATOM 3999 N N . PHE B 1 250 ? 2.950 5.894 50.078 1.00 24.14 302 PHE B N 1
ATOM 4000 C CA . PHE B 1 250 ? 2.402 4.683 49.542 1.00 24.54 302 PHE B CA 1
ATOM 4001 C C . PHE B 1 250 ? 0.904 4.850 49.344 1.00 36.83 302 PHE B C 1
ATOM 4002 O O . PHE B 1 250 ? 0.287 4.167 48.529 1.00 35.88 302 PHE B O 1
ATOM 4010 N N . ASN B 1 251 ? 0.301 5.759 50.093 1.00 39.49 303 ASN B N 1
ATOM 4011 C CA . ASN B 1 251 ? -1.129 5.964 49.911 1.00 39.72 303 ASN B CA 1
ATOM 4012 C C . ASN B 1 251 ? -1.348 6.954 48.777 1.00 44.59 303 ASN B C 1
ATOM 4013 O O . ASN B 1 251 ? -2.284 6.797 48.007 1.00 47.20 303 ASN B O 1
ATOM 4018 N N . MET B 1 252 ? -0.464 7.947 48.659 1.00 35.36 304 MET B N 1
ATOM 4019 C CA . MET B 1 252 ? -0.588 8.896 47.593 1.00 36.89 304 MET B CA 1
ATOM 4020 C C . MET B 1 252 ? -0.466 8.038 46.310 1.00 48.36 304 MET B C 1
ATOM 4021 O O . MET B 1 252 ? -1.177 8.267 45.322 1.00 51.64 304 MET B O 1
ATOM 4026 N N . LEU B 1 253 ? 0.401 7.024 46.333 1.00 45.17 305 LEU B N 1
ATOM 4027 C CA . LEU B 1 253 ? 0.550 6.170 45.150 1.00 43.46 305 LEU B CA 1
ATOM 4028 C C . LEU B 1 253 ? -0.759 5.525 44.830 1.00 48.29 305 LEU B C 1
ATOM 4029 O O . LEU B 1 253 ? -1.219 5.553 43.675 1.00 47.70 305 LEU B O 1
ATOM 4034 N N . LEU B 1 254 ? -1.368 4.938 45.843 1.00 43.92 306 LEU B N 1
ATOM 4035 C CA . LEU B 1 254 ? -2.632 4.291 45.600 1.00 45.96 306 LEU B CA 1
ATOM 4036 C C . LEU B 1 254 ? -3.694 5.173 44.923 1.00 44.02 306 LEU B C 1
ATOM 4037 O O . LEU B 1 254 ? -4.031 4.958 43.752 1.00 31.87 306 LEU B O 1
ATOM 4042 N N . ASP B 1 255 ? -4.208 6.134 45.685 1.00 47.01 307 ASP B N 1
ATOM 4043 C CA . ASP B 1 255 ? -5.234 7.081 45.236 1.00 50.17 307 ASP B CA 1
ATOM 4044 C C . ASP B 1 255 ? -4.874 7.541 43.821 1.00 46.55 307 ASP B C 1
ATOM 4045 O O . ASP B 1 255 ? -5.688 7.565 42.903 1.00 40.00 307 ASP B O 1
ATOM 4050 N N . ARG B 1 256 ? -3.597 7.823 43.654 1.00 42.85 308 ARG B N 1
ATOM 4051 C CA . ARG B 1 256 ? -3.125 8.251 42.379 1.00 43.97 308 ARG B CA 1
ATOM 4052 C C . ARG B 1 256 ? -3.449 7.263 41.267 1.00 58.94 308 ARG B C 1
ATOM 4053 O O . ARG B 1 256 ? -3.930 7.658 40.199 1.00 60.27 308 ARG B O 1
ATOM 4061 N N . ILE B 1 257 ? -3.195 5.981 41.508 1.00 61.15 309 ILE B N 1
ATOM 4062 C CA . ILE B 1 257 ? -3.486 4.997 40.476 1.00 60.55 309 ILE B CA 1
ATOM 4063 C C . ILE B 1 257 ? -4.976 4.781 40.308 1.00 64.28 309 ILE B C 1
ATOM 4064 O O . ILE B 1 257 ? -5.477 4.786 39.181 1.00 65.78 309 ILE B O 1
ATOM 4069 N N . VAL B 1 258 ? -5.686 4.693 41.427 1.00 56.68 310 VAL B N 1
ATOM 4070 C CA . VAL B 1 258 ? -7.124 4.476 41.383 1.00 53.17 310 VAL B CA 1
ATOM 4071 C C . VAL B 1 258 ? -7.953 5.710 41.078 1.00 68.47 310 VAL B C 1
ATOM 4072 O O . VAL B 1 258 ? -8.359 5.955 39.942 1.00 73.25 310 VAL B O 1
ATOM 4076 N N . ASN B 1 259 ? -8.189 6.510 42.096 1.00 67.79 311 ASN B N 1
ATOM 4077 C CA . ASN B 1 259 ? -8.968 7.698 41.949 1.00 67.11 311 ASN B CA 1
ATOM 4078 C C . ASN B 1 259 ? -8.501 8.630 40.825 1.00 74.86 311 ASN B C 1
ATOM 4079 O O . ASN B 1 259 ? -9.154 9.619 40.529 1.00 79.86 311 ASN B O 1
ATOM 4084 N N . LYS B 1 260 ? -7.367 8.287 40.201 1.00 70.17 312 LYS B N 1
ATOM 4085 C CA . LYS B 1 260 ? -6.738 9.038 39.091 1.00 69.22 312 LYS B CA 1
ATOM 4086 C C . LYS B 1 260 ? -6.317 10.457 39.447 1.00 76.48 312 LYS B C 1
ATOM 4087 O O . LYS B 1 260 ? -6.459 11.406 38.663 1.00 76.21 312 LYS B O 1
ATOM 4093 N N . ARG B 1 261 ? -5.769 10.567 40.640 1.00 75.90 313 ARG B N 1
ATOM 4094 C CA . ARG B 1 261 ? -5.305 11.805 41.221 1.00 75.89 313 ARG B CA 1
ATOM 4095 C C . ARG B 1 261 ? -3.998 12.337 40.601 1.00 83.42 313 ARG B C 1
ATOM 4096 O O . ARG B 1 261 ? -2.923 12.196 41.166 1.00 83.31 313 ARG B O 1
ATOM 4104 N N . GLU B 1 262 ? -4.125 12.977 39.446 1.00 84.19 314 GLU B N 1
ATOM 4105 C CA . GLU B 1 262 ? -2.986 13.532 38.728 1.00 84.94 314 GLU B CA 1
ATOM 4106 C C . GLU B 1 262 ? -2.387 14.749 39.454 1.00 89.78 314 GLU B C 1
ATOM 4107 O O . GLU B 1 262 ? -1.186 15.002 39.372 1.00 88.93 314 GLU B O 1
ATOM 4113 N N . GLU B 1 263 ? -3.237 15.479 40.185 1.00 86.63 315 GLU B N 1
ATOM 4114 C CA . GLU B 1 263 ? -2.824 16.677 40.940 1.00 85.69 315 GLU B CA 1
ATOM 4115 C C . GLU B 1 263 ? -1.967 16.303 42.164 1.00 84.73 315 GLU B C 1
ATOM 4116 O O . GLU B 1 263 ? -2.437 15.559 43.028 1.00 84.29 315 GLU B O 1
ATOM 4122 N N . PRO B 1 264 ? -0.724 16.818 42.223 1.00 74.95 316 PRO B N 1
ATOM 4123 C CA . PRO B 1 264 ? 0.223 16.534 43.319 1.00 70.26 316 PRO B CA 1
ATOM 4124 C C . PRO B 1 264 ? -0.208 16.806 44.764 1.00 63.92 316 PRO B C 1
ATOM 4125 O O . PRO B 1 264 ? -1.300 17.332 45.031 1.00 63.20 316 PRO B O 1
ATOM 4129 N N . GLN B 1 265 ? 0.688 16.413 45.685 1.00 50.34 317 GLN B N 1
ATOM 4130 C CA . GLN B 1 265 ? 0.522 16.551 47.125 1.00 43.25 317 GLN B CA 1
ATOM 4131 C C . GLN B 1 265 ? 1.872 16.773 47.838 1.00 46.91 317 GLN B C 1
ATOM 4132 O O . GLN B 1 265 ? 2.937 16.422 47.327 1.00 46.81 317 GLN B O 1
ATOM 4138 N N . SER B 1 266 ? 1.804 17.353 49.041 1.00 47.66 318 SER B N 1
ATOM 4139 C CA . SER B 1 266 ? 2.999 17.642 49.871 1.00 47.00 318 SER B CA 1
ATOM 4140 C C . SER B 1 266 ? 2.905 16.925 51.183 1.00 48.57 318 SER B C 1
ATOM 4141 O O . SER B 1 266 ? 1.882 16.956 51.870 1.00 46.42 318 SER B O 1
ATOM 4144 N N . ILE B 1 267 ? 3.997 16.265 51.519 1.00 46.65 319 ILE B N 1
ATOM 4145 C CA . ILE B 1 267 ? 4.075 15.506 52.758 1.00 47.91 319 ILE B CA 1
ATOM 4146 C C . ILE B 1 267 ? 5.022 16.250 53.666 1.00 45.64 319 ILE B C 1
ATOM 4147 O O . ILE B 1 267 ? 6.235 16.357 53.400 1.00 39.47 319 ILE B O 1
ATOM 4152 N N . GLU B 1 268 ? 4.452 16.806 54.729 1.00 43.79 320 GLU B N 1
ATOM 4153 C CA . GLU B 1 268 ? 5.249 17.558 55.679 1.00 43.65 320 GLU B CA 1
ATOM 4154 C C . GLU B 1 268 ? 5.045 17.006 57.055 1.00 41.76 320 GLU B C 1
ATOM 4155 O O . GLU B 1 268 ? 3.927 16.677 57.423 1.00 41.20 320 GLU B O 1
ATOM 4161 N N . VAL B 1 269 ? 6.131 16.905 57.814 1.00 30.74 321 VAL B N 1
ATOM 4162 C CA . VAL B 1 269 ? 6.030 16.364 59.154 1.00 26.50 321 VAL B CA 1
ATOM 4163 C C . VAL B 1 269 ? 6.674 17.368 60.093 1.00 34.00 321 VAL B C 1
ATOM 4164 O O . VAL B 1 269 ? 7.301 18.330 59.634 1.00 31.97 321 VAL B O 1
ATOM 4168 N N . HIS B 1 270 ? 6.513 17.140 61.401 1.00 36.81 322 HIS B N 1
ATOM 4169 C CA . HIS B 1 270 ? 7.131 17.994 62.421 1.00 39.85 322 HIS B CA 1
ATOM 4170 C C . HIS B 1 270 ? 7.781 17.141 63.438 1.00 34.49 322 HIS B C 1
ATOM 4171 O O . HIS B 1 270 ? 7.228 16.155 63.903 1.00 27.11 322 HIS B O 1
ATOM 4178 N N . PRO B 1 271 ? 8.974 17.584 63.782 1.00 33.63 323 PRO B N 1
ATOM 4179 C CA . PRO B 1 271 ? 9.811 16.944 64.752 1.00 34.53 323 PRO B CA 1
ATOM 4180 C C . PRO B 1 271 ? 9.321 17.108 66.192 1.00 29.95 323 PRO B C 1
ATOM 4181 O O . PRO B 1 271 ? 8.604 18.034 66.542 1.00 27.46 323 PRO B O 1
ATOM 4185 N N . ARG B 1 272 ? 9.726 16.164 67.019 1.00 26.04 324 ARG B N 1
ATOM 4186 C CA . ARG B 1 272 ? 9.387 16.163 68.432 1.00 23.97 324 ARG B CA 1
ATOM 4187 C C . ARG B 1 272 ? 10.528 15.525 69.209 1.00 18.35 324 ARG B C 1
ATOM 4188 O O . ARG B 1 272 ? 11.194 14.565 68.770 1.00 14.22 324 ARG B O 1
ATOM 4196 N N . LEU B 1 273 ? 10.735 16.096 70.372 1.00 14.02 325 LEU B N 1
ATOM 4197 C CA . LEU B 1 273 ? 11.770 15.709 71.305 1.00 16.97 325 LEU B CA 1
ATOM 4198 C C . LEU B 1 273 ? 11.324 14.600 72.201 1.00 20.96 325 LEU B C 1
ATOM 4199 O O . LEU B 1 273 ? 10.255 14.682 72.827 1.00 16.49 325 LEU B O 1
ATOM 4204 N N . ILE B 1 274 ? 12.166 13.584 72.313 1.00 16.51 326 ILE B N 1
ATOM 4205 C CA . ILE B 1 274 ? 11.847 12.473 73.172 1.00 15.94 326 ILE B CA 1
ATOM 4206 C C . ILE B 1 274 ? 12.843 12.484 74.258 1.00 15.10 326 ILE B C 1
ATOM 4207 O O . ILE B 1 274 ? 14.028 12.220 74.038 1.00 9.61 326 ILE B O 1
ATOM 4212 N N . GLU B 1 275 ? 12.350 12.790 75.442 1.00 17.17 327 GLU B N 1
ATOM 4213 C CA . GLU B 1 275 ? 13.184 12.871 76.624 1.00 16.42 327 GLU B CA 1
ATOM 4214 C C . GLU B 1 275 ? 13.391 11.496 77.215 1.00 12.61 327 GLU B C 1
ATOM 4215 O O . GLU B 1 275 ? 12.463 10.752 77.450 1.00 17.69 327 GLU B O 1
ATOM 4221 N N . ARG B 1 276 ? 14.626 11.145 77.440 1.00 3.51 328 ARG B N 1
ATOM 4222 C CA . ARG B 1 276 ? 14.864 9.858 77.985 1.00 7.05 328 ARG B CA 1
ATOM 4223 C C . ARG B 1 276 ? 15.936 9.972 79.009 1.00 8.79 328 ARG B C 1
ATOM 4224 O O . ARG B 1 276 ? 15.846 10.780 79.900 1.00 12.12 328 ARG B O 1
ATOM 4232 N N . ARG B 1 277 ? 16.985 9.198 78.858 1.00 6.77 329 ARG B N 1
ATOM 4233 C CA . ARG B 1 277 ? 18.041 9.248 79.864 1.00 6.31 329 ARG B CA 1
ATOM 4234 C C . ARG B 1 277 ? 19.475 9.531 79.500 1.00 9.17 329 ARG B C 1
ATOM 4235 O O . ARG B 1 277 ? 20.316 9.175 80.266 1.00 14.22 329 ARG B O 1
ATOM 4243 N N . SER B 1 278 ? 19.784 10.151 78.371 1.00 2.38 330 SER B N 1
ATOM 4244 C CA . SER B 1 278 ? 21.153 10.357 78.060 1.00 1.00 330 SER B CA 1
ATOM 4245 C C . SER B 1 278 ? 21.575 11.769 78.271 1.00 2.60 330 SER B C 1
ATOM 4246 O O . SER B 1 278 ? 22.684 12.162 77.904 1.00 4.61 330 SER B O 1
ATOM 4249 N N . VAL B 1 279 ? 20.696 12.546 78.861 1.00 4.06 331 VAL B N 1
ATOM 4250 C CA . VAL B 1 279 ? 21.009 13.958 79.125 1.00 4.79 331 VAL B CA 1
ATOM 4251 C C . VAL B 1 279 ? 20.890 14.391 80.596 1.00 17.17 331 VAL B C 1
ATOM 4252 O O . VAL B 1 279 ? 19.911 14.083 81.323 1.00 15.42 331 VAL B O 1
ATOM 4256 N N . ALA B 1 280 ? 21.910 15.099 81.025 1.00 14.90 332 ALA B N 1
ATOM 4257 C CA . ALA B 1 280 ? 21.962 15.601 82.384 1.00 18.81 332 ALA B CA 1
ATOM 4258 C C . ALA B 1 280 ? 22.071 17.078 82.384 1.00 18.38 332 ALA B C 1
ATOM 4259 O O . ALA B 1 280 ? 22.433 17.685 81.387 1.00 11.81 332 ALA B O 1
ATOM 4261 N N . ASP B 1 281 ? 21.802 17.612 83.567 1.00 22.23 333 ASP B N 1
ATOM 4262 C CA . ASP B 1 281 ? 21.858 19.043 83.871 1.00 22.90 333 ASP B CA 1
ATOM 4263 C C . ASP B 1 281 ? 23.281 19.526 83.654 1.00 18.33 333 ASP B C 1
ATOM 4264 O O . ASP B 1 281 ? 24.240 18.853 83.992 1.00 15.05 333 ASP B O 1
ATOM 4269 N N . GLY B 1 282 ? 23.437 20.715 83.115 1.00 6.46 334 GLY B N 1
ATOM 4270 C CA . GLY B 1 282 ? 24.793 21.145 82.945 1.00 7.37 334 GLY B CA 1
ATOM 4271 C C . GLY B 1 282 ? 25.133 22.138 84.052 1.00 19.37 334 GLY B C 1
ATOM 4272 O O . GLY B 1 282 ? 24.254 22.539 84.874 1.00 16.21 334 GLY B O 1
ATOM 4273 N N . PRO B 1 283 ? 26.399 22.542 84.056 1.00 16.63 335 PRO B N 1
ATOM 4274 C CA . PRO B 1 283 ? 26.910 23.472 85.058 1.00 18.29 335 PRO B CA 1
ATOM 4275 C C . PRO B 1 283 ? 26.250 24.839 85.063 1.00 24.39 335 PRO B C 1
ATOM 4276 O O . PRO B 1 283 ? 26.344 25.564 86.033 1.00 29.08 335 PRO B O 1
ATOM 4280 N N . PHE B 1 284 ? 25.593 25.212 83.982 1.00 18.13 336 PHE B N 1
ATOM 4281 C CA . PHE B 1 284 ? 24.944 26.532 83.950 1.00 15.52 336 PHE B CA 1
ATOM 4282 C C . PHE B 1 284 ? 23.517 26.550 84.358 1.00 33.60 336 PHE B C 1
ATOM 4283 O O . PHE B 1 284 ? 22.683 27.058 83.616 1.00 34.97 336 PHE B O 1
ATOM 4291 N N . ARG B 1 285 ? 23.256 25.997 85.541 1.00 45.87 337 ARG B N 1
ATOM 4292 C CA . ARG B 1 285 ? 21.921 25.994 86.100 1.00 53.82 337 ARG B CA 1
ATOM 4293 C C . ARG B 1 285 ? 21.897 27.225 86.982 1.00 76.06 337 ARG B C 1
ATOM 4294 O O . ARG B 1 285 ? 21.001 27.444 87.812 1.00 73.08 337 ARG B O 1
ATOM 4302 N N . ASP B 1 286 ? 22.955 28.023 86.721 1.00 89.05 338 ASP B N 1
ATOM 4303 C CA . ASP B 1 286 ? 23.181 29.344 87.292 1.00 93.58 338 ASP B CA 1
ATOM 4304 C C . ASP B 1 286 ? 23.058 30.275 86.144 1.00 99.58 338 ASP B C 1
ATOM 4305 O O . ASP B 1 286 ? 23.957 30.597 85.338 1.00 98.95 338 ASP B O 1
ATOM 4310 N N . TYR B 1 287 ? 21.804 30.631 86.183 1.00 97.30 339 TYR B N 1
ATOM 4311 C CA . TYR B 1 287 ? 20.954 31.463 85.418 1.00 97.30 339 TYR B CA 1
ATOM 4312 C C . TYR B 1 287 ? 19.697 30.644 85.290 1.00 100.00 339 TYR B C 1
ATOM 4313 O O . TYR B 1 287 ? 19.637 29.647 84.587 1.00 100.00 339 TYR B O 1
ATOM 4322 N N . ARG B 1 288 ? 18.735 31.077 86.103 1.00 98.49 340 ARG B N 1
ATOM 4323 C CA . ARG B 1 288 ? 17.401 30.509 86.243 1.00 98.23 340 ARG B CA 1
ATOM 4324 C C . ARG B 1 288 ? 17.253 29.251 87.086 1.00 100.00 340 ARG B C 1
ATOM 4325 O O . ARG B 1 288 ? 18.236 28.615 87.498 1.00 100.00 340 ARG B O 1
ATOM 4333 N N . ARG B 1 289 ? 15.982 28.920 87.316 1.00 97.36 341 ARG B N 1
ATOM 4334 C CA . ARG B 1 289 ? 15.532 27.750 88.061 1.00 99.31 341 ARG B CA 1
ATOM 4335 C C . ARG B 1 289 ? 14.184 27.312 87.440 1.00 100.00 341 ARG B C 1
ATOM 4336 O O . ARG B 1 289 ? 14.021 26.126 87.043 1.00 100.00 341 ARG B O 1
#

Foldseek 3Di:
DEEEEEEQDCPAPQNVLLVVLLVVVQVVVPYHYHDDHQNDDLVSVLVSVVVCVVVVGLAYEAEYQDQPPSNLVSVVVVLVRQYAHEDDDDDDDHQHAYEAFPLLQQLLVLLQVQVQLFWQAEAEADAVDSSVVSVVVNCVVVVHDHDPQRYAYAHQAQVRLQVSLLSQVPDPDHGLEYEHAYVNSVLNSQVNCVVVPHDFNVRYAYEYEACPPCQCVRVPRHKYKHGDSSVVSVVRNVVRVCCSPVVDRHHHYHHDYIDTDDHGRGHRHPRHDDDD/DEEEEEEQACPQLVQVLLVVLLVVVCVVVVYHYHYQHHNDDLVSSLVSVVVCVVVPGQEYEYDYPDCDPSNLVSVVVPVVRHYAAEDEDDPDPDQHAYEAEPLLCFLLVVLVVCVVLFWQAEAEAAAVPSSVNSNVVNNVVVVRDHPPQRYHYAHQALVRLLVNLLSQVPDPDHTLEYEAAHLRNVLSNVVNCVVVVHDFNVRHFYAYEAPPVCCCVGVPRHKYKHGPNSVNSNVSSVCRVCCSPVVCSHHYYHYDYIDIDDGGRGHRHPRCPPDD

GO terms:
  GO:0005515 protein binding (F, IPI)
  GO:0005829 cytosol (C, IDA)
  GO:0001217 DNA-binding transcription repressor activity (F, IDA)
  GO:0002057 guanine binding (F, IDA)
  GO:0042803 protein homodimerization activity (F, IDA)
  GO:0045892 negative regulation of DNA-templated transcription (P, IMP)
  GO:1900372 negative regulation of purine nucleotide biosynthetic process (P, IMP)

Secondary structure (DSSP, 8-state):
-EEEEEES-TTSHHHHHHHHHHHHHHHHHT-EEEEEE-TT-HHHHHHHHHHHHHTT-SEEEEE-S---HHHHHHHHHTTTS-EEEEE-SS--SSSPEEEEE-HHHHHHHHHHHHHHTT--SEEEE----HHHHHHHHHHHHTT----GGGB----SSHHHHHHHHHHHHTSSS--SEEEES-HHHHHHHHHHHHHTT--TTTT-EEEEEE--TTGGGSSSPPEEEE--SHHHHHHHHHHHHHHHHS------EEEE--EEE--SS----TT--S--/-EEEEEES-SS-TTTTHHHHHHHHHHHHTT-EEEEEE-SS-TTHHHHHHHHHHHTT-S---EE-S---HHHHHHHHHTTTS---EEEES---SSSPEEEE--HHHHHHHHHHHHHHTT--SEEEE----HHHHHHHHHHHHHT----GGGB----SSHHHHHHHHHHHHSSSS--SEEEES-HHHHHHHHHHHHHHT--TTTT-EEEEEE--TTGGGSSSPPEEEE---TTHHHHHHHHHHHHHTT---S---EE---EEE--SS----S---S--

Radius of gyration: 25.47 Å; Cα contacts (8 Å, |Δi|>4): 1203; chains: 2; bounding box: 54×70×66 Å

Nearest PDB structures (foldseek):
  1jhz-assembly1_B  TM=9.800E-01  e=4.822E-48  Escherichia coli
  1dbq-assembly1_B  TM=9.816E-01  e=1.354E-47  Escherichia coli
  1qpz-assembly1_A  TM=8.731E-01  e=4.944E-44  Escherichia coli
  2pua-assembly1_A  TM=8.691E-01  e=8.774E-44  Escherichia coli
  1jh9-assembly1_A-2  TM=8.693E-01  e=2.464E-43  Escherichia coli

CATH classification: 3.40.50.2300 (+1 more: 3.40.50.2300)

InterPro domains:
  IPR000843 LacI-type HTH domain [PF00356] (3-48)
  IPR000843 LacI-type HTH domain [PR00036] (3-13)
  IPR000843 LacI-type HTH domain [PR00036] (13-23)
  IPR000843 LacI-type HTH domain [PS50932] (2-56)
  IPR000843 LacI-type HTH domain [SM00354] (1-71)
  IPR000843 LacI-type HTH domain [cd01392] (5-55)
  IPR010982 Lambda repressor-like, DNA-binding domain superfamily [G3DSA:1.10.260.40] (3-59)
  IPR010982 Lambda repressor-like, DNA-binding domain superfamily [SSF47413] (1-59)
  IPR023588 Transcription regulator HTH, PurR [MF_01277] (1-335)
  IPR028082 Periplasmic binding protein-like I [SSF53822] (60-340)
  IPR046335 Transcriptional regulator LacI/GalR-like, sensor domain [PF13377] (171-331)
  IPR057343 PurR, sensor domain [cd06275] (61-330)

Organism: Escherichia coli (strain K12) (NCBI:txid83333)

Sequence (552 aa):
KSIGLLATSSEAAYFAEIIEAVEKNCFQKGYTLILGNAWNNLEKQRAYLSMMAQKRVDGLLVMCSEYPEPLLAMLEEYRHIPMVVMDWGEAKADFTDAVIDNAFEGGYMAGRYLIERGHREIGVIPGPAGRLAGFMKAMEEAMIKVPESWIVQGDFEPESGYRAMQQILSQPHRPTAVFCGGDIMAMGALCAADEMGLRVPQDVSLIGYDNVRNARYFTPALTTIHQPKDSLGETAFNMLLDRIVNKREEPQSIEVHPRLIERRSVADGPFRDYRRKSIGLLATSSEAAYFAEIIEAVEKNCFQKGYTLILGNAWNNLEKQRAYLSMMAQKRVDGLLVMCSEYPEPLLAMLEEYRHIPMVVMDWGEAKADFTDAVIDNAFEGGYMAGRYLIERGHREIGVIPGPAGRLAGFMKAMEEAMIKVPESWIVQGDFEPESGYRAMQQILSQPHRPTAVFCGGDIMAMGALCAADEMGLRVPQDVSLIGYDNVRNARYFTPALTTIHQPKDSLGETAFNMLLDRIVNKREEPQSIEVHPRLIERRSVADGPFRDYRR

B-factor: mean 33.9, std 27.67, range [1.0, 100.0]